Protein AF-0000000080283879 (afdb_homodimer)

InterPro domains:
  IPR000073 Alpha/beta hydrolase fold-1 [PF00561] (25-148)
  IPR000639 Epoxide hydrolase-like [PR00412] (30-48)
  IPR000639 Epoxide hydrolase-like [PR00412] (50-65)
  IPR000639 Epoxide hydrolase-like [PR00412] (98-111)
  IPR000639 Epoxide hydrolase-like [PR00412] (112-125)
  IPR000639 Epoxide hydrolase-like [PR00412] (270-292)
  IPR029058 Alpha/Beta hydrolase fold [G3DSA:3.40.50.1820] (2-291)
  IPR029058 Alpha/Beta hydrolase fold [SSF53474] (3-293)
  IPR050266 AB hydrolase superfamily [PTHR43798] (16-291)

pLDDT: mean 97.86, std 3.45, range [52.03, 98.94]

Sequence (586 aa):
MGSKRVTTPILEIEYEHTGDAHASPVILLHGFPYDVRAYDEVAPVLAAGGASVYVPFLRGFGGTRFLDDATPRSGQQAALAQDLLDFMDALGLENAVVAGYDWGGRAACIAAALWPERVRGLVSVDGYNVQNLAYAGEPAPPEWERTYWYQYYFHSERGRRGLAENRDELCALLWRTWSPTWAEADAAFPASAPSLHNPDFVDVVIHSYRHRFGLAEGDPRYQALEDLIAKEPVITVPTVVLESGDDGVGGPSAEGDREYFTGAYEHRVLPGVGHNVPQEAPEAFAAAVASLLMGSKRVTTPILEIEYEHTGDAHASPVILLHGFPYDVRAYDEVAPVLAAGGASVYVPFLRGFGGTRFLDDATPRSGQQAALAQDLLDFMDALGLENAVVAGYDWGGRAACIAAALWPERVRGLVSVDGYNVQNLAYAGEPAPPEWERTYWYQYYFHSERGRRGLAENRDELCALLWRTWSPTWAEADAAFPASAPSLHNPDFVDVVIHSYRHRFGLAEGDPRYQALEDLIAKEPVITVPTVVLESGDDGVGGPSAEGDREYFTGAYEHRVLPGVGHNVPQEAPEAFAAAVASLL

Organism: Amycolatopsis orientalis (NCBI:txid31958)

Solvent-accessible surface area (backbone atoms only — not comparable to full-atom values): 29647 Å² total; per-residue (Å²): 122,72,76,45,74,49,67,41,97,57,33,36,37,24,24,37,66,39,58,50,84,85,36,55,41,33,39,46,31,45,27,82,90,60,37,58,68,40,36,65,70,21,40,58,55,40,22,74,72,54,24,15,30,37,29,45,34,54,88,27,21,42,76,17,39,68,73,45,92,82,57,78,53,63,35,44,65,45,52,48,21,48,48,52,53,38,50,30,57,61,71,67,47,73,48,25,34,32,28,18,28,62,55,15,12,23,18,38,46,47,37,30,34,77,38,43,85,43,25,62,16,38,33,24,43,51,32,73,50,68,74,49,59,90,52,48,57,57,60,65,62,50,78,34,50,55,49,44,21,66,44,38,37,33,64,39,70,27,28,48,49,29,47,65,75,37,38,68,63,39,46,49,48,48,49,40,52,23,16,67,69,47,86,55,40,77,76,55,43,68,81,36,50,68,28,61,68,21,92,48,17,59,53,15,53,38,36,21,49,19,32,53,62,70,72,41,85,75,55,72,91,36,44,72,53,43,58,53,47,61,66,62,63,48,26,56,38,40,32,37,28,41,30,50,57,34,40,39,55,53,74,79,63,38,76,78,36,52,83,41,51,72,28,57,73,46,82,45,76,38,77,65,29,20,64,54,44,44,59,73,38,23,66,65,45,34,50,54,53,55,69,58,106,123,72,77,43,76,48,66,40,99,57,32,36,36,24,26,36,66,40,56,50,86,86,35,55,42,34,39,46,31,45,27,82,89,60,37,58,69,38,36,65,68,20,41,59,56,40,21,75,71,54,24,15,29,36,31,46,34,52,88,28,22,42,76,17,38,66,72,48,92,82,56,78,56,63,34,44,66,46,51,48,20,48,49,52,52,38,50,31,58,61,70,65,48,72,49,25,34,33,30,18,27,64,56,15,13,23,17,38,45,48,36,30,33,76,39,43,81,42,26,61,16,38,34,24,42,51,32,73,50,67,75,49,59,90,53,49,58,58,61,63,62,50,76,34,51,56,50,45,22,64,45,39,35,32,64,39,71,27,27,46,48,30,47,64,76,37,38,68,63,40,44,50,50,48,48,42,51,23,17,66,68,45,87,56,40,76,76,53,42,67,78,36,50,68,26,61,70,20,93,46,17,60,54,15,51,37,37,22,48,18,32,54,62,69,72,39,86,75,56,74,91,36,46,70,53,43,58,54,46,61,66,62,63,48,26,56,38,39,31,37,29,40,30,49,58,36,41,39,55,54,74,78,62,38,75,77,36,51,83,42,51,72,29,58,74,44,82,44,78,39,77,66,29,20,63,55,45,44,58,74,38,24,67,63,46,35,50,54,52,54,71,60,106

Secondary structure (DSSP, 8-state):
-PEEEEE-SSEEEEEEEES-TTSEEEEEE--TT--GGGGTTHHHHHHHTTEEEEEEPPTTSTT-EES-TTS-----HHHHHHHHHHHHHHHT-S-EEEEE-HHHHHHHHHHHHH-GGGEEEEEEETS-----GGGTTSPPPHHHHHHTHHHHHTTSHHHHHHHHHSHHHHHHHHHHHHSTT-TTHHHHHHHHGGGGG-TTHHHHHHHHHHHTTTSSPPPGGGHHHHHHHTT---B-S-EEEEEETT-SS----GGGGGGGB-SSEEEEEETT--S-HHHHSHHHHHHHHHTT-/-PEEEEE-SSEEEEEEEES-TTSEEEEEE--TT--GGGGTTHHHHHHHTTEEEEEEPPTTSTT-EES-TTS-----HHHHHHHHHHHHHHHT-S-EEEEE-HHHHHHHHHHHHH-GGGEEEEEEETS-----GGGTTSPPPHHHHHHTHHHHHTTSHHHHHHHHHSHHHHHHHHHHHHSTT-TTHHHHHHHHGGGGG-TTHHHHHHHHHHHTTTSSPPPGGGHHHHHHHTT---B-S-EEEEEETT-SS----GGGGGGGB-SSEEEEEETT--S-HHHHSHHHHHHHHHTT-

Structure (mmCIF, N/CA/C/O backbone):
data_AF-0000000080283879-model_v1
#
loop_
_entity.id
_entity.type
_entity.pdbx_description
1 polymer 'Alpha/beta hydrolase'
#
loop_
_atom_site.group_PDB
_atom_site.id
_atom_site.type_symbol
_atom_site.label_atom_id
_atom_site.label_alt_id
_atom_site.label_comp_id
_atom_site.label_asym_id
_atom_site.label_entity_id
_atom_site.label_seq_id
_atom_site.pdbx_PDB_ins_code
_atom_site.Cartn_x
_atom_site.Cartn_y
_atom_site.Cartn_z
_atom_site.occupancy
_atom_site.B_iso_or_equiv
_atom_site.auth_seq_id
_atom_site.auth_comp_id
_atom_site.auth_asym_id
_atom_site.auth_atom_id
_atom_site.pdbx_PDB_model_num
ATOM 1 N N . MET A 1 1 ? 9.625 36.125 1.276 1 52.03 1 MET A N 1
ATOM 2 C CA . MET A 1 1 ? 9.609 36.656 2.646 1 52.03 1 MET A CA 1
ATOM 3 C C . MET A 1 1 ? 10.594 35.875 3.521 1 52.03 1 MET A C 1
ATOM 5 O O . MET A 1 1 ? 10.781 34.688 3.344 1 52.03 1 MET A O 1
ATOM 9 N N . GLY A 1 2 ? 11.453 36.531 4.102 1 73.06 2 GLY A N 1
ATOM 10 C CA . GLY A 1 2 ? 12.586 35.938 4.777 1 73.06 2 GLY A CA 1
ATOM 11 C C . GLY A 1 2 ? 12.172 35.031 5.934 1 73.06 2 GLY A C 1
ATOM 12 O O . GLY A 1 2 ? 11.117 35.25 6.539 1 73.06 2 GLY A O 1
ATOM 13 N N . SER A 1 3 ? 12.641 33.75 6.059 1 88.25 3 SER A N 1
ATOM 14 C CA . SER A 1 3 ? 12.398 32.781 7.129 1 88.25 3 SER A CA 1
ATOM 15 C C . SER A 1 3 ? 12.875 33.312 8.477 1 88.25 3 SER A C 1
ATOM 17 O O . SER A 1 3 ? 13.875 34.031 8.539 1 88.25 3 SER A O 1
ATOM 19 N N . LYS A 1 4 ? 12.031 33.312 9.5 1 97.69 4 LYS A N 1
ATOM 20 C CA . LYS A 1 4 ? 12.289 33.594 10.906 1 97.69 4 LYS A CA 1
ATOM 21 C C . LYS A 1 4 ? 12.391 32.312 11.727 1 97.69 4 LYS A C 1
ATOM 23 O O . LYS A 1 4 ? 12.078 31.234 11.227 1 97.69 4 LYS A O 1
ATOM 28 N N . ARG A 1 5 ? 12.906 32.531 12.961 1 98.44 5 ARG A N 1
ATOM 29 C CA . ARG A 1 5 ? 12.984 31.391 13.875 1 98.44 5 ARG A CA 1
ATOM 30 C C . ARG A 1 5 ? 12.516 31.781 15.273 1 98.44 5 ARG A C 1
ATOM 32 O O . ARG A 1 5 ? 12.641 32.938 15.672 1 98.44 5 ARG A O 1
ATOM 39 N N . VAL A 1 6 ? 11.992 30.844 15.938 1 98.75 6 VAL A N 1
ATOM 40 C CA . VAL A 1 6 ? 11.617 31.016 17.344 1 98.75 6 VAL A CA 1
ATOM 41 C C . VAL A 1 6 ? 11.953 29.734 18.125 1 98.75 6 VAL A C 1
ATOM 43 O O . VAL A 1 6 ? 11.789 28.625 17.609 1 98.75 6 VAL A O 1
ATOM 46 N N . THR A 1 7 ? 12.438 29.922 19.359 1 98.75 7 THR A N 1
ATOM 47 C CA . THR A 1 7 ? 12.82 28.781 20.188 1 98.75 7 THR A CA 1
ATOM 48 C C . THR A 1 7 ? 11.664 28.359 21.094 1 98.75 7 THR A C 1
ATOM 50 O O . THR A 1 7 ? 11.078 29.188 21.781 1 98.75 7 THR A O 1
ATOM 53 N N . THR A 1 8 ? 11.297 27.156 21 1 98.69 8 THR A N 1
ATOM 54 C CA . THR A 1 8 ? 10.359 26.516 21.922 1 98.69 8 THR A CA 1
ATOM 55 C C . THR A 1 8 ? 11.102 25.594 22.891 1 98.69 8 THR A C 1
ATOM 57 O O . THR A 1 8 ? 12.328 25.484 22.844 1 98.69 8 THR A O 1
ATOM 60 N N . PRO A 1 9 ? 10.375 24.938 23.812 1 98 9 PRO A N 1
ATOM 61 C CA . PRO A 1 9 ? 11.062 24.109 24.812 1 98 9 PRO A CA 1
ATOM 62 C C . PRO A 1 9 ? 11.906 23 24.172 1 98 9 PRO A C 1
ATOM 64 O O . PRO A 1 9 ? 12.961 22.656 24.688 1 98 9 PRO A O 1
ATOM 67 N N . ILE A 1 10 ? 11.492 22.516 22.938 1 98.38 10 ILE A N 1
ATOM 68 C CA . ILE A 1 10 ? 12.25 21.359 22.453 1 98.38 10 ILE A CA 1
ATOM 69 C C . ILE A 1 10 ? 12.688 21.609 21 1 98.38 10 ILE A C 1
ATOM 71 O O . ILE A 1 10 ? 13.516 20.875 20.469 1 98.38 10 ILE A O 1
ATOM 75 N N . LEU A 1 11 ? 12.133 22.672 20.391 1 98.81 11 LEU A N 1
ATOM 76 C CA . LEU A 1 11 ? 12.422 22.922 18.984 1 98.81 11 LEU A CA 1
ATOM 77 C C . LEU A 1 11 ? 12.898 24.359 18.766 1 98.81 11 LEU A C 1
ATOM 79 O O . LEU A 1 11 ? 12.547 25.25 19.547 1 98.81 11 LEU A O 1
ATOM 83 N N . GLU A 1 12 ? 13.734 24.531 17.828 1 98.81 12 GLU A N 1
ATOM 84 C CA . GLU A 1 12 ? 13.828 25.781 17.078 1 98.81 12 GLU A CA 1
ATOM 85 C C . GLU A 1 12 ? 12.969 25.719 15.812 1 98.81 12 GLU A C 1
ATOM 87 O O . GLU A 1 12 ? 13.305 25.016 14.859 1 98.81 12 GLU A O 1
ATOM 92 N N . ILE A 1 13 ? 11.891 26.484 15.828 1 98.88 13 ILE A N 1
ATOM 93 C CA . ILE A 1 13 ? 10.922 26.406 14.742 1 98.88 13 ILE A CA 1
ATOM 94 C C . ILE A 1 13 ? 11.211 27.5 13.711 1 98.88 13 ILE A C 1
ATOM 96 O O . ILE A 1 13 ? 11.227 28.688 14.055 1 98.88 13 ILE A O 1
ATOM 100 N N . GLU A 1 14 ? 11.523 27.109 12.484 1 98.88 14 GLU A N 1
ATOM 101 C CA . GLU A 1 14 ? 11.547 28.031 11.359 1 98.88 14 GLU A CA 1
ATOM 102 C C . GLU A 1 14 ? 10.133 28.328 10.867 1 98.88 14 GLU A C 1
ATOM 104 O O . GLU A 1 14 ? 9.289 27.438 10.781 1 98.88 14 GLU A O 1
ATOM 109 N N . TYR A 1 15 ? 9.867 29.625 10.609 1 98.81 15 TYR A N 1
ATOM 110 C CA . TYR A 1 15 ? 8.547 30 10.109 1 98.81 15 TYR A CA 1
ATOM 111 C C . TYR A 1 15 ? 8.633 31.219 9.203 1 98.81 15 TYR A C 1
ATOM 113 O O . TYR A 1 15 ? 9.648 31.922 9.18 1 98.81 15 TYR A O 1
ATOM 121 N N . GLU A 1 16 ? 7.609 31.359 8.422 1 98.69 16 GLU A N 1
ATOM 122 C CA . GLU A 1 16 ? 7.43 32.562 7.625 1 98.69 16 GLU A CA 1
ATOM 123 C C . GLU A 1 16 ? 6.324 33.469 8.203 1 98.69 16 GLU A C 1
ATOM 125 O O . GLU A 1 16 ? 5.332 32.938 8.727 1 98.69 16 GLU A O 1
ATOM 130 N N . HIS A 1 17 ? 6.57 34.75 8.164 1 98.5 17 HIS A N 1
ATOM 131 C CA . HIS A 1 17 ? 5.602 35.719 8.656 1 98.5 17 HIS A CA 1
ATOM 132 C C . HIS A 1 17 ? 5.266 36.75 7.586 1 98.5 17 HIS A C 1
ATOM 134 O O . HIS A 1 17 ? 6.16 37.281 6.922 1 98.5 17 HIS A O 1
ATOM 140 N N . THR A 1 18 ? 3.99 36.938 7.34 1 98 18 THR A N 1
ATOM 141 C CA . THR A 1 18 ? 3.492 37.938 6.41 1 98 18 THR A CA 1
ATOM 142 C C . THR A 1 18 ? 2.404 38.781 7.062 1 98 18 THR A C 1
ATOM 144 O O . THR A 1 18 ? 1.485 38.25 7.688 1 98 18 THR A O 1
ATOM 147 N N . GLY A 1 19 ? 2.496 40.156 6.902 1 97.31 19 GLY A N 1
ATOM 148 C CA . GLY A 1 19 ? 1.482 41.062 7.438 1 97.31 19 GLY A CA 1
ATOM 149 C C . GLY A 1 19 ? 1.951 41.812 8.664 1 97.31 19 GLY A C 1
ATOM 150 O O . GLY A 1 19 ? 3.109 41.719 9.062 1 97.31 19 GLY A O 1
ATOM 151 N N . ASP A 1 20 ? 1.021 42.688 9.219 1 96.12 20 ASP A N 1
ATOM 152 C CA . ASP A 1 20 ? 1.283 43.5 10.406 1 96.12 20 ASP A CA 1
ATOM 153 C C . ASP A 1 20 ? 1.248 42.625 11.672 1 96.12 20 ASP A C 1
ATOM 155 O O . ASP A 1 20 ? 0.249 41.969 11.953 1 96.12 20 ASP A O 1
ATOM 159 N N . ALA A 1 21 ? 2.338 42.688 12.43 1 93 21 ALA A N 1
ATOM 160 C CA . ALA A 1 21 ? 2.477 41.844 13.617 1 93 21 ALA A CA 1
ATOM 161 C C . ALA A 1 21 ? 1.4 42.156 14.648 1 93 21 ALA A C 1
ATOM 163 O O . ALA A 1 21 ? 1.107 41.344 15.531 1 93 21 ALA A O 1
ATOM 164 N N . HIS A 1 22 ? 0.777 43.281 14.5 1 94.62 22 HIS A N 1
ATOM 165 C CA . HIS A 1 22 ? -0.219 43.719 15.477 1 94.62 22 HIS A CA 1
ATOM 166 C C . HIS A 1 22 ? -1.629 43.344 15.016 1 94.62 22 HIS A C 1
ATOM 168 O O . HIS A 1 22 ? -2.592 43.5 15.766 1 94.62 22 HIS A O 1
ATOM 174 N N . ALA A 1 23 ? -1.691 42.844 13.859 1 96.5 23 ALA A N 1
ATOM 175 C CA . ALA A 1 23 ? -2.986 42.406 13.32 1 96.5 23 ALA A CA 1
ATOM 176 C C . ALA A 1 23 ? -3.408 41.062 13.898 1 96.5 23 ALA A C 1
ATOM 178 O O . ALA A 1 23 ? -2.711 40.5 14.75 1 96.5 23 ALA A O 1
ATOM 179 N N . SER A 1 24 ? -4.602 40.656 13.547 1 97.19 24 SER A N 1
ATOM 180 C CA . SER A 1 24 ? -5.129 39.406 14.055 1 97.19 24 SER A CA 1
ATOM 181 C C . SER A 1 24 ? -4.281 38.219 13.594 1 97.19 24 SER A C 1
ATOM 183 O O . SER A 1 24 ? -4.059 38.031 12.398 1 97.19 24 SER A O 1
ATOM 185 N N . PRO A 1 25 ? -3.844 37.406 14.516 1 98.62 25 PRO A N 1
ATOM 186 C CA . PRO A 1 25 ? -2.936 36.312 14.156 1 98.62 25 PRO A CA 1
ATOM 187 C C . PRO A 1 25 ? -3.652 35.156 13.469 1 98.62 25 PRO A C 1
ATOM 189 O O . PRO A 1 25 ? -4.758 34.781 13.867 1 98.62 25 PRO A O 1
ATOM 192 N N . VAL A 1 26 ? -3.086 34.625 12.43 1 98.88 26 VAL A N 1
ATOM 193 C CA . VAL A 1 26 ? -3.473 33.438 11.695 1 98.88 26 VAL A CA 1
ATOM 194 C C . VAL A 1 26 ? -2.277 32.5 11.586 1 98.88 26 VAL A C 1
ATOM 196 O O . VAL A 1 26 ? -1.182 32.906 11.211 1 98.88 26 VAL A O 1
ATOM 199 N N . ILE A 1 27 ? -2.443 31.219 11.945 1 98.94 27 ILE A N 1
ATOM 200 C CA . ILE A 1 27 ? -1.384 30.234 11.805 1 98.94 27 ILE A CA 1
ATOM 201 C C . ILE A 1 27 ? -1.812 29.156 10.797 1 98.94 27 ILE A C 1
ATOM 203 O O . ILE A 1 27 ? -2.875 28.547 10.945 1 98.94 27 ILE A O 1
ATOM 207 N N . LEU A 1 28 ? -1.048 28.969 9.758 1 98.94 28 LEU A N 1
ATOM 208 C CA . LEU A 1 28 ? -1.317 28.016 8.688 1 98.94 28 LEU A CA 1
ATOM 209 C C . LEU A 1 28 ? -0.365 26.828 8.766 1 98.94 28 LEU A C 1
ATOM 211 O O . LEU A 1 28 ? 0.855 27 8.773 1 98.94 28 LEU A O 1
ATOM 215 N N . LEU A 1 29 ? -0.92 25.609 8.828 1 98.94 29 LEU A N 1
ATOM 216 C CA . LEU A 1 29 ? -0.123 24.422 9.102 1 98.94 29 LEU A CA 1
ATOM 217 C C . LEU A 1 29 ? -0.181 23.453 7.93 1 98.94 29 LEU A C 1
ATOM 219 O O . LEU A 1 29 ? -1.261 22.984 7.551 1 98.94 29 LEU A O 1
ATOM 223 N N . HIS A 1 30 ? 0.991 23.078 7.375 1 98.88 30 HIS A N 1
ATOM 224 C CA . HIS A 1 30 ? 1.082 22.188 6.223 1 98.88 30 HIS A CA 1
ATOM 225 C C . HIS A 1 30 ? 1.01 20.719 6.648 1 98.88 30 HIS A C 1
ATOM 227 O O . HIS A 1 30 ? 0.995 20.422 7.844 1 98.88 30 HIS A O 1
ATOM 233 N N . GLY A 1 31 ? 0.872 19.844 5.652 1 98.44 31 GLY A N 1
ATOM 234 C CA . GLY A 1 31 ? 0.829 18.406 5.906 1 98.44 31 GLY A CA 1
ATOM 235 C C . GLY A 1 31 ? 2.051 17.672 5.391 1 98.44 31 GLY A C 1
ATOM 236 O O . GLY A 1 31 ? 3 18.297 4.914 1 98.44 31 GLY A O 1
ATOM 237 N N . PHE A 1 32 ? 2.162 16.422 5.656 1 98.62 32 PHE A N 1
ATOM 238 C CA . PHE A 1 32 ? 3.088 15.508 5.008 1 98.62 32 PHE A CA 1
ATOM 239 C C . PHE A 1 32 ? 2.564 15.086 3.639 1 98.62 32 PHE A C 1
ATOM 241 O O . PHE A 1 32 ? 1.397 14.711 3.502 1 98.62 32 PHE A O 1
ATOM 248 N N . PRO A 1 33 ? 3.502 15.039 2.645 1 98.62 33 PRO A N 1
ATOM 249 C CA . PRO A 1 33 ? 4.895 15.5 2.602 1 98.62 33 PRO A CA 1
ATOM 250 C C . PRO A 1 33 ? 5.047 16.859 1.925 1 98.62 33 PRO A C 1
ATOM 252 O O . PRO A 1 33 ? 5.926 17.031 1.078 1 98.62 33 PRO A O 1
ATOM 255 N N . TYR A 1 34 ? 4.293 17.844 2.35 1 98.69 34 TYR A N 1
ATOM 256 C CA . TYR A 1 34 ? 4.32 19.203 1.85 1 98.69 34 TYR A CA 1
ATOM 257 C C . TYR A 1 34 ? 5.168 20.109 2.75 1 98.69 34 TYR A C 1
ATOM 259 O O . TYR A 1 34 ? 6.027 19.609 3.488 1 98.69 34 TYR A O 1
ATOM 267 N N . ASP A 1 35 ? 5.098 21.438 2.535 1 98.62 35 ASP A N 1
ATOM 268 C CA . ASP A 1 35 ? 5.766 22.406 3.389 1 98.62 35 ASP A CA 1
ATOM 269 C C . ASP A 1 35 ? 5.098 23.781 3.287 1 98.62 35 ASP A C 1
ATOM 271 O O . ASP A 1 35 ? 3.912 23.875 2.965 1 98.62 35 ASP A O 1
ATOM 275 N N . VAL A 1 36 ? 5.793 24.844 3.676 1 98.69 36 VAL A N 1
ATOM 276 C CA . VAL A 1 36 ? 5.223 26.172 3.809 1 98.69 36 VAL A CA 1
ATOM 277 C C . VAL A 1 36 ? 4.867 26.719 2.43 1 98.69 36 VAL A C 1
ATOM 279 O O . VAL A 1 36 ? 4.062 27.656 2.312 1 98.69 36 VAL A O 1
ATOM 282 N N . ARG A 1 37 ? 5.445 26.141 1.329 1 98.69 37 ARG A N 1
ATOM 283 C CA . ARG A 1 37 ? 5.125 26.609 -0.017 1 98.69 37 ARG A CA 1
ATOM 284 C C . ARG A 1 37 ? 3.641 26.438 -0.318 1 98.69 37 ARG A C 1
ATOM 286 O O . ARG A 1 37 ? 3.094 27.109 -1.19 1 98.69 37 ARG A O 1
ATOM 293 N N . ALA A 1 38 ? 2.971 25.578 0.455 1 98.69 38 ALA A N 1
ATOM 294 C CA . ALA A 1 38 ? 1.533 25.375 0.303 1 98.69 38 ALA A CA 1
ATOM 295 C C . ALA A 1 38 ? 0.766 26.672 0.464 1 98.69 38 ALA A C 1
ATOM 297 O O . ALA A 1 38 ? -0.35 26.812 -0.043 1 98.69 38 ALA A O 1
ATOM 298 N N . TYR A 1 39 ? 1.381 27.641 1.073 1 98.81 39 TYR A N 1
ATOM 299 C CA . TYR A 1 39 ? 0.627 28.828 1.475 1 98.81 39 TYR A CA 1
ATOM 300 C C . TYR A 1 39 ? 1.165 30.078 0.788 1 98.81 39 TYR A C 1
ATOM 302 O O . TYR A 1 39 ? 0.831 31.188 1.176 1 98.81 39 TYR A O 1
ATOM 310 N N . ASP A 1 40 ? 1.975 29.906 -0.225 1 98.5 40 ASP A N 1
ATOM 311 C CA . ASP A 1 40 ? 2.604 31.031 -0.922 1 98.5 40 ASP A CA 1
ATOM 312 C C . ASP A 1 40 ? 1.554 32 -1.459 1 98.5 40 ASP A C 1
ATOM 314 O O . ASP A 1 40 ? 1.766 33.219 -1.456 1 98.5 40 ASP A O 1
ATOM 318 N N . GLU A 1 41 ? 0.454 31.469 -1.927 1 98.56 41 GLU A N 1
ATOM 319 C CA . GLU A 1 41 ? -0.569 32.344 -2.504 1 98.56 41 GLU A CA 1
ATOM 320 C C . GLU A 1 41 ? -1.623 32.719 -1.467 1 98.56 41 GLU A C 1
ATOM 322 O O . GLU A 1 41 ? -2.348 33.688 -1.639 1 98.56 41 GLU A O 1
ATOM 327 N N . VAL A 1 42 ? -1.713 31.953 -0.409 1 98.88 42 VAL A N 1
ATOM 328 C CA . VAL A 1 42 ? -2.723 32.156 0.625 1 98.88 42 VAL A CA 1
ATOM 329 C C . VAL A 1 42 ? -2.291 33.281 1.552 1 98.88 42 VAL A C 1
ATOM 331 O O . VAL A 1 42 ? -3.078 34.188 1.848 1 98.88 42 VAL A O 1
ATOM 334 N N . ALA A 1 43 ? -1.041 33.281 2.006 1 98.56 43 ALA A N 1
ATOM 335 C CA . ALA A 1 43 ? -0.534 34.156 3.057 1 98.56 43 ALA A CA 1
ATOM 336 C C . ALA A 1 43 ? -0.643 35.625 2.646 1 98.56 43 ALA A C 1
ATOM 338 O O . ALA A 1 43 ? -1.149 36.469 3.408 1 98.56 43 ALA A O 1
ATOM 339 N N . PRO A 1 44 ? -0.251 36 1.371 1 98.25 44 PRO A N 1
ATOM 340 C CA . PRO A 1 44 ? -0.366 37.406 0.973 1 98.25 44 PRO A CA 1
ATOM 341 C C . PRO A 1 44 ? -1.813 37.875 0.917 1 98.25 44 PRO A C 1
ATOM 343 O O . PRO A 1 44 ? -2.1 39.031 1.254 1 98.25 44 PRO A O 1
ATOM 346 N N . VAL A 1 45 ? -2.711 37.031 0.512 1 98.5 45 VAL A N 1
ATOM 347 C CA . VAL A 1 45 ? -4.121 37.375 0.427 1 98.5 45 VAL A CA 1
ATOM 348 C C . VAL A 1 45 ? -4.66 37.688 1.821 1 98.5 45 VAL A C 1
ATOM 350 O O . VAL A 1 45 ? -5.348 38.688 2.018 1 98.5 45 VAL A O 1
ATOM 353 N N . LEU A 1 46 ? -4.336 36.844 2.779 1 98.69 46 LEU A N 1
ATOM 354 C CA . LEU A 1 46 ? -4.797 37.062 4.148 1 98.69 46 LEU A CA 1
ATOM 355 C C . LEU A 1 46 ? -4.176 38.312 4.762 1 98.69 46 LEU A C 1
ATOM 357 O O . LEU A 1 46 ? -4.852 39.062 5.461 1 98.69 46 LEU A O 1
ATOM 361 N N . ALA A 1 47 ? -2.922 38.5 4.52 1 98.19 47 ALA A N 1
ATOM 362 C CA . ALA A 1 47 ? -2.23 39.656 5.043 1 98.19 47 ALA A CA 1
ATOM 363 C C . ALA A 1 47 ? -2.844 40.969 4.496 1 98.19 47 ALA A C 1
ATOM 365 O O . ALA A 1 47 ? -3.02 41.938 5.23 1 98.19 47 ALA A O 1
ATOM 366 N N . ALA A 1 48 ? -3.121 40.938 3.236 1 97.69 48 ALA A N 1
ATOM 367 C CA . ALA A 1 48 ? -3.756 42.094 2.605 1 97.69 48 ALA A CA 1
ATOM 368 C C . ALA A 1 48 ? -5.121 42.375 3.227 1 97.69 48 ALA A C 1
ATOM 370 O O . ALA A 1 48 ? -5.566 43.531 3.26 1 97.69 48 ALA A O 1
ATOM 371 N N . GLY A 1 49 ? -5.719 41.375 3.723 1 97.62 49 GLY A N 1
ATOM 372 C CA . GLY A 1 49 ? -7.012 41.5 4.375 1 97.62 49 GLY A CA 1
ATOM 373 C C . GLY A 1 49 ? -6.902 41.875 5.836 1 97.62 49 GLY A C 1
ATOM 374 O O . GLY A 1 49 ? -7.918 42.031 6.523 1 97.62 49 GLY A O 1
ATOM 375 N N . GLY A 1 50 ? -5.695 42.031 6.367 1 97.12 50 GLY A N 1
ATOM 376 C CA . GLY A 1 50 ? -5.52 42.562 7.715 1 97.12 50 GLY A CA 1
ATOM 377 C C . GLY A 1 50 ? -5.141 41.5 8.727 1 97.12 50 GLY A C 1
ATOM 378 O O . GLY A 1 50 ? -5.344 41.688 9.93 1 97.12 50 GLY A O 1
ATOM 379 N N . ALA A 1 51 ? -4.672 40.406 8.305 1 98.44 51 ALA A N 1
ATOM 380 C CA . ALA A 1 51 ? -4.238 39.344 9.219 1 98.44 51 ALA A CA 1
ATOM 381 C C . ALA A 1 51 ? -2.721 39.375 9.391 1 98.44 51 ALA A C 1
ATOM 383 O O . ALA A 1 51 ? -1.994 39.844 8.516 1 98.44 51 ALA A O 1
ATOM 384 N N . SER A 1 52 ? -2.244 39 10.523 1 98.5 52 SER A N 1
ATOM 385 C CA . SER A 1 52 ? -0.85 38.625 10.758 1 98.5 52 SER A CA 1
ATOM 386 C C . SER A 1 52 ? -0.627 37.125 10.578 1 98.5 52 SER A C 1
ATOM 388 O O . SER A 1 52 ? -0.959 36.344 11.461 1 98.5 52 SER A O 1
ATOM 390 N N . VAL A 1 53 ? 0.01 36.719 9.453 1 98.81 53 VAL A N 1
ATOM 391 C CA . VAL A 1 53 ? -0.005 35.312 9.039 1 98.81 53 VAL A CA 1
ATOM 392 C C . VAL A 1 53 ? 1.325 34.656 9.391 1 98.81 53 VAL A C 1
ATOM 394 O O . VAL A 1 53 ? 2.389 35.125 8.977 1 98.81 53 VAL A O 1
ATOM 397 N N . TYR A 1 54 ? 1.272 33.594 10.188 1 98.81 54 TYR A N 1
ATOM 398 C CA . TYR A 1 54 ? 2.428 32.812 10.562 1 98.81 54 TYR A CA 1
ATOM 399 C C . TYR A 1 54 ? 2.35 31.406 9.938 1 98.81 54 TYR A C 1
ATOM 401 O O . TYR A 1 54 ? 1.321 30.734 10.039 1 98.81 54 TYR A O 1
ATOM 409 N N . VAL A 1 55 ? 3.408 30.953 9.266 1 98.88 55 VAL A N 1
ATOM 410 C CA . VAL A 1 55 ? 3.469 29.641 8.617 1 98.88 55 VAL A CA 1
ATOM 411 C C . VAL A 1 55 ? 4.715 28.891 9.078 1 98.88 55 VAL A C 1
ATOM 413 O O . VAL A 1 55 ? 5.777 29.016 8.469 1 98.88 55 VAL A O 1
ATOM 416 N N . PRO A 1 56 ? 4.586 28.078 10.078 1 98.88 56 PRO A N 1
ATOM 417 C CA . PRO A 1 56 ? 5.738 27.328 10.57 1 98.88 56 PRO A CA 1
ATOM 418 C C . PRO A 1 56 ? 6.016 26.062 9.758 1 98.88 56 PRO A C 1
ATOM 420 O O . PRO A 1 56 ? 5.086 25.453 9.242 1 98.88 56 PRO A O 1
ATOM 423 N N . PHE A 1 57 ? 7.312 25.734 9.648 1 98.88 57 PHE A N 1
ATOM 424 C CA . PHE A 1 57 ? 7.68 24.375 9.258 1 98.88 57 PHE A CA 1
ATOM 425 C C . PHE A 1 57 ? 7.422 23.406 10.391 1 98.88 57 PHE A C 1
ATOM 427 O O . PHE A 1 57 ? 7.875 23.609 11.523 1 98.88 57 PHE A O 1
ATOM 434 N N . LEU A 1 58 ? 6.68 22.359 10.133 1 98.94 58 LEU A N 1
ATOM 435 C CA . LEU A 1 58 ? 6.414 21.328 11.133 1 98.94 58 LEU A CA 1
ATOM 436 C C . LEU A 1 58 ? 7.703 20.641 11.547 1 98.94 58 LEU A C 1
ATOM 438 O O . LEU A 1 58 ? 8.711 20.703 10.844 1 98.94 58 LEU A O 1
ATOM 442 N N . ARG A 1 59 ? 7.684 20.031 12.797 1 98.94 59 ARG A N 1
ATOM 443 C CA . ARG A 1 59 ? 8.82 19.203 13.195 1 98.94 59 ARG A CA 1
ATOM 444 C C . ARG A 1 59 ? 9.203 18.234 12.094 1 98.94 59 ARG A C 1
ATOM 446 O O . ARG A 1 59 ? 8.336 17.625 11.453 1 98.94 59 ARG A O 1
ATOM 453 N N . GLY A 1 60 ? 10.477 18.141 11.797 1 98.69 60 GLY A N 1
ATOM 454 C CA . GLY A 1 60 ? 10.977 17.234 10.781 1 98.69 60 GLY A CA 1
ATOM 455 C C . GLY A 1 60 ? 11.023 17.859 9.398 1 98.69 60 GLY A C 1
ATOM 456 O O . GLY A 1 60 ? 11.445 17.219 8.438 1 98.69 60 GLY A O 1
ATOM 457 N N . PHE A 1 61 ? 10.656 19.109 9.211 1 98.81 61 PHE A N 1
ATOM 458 C CA . PHE A 1 61 ? 10.617 19.75 7.895 1 98.81 61 PHE A CA 1
ATOM 459 C C . PHE A 1 61 ? 11.414 21.047 7.895 1 98.81 61 PHE A C 1
ATOM 461 O O . PHE A 1 61 ? 11.5 21.734 8.914 1 98.81 61 PHE A O 1
ATOM 468 N N . GLY A 1 62 ? 11.914 21.391 6.68 1 98.56 62 GLY A N 1
ATOM 469 C CA . GLY A 1 62 ? 12.57 22.688 6.504 1 98.56 62 GLY A CA 1
ATOM 470 C C . GLY A 1 62 ? 13.695 22.922 7.488 1 98.56 62 GLY A C 1
ATOM 471 O O . GLY A 1 62 ? 14.539 22.047 7.695 1 98.56 62 GLY A O 1
ATOM 472 N N . GLY A 1 63 ? 13.734 24.078 8.023 1 98.31 63 GLY A N 1
ATOM 473 C CA . GLY A 1 63 ? 14.797 24.438 8.945 1 98.31 63 GLY A CA 1
ATOM 474 C C . GLY A 1 63 ? 14.438 24.203 10.398 1 98.31 63 GLY A C 1
ATOM 475 O O . GLY A 1 63 ? 15.242 24.453 11.297 1 98.31 63 GLY A O 1
ATOM 476 N N . THR A 1 64 ? 13.227 23.672 10.688 1 98.88 64 THR A N 1
ATOM 477 C CA . THR A 1 64 ? 12.836 23.344 12.062 1 98.88 64 THR A CA 1
ATOM 478 C C . THR A 1 64 ? 13.648 22.172 12.594 1 98.88 64 THR A C 1
ATOM 480 O O . THR A 1 64 ? 13.703 21.109 11.977 1 98.88 64 THR A O 1
ATOM 483 N N . ARG A 1 65 ? 14.266 22.391 13.781 1 98.38 65 ARG A N 1
ATOM 484 C CA . ARG A 1 65 ? 15.18 21.391 14.336 1 98.38 65 ARG A CA 1
ATOM 485 C C . ARG A 1 65 ? 14.914 21.172 15.828 1 98.38 65 ARG A C 1
ATOM 487 O O . ARG A 1 65 ? 14.5 22.109 16.516 1 98.38 65 ARG A O 1
ATOM 494 N N . PHE A 1 66 ? 15.188 19.984 16.219 1 98.75 66 PHE A N 1
ATOM 495 C CA . PHE A 1 66 ? 15.211 19.703 17.641 1 98.75 66 PHE A CA 1
ATOM 496 C C . PHE A 1 66 ? 16.406 20.375 18.297 1 98.75 66 PHE A C 1
ATOM 498 O O . PHE A 1 66 ? 17.5 20.422 17.719 1 98.75 66 PHE A O 1
ATOM 505 N N . LEU A 1 67 ? 16.234 20.828 19.516 1 98.5 67 LEU A N 1
ATOM 506 C CA . LEU A 1 67 ? 17.297 21.516 20.25 1 98.5 67 LEU A CA 1
ATOM 507 C C . LEU A 1 67 ? 18.359 20.531 20.734 1 98.5 67 LEU A C 1
ATOM 509 O O . LEU A 1 67 ? 19.516 20.906 20.938 1 98.5 67 LEU A O 1
ATOM 513 N N . ASP A 1 68 ? 17.922 19.328 20.953 1 97.81 68 ASP A N 1
ATOM 514 C CA . ASP A 1 68 ? 18.766 18.312 21.562 1 97.81 68 ASP A CA 1
ATOM 515 C C . ASP A 1 68 ? 18.703 17 20.766 1 97.81 68 ASP A C 1
ATOM 517 O O . ASP A 1 68 ? 17.625 16.547 20.406 1 97.81 68 ASP A O 1
ATOM 521 N N . ASP A 1 69 ? 19.859 16.422 20.547 1 96.19 69 ASP A N 1
ATOM 522 C CA . ASP A 1 69 ? 19.953 15.195 19.766 1 96.19 69 ASP A CA 1
ATOM 523 C C . ASP A 1 69 ? 19.328 14.023 20.516 1 96.19 69 ASP A C 1
ATOM 525 O O . ASP A 1 69 ? 18.922 13.031 19.906 1 96.19 69 ASP A O 1
ATOM 529 N N . ALA A 1 70 ? 19.188 14.125 21.812 1 96.38 70 ALA A N 1
ATOM 530 C CA . ALA A 1 70 ? 18.656 13.039 22.641 1 96.38 70 ALA A CA 1
ATOM 531 C C . ALA A 1 70 ? 17.141 13.039 22.609 1 96.38 70 ALA A C 1
ATOM 533 O O . ALA A 1 70 ? 16.5 12.062 23.031 1 96.38 70 ALA A O 1
ATOM 534 N N . THR A 1 71 ? 16.516 14.188 22.141 1 98 71 THR A N 1
ATOM 535 C CA . THR A 1 71 ? 15.062 14.242 22.062 1 98 71 THR A CA 1
ATOM 536 C C . THR A 1 71 ? 14.523 13.234 21.062 1 98 71 THR A C 1
ATOM 538 O O . THR A 1 71 ? 14.938 13.234 19.891 1 98 71 THR A O 1
ATOM 541 N N . PRO A 1 72 ? 13.586 12.359 21.516 1 98.25 72 PRO A N 1
ATOM 542 C CA . PRO A 1 72 ? 12.984 11.438 20.547 1 98.25 72 PRO A CA 1
ATOM 543 C C . PRO A 1 72 ? 12.328 12.164 19.375 1 98.25 72 PRO A C 1
ATOM 545 O O . PRO A 1 72 ? 11.68 13.195 19.562 1 98.25 72 PRO A O 1
ATOM 548 N N . ARG A 1 73 ? 12.562 11.703 18.203 1 98.62 73 ARG A N 1
ATOM 549 C CA . ARG A 1 73 ? 11.969 12.266 17 1 98.62 73 ARG A CA 1
ATOM 550 C C . ARG A 1 73 ? 10.531 11.781 16.812 1 98.62 73 ARG A C 1
ATOM 552 O O . ARG A 1 73 ? 10.203 11.164 15.805 1 98.62 73 ARG A O 1
ATOM 559 N N . SER A 1 74 ? 9.695 12.117 17.781 1 98.69 74 SER A N 1
ATOM 560 C CA . SER A 1 74 ? 8.305 11.672 17.797 1 98.69 74 SER A CA 1
ATOM 561 C C . SER A 1 74 ? 7.508 12.312 16.672 1 98.69 74 SER A C 1
ATOM 563 O O . SER A 1 74 ? 7.594 13.523 16.438 1 98.69 74 SER A O 1
ATOM 565 N N . GLY A 1 75 ? 6.773 11.445 15.977 1 98.62 75 GLY A N 1
ATOM 566 C CA . GLY A 1 75 ? 5.82 11.922 14.984 1 98.62 75 GLY A CA 1
ATOM 567 C C . GLY A 1 75 ? 4.379 11.789 15.438 1 98.62 75 GLY A C 1
ATOM 568 O O . GLY A 1 75 ? 3.455 11.867 14.625 1 98.62 75 GLY A O 1
ATOM 569 N N . GLN A 1 76 ? 4.109 11.523 16.734 1 98.38 76 GLN A N 1
ATOM 570 C CA . GLN A 1 76 ? 2.75 11.312 17.219 1 98.38 76 GLN A CA 1
ATOM 571 C C . GLN A 1 76 ? 1.932 12.602 17.141 1 98.38 76 GLN A C 1
ATOM 573 O O . GLN A 1 76 ? 2.486 13.695 17.203 1 98.38 76 GLN A O 1
ATOM 578 N N . GLN A 1 77 ? 0.642 12.461 16.969 1 98.69 77 GLN A N 1
ATOM 579 C CA . GLN A 1 77 ? -0.236 13.602 16.719 1 98.69 77 GLN A CA 1
ATOM 580 C C . GLN A 1 77 ? -0.226 14.57 17.891 1 98.69 77 GLN A C 1
ATOM 582 O O . GLN A 1 77 ? -0.334 15.781 17.719 1 98.69 77 GLN A O 1
ATOM 587 N N . ALA A 1 78 ? 0.001 14.109 19.109 1 98.81 78 ALA A N 1
ATOM 588 C CA . ALA A 1 78 ? 0.073 14.977 20.281 1 98.81 78 ALA A CA 1
ATOM 589 C C . ALA A 1 78 ? 1.276 15.914 20.203 1 98.81 78 ALA A C 1
ATOM 591 O O . ALA A 1 78 ? 1.214 17.062 20.656 1 98.81 78 ALA A O 1
ATOM 592 N N . ALA A 1 79 ? 2.344 15.43 19.688 1 98.94 79 ALA A N 1
ATOM 593 C CA . ALA A 1 79 ? 3.537 16.25 19.531 1 98.94 79 ALA A CA 1
ATOM 594 C C . ALA A 1 79 ? 3.277 17.406 18.578 1 98.94 79 ALA A C 1
ATOM 596 O O . ALA A 1 79 ? 3.717 18.531 18.812 1 98.94 79 ALA A O 1
ATOM 597 N N . LEU A 1 80 ? 2.584 17.141 17.484 1 98.88 80 LEU A N 1
ATOM 598 C CA . LEU A 1 80 ? 2.252 18.172 16.516 1 98.88 80 LEU A CA 1
ATOM 599 C C . LEU A 1 80 ? 1.403 19.266 17.156 1 98.88 80 LEU A C 1
ATOM 601 O O . LEU A 1 80 ? 1.644 20.453 16.938 1 98.88 80 LEU A O 1
ATOM 605 N N . ALA A 1 81 ? 0.435 18.859 17.922 1 98.88 81 ALA A N 1
ATOM 606 C CA . ALA A 1 81 ? -0.432 19.828 18.609 1 98.88 81 ALA A CA 1
ATOM 607 C C . ALA A 1 81 ? 0.354 20.641 19.625 1 98.88 81 ALA A C 1
ATOM 609 O O . ALA A 1 81 ? 0.179 21.859 19.719 1 98.88 81 ALA A O 1
ATOM 610 N N . GLN A 1 82 ? 1.175 19.953 20.375 1 98.88 82 GLN A N 1
ATOM 611 C CA . GLN A 1 82 ? 1.985 20.656 21.375 1 98.88 82 GLN A CA 1
ATOM 612 C C . GLN A 1 82 ? 2.928 21.656 20.719 1 98.88 82 GLN A C 1
ATOM 614 O O . GLN A 1 82 ? 3.162 22.734 21.25 1 98.88 82 GLN A O 1
ATOM 619 N N . ASP A 1 83 ? 3.49 21.266 19.594 1 98.94 83 ASP A N 1
ATOM 620 C CA . ASP A 1 83 ? 4.348 22.203 18.844 1 98.94 83 ASP A CA 1
ATOM 621 C C . ASP A 1 83 ? 3.605 23.484 18.531 1 98.94 83 ASP A C 1
ATOM 623 O O . ASP A 1 83 ? 4.184 24.578 18.609 1 98.94 83 ASP A O 1
ATOM 627 N N . LEU A 1 84 ? 2.355 23.375 18.094 1 98.94 84 LEU A N 1
ATOM 628 C CA . LEU A 1 84 ? 1.549 24.547 17.781 1 98.94 84 LEU A CA 1
ATOM 629 C C . LEU A 1 84 ? 1.37 25.438 19 1 98.94 84 LEU A C 1
ATOM 631 O O . LEU A 1 84 ? 1.537 26.656 18.922 1 98.94 84 LEU A O 1
ATOM 635 N N . LEU A 1 85 ? 1.077 24.875 20.141 1 98.88 85 LEU A N 1
ATOM 636 C CA . LEU A 1 85 ? 0.908 25.641 21.375 1 98.88 85 LEU A CA 1
ATOM 637 C C . LEU A 1 85 ? 2.215 26.312 21.781 1 98.88 85 LEU A C 1
ATOM 639 O O . LEU A 1 85 ? 2.223 27.484 22.156 1 98.88 85 LEU A O 1
ATOM 643 N N . ASP A 1 86 ? 3.268 25.516 21.719 1 98.94 86 ASP A N 1
ATOM 644 C CA . ASP A 1 86 ? 4.578 26.047 22.078 1 98.94 86 ASP A CA 1
ATOM 645 C C . ASP A 1 86 ? 4.977 27.188 21.156 1 98.94 86 ASP A C 1
ATOM 647 O O . ASP A 1 86 ? 5.613 28.156 21.578 1 98.94 86 ASP A O 1
ATOM 651 N N . PHE A 1 87 ? 4.664 27.031 19.906 1 98.94 87 PHE A N 1
ATOM 652 C CA . PHE A 1 87 ? 4.93 28.062 18.906 1 98.94 87 PHE A CA 1
ATOM 653 C C . PHE A 1 87 ? 4.188 29.344 19.25 1 98.94 87 PHE A C 1
ATOM 655 O O . PHE A 1 87 ? 4.773 30.438 19.25 1 98.94 87 PHE A O 1
ATOM 662 N N . MET A 1 88 ? 2.893 29.266 19.594 1 98.88 88 MET A N 1
ATOM 663 C CA . MET A 1 88 ? 2.082 30.422 20 1 98.88 88 MET A CA 1
ATOM 664 C C . MET A 1 88 ? 2.666 31.078 21.25 1 98.88 88 MET A C 1
ATOM 666 O O . MET A 1 88 ? 2.805 32.312 21.297 1 98.88 88 MET A O 1
ATOM 670 N N . ASP A 1 89 ? 3.045 30.281 22.203 1 98.88 89 ASP A N 1
ATOM 671 C CA . ASP A 1 89 ? 3.613 30.797 23.438 1 98.88 89 ASP A CA 1
ATOM 672 C C . ASP A 1 89 ? 4.914 31.562 23.172 1 98.88 89 ASP A C 1
ATOM 674 O O . ASP A 1 89 ? 5.117 32.656 23.703 1 98.88 89 ASP A O 1
ATOM 678 N N . ALA A 1 90 ? 5.715 30.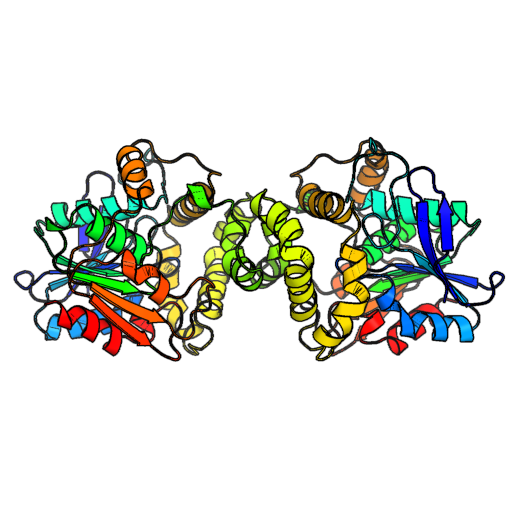922 22.391 1 98.81 90 ALA A N 1
ATOM 679 C CA . ALA A 1 90 ? 7.023 31.516 22.109 1 98.81 90 ALA A CA 1
ATOM 680 C C . ALA A 1 90 ? 6.875 32.875 21.406 1 98.81 90 ALA A C 1
ATOM 682 O O . ALA A 1 90 ? 7.699 33.75 21.594 1 98.81 90 ALA A O 1
ATOM 683 N N . LEU A 1 91 ? 5.82 33.031 20.625 1 98.44 91 LEU A N 1
ATOM 684 C CA . LEU A 1 91 ? 5.605 34.25 19.875 1 98.44 91 LEU A CA 1
ATOM 685 C C . LEU A 1 91 ? 4.727 35.219 20.656 1 98.44 91 LEU A C 1
ATOM 687 O O . LEU A 1 91 ? 4.477 36.344 20.203 1 98.44 91 LEU A O 1
ATOM 691 N N . GLY A 1 92 ? 4.227 34.781 21.75 1 98.25 92 GLY A N 1
ATOM 692 C CA . GLY A 1 92 ? 3.357 35.594 22.562 1 98.25 92 GLY A CA 1
ATOM 693 C C . GLY A 1 92 ? 1.968 35.781 21.984 1 98.25 92 GLY A C 1
ATOM 694 O O . GLY A 1 92 ? 1.321 36.812 22.188 1 98.25 92 GLY A O 1
ATOM 695 N N . LEU A 1 93 ? 1.535 34.844 21.234 1 98.44 93 LEU A N 1
ATOM 696 C CA . LEU A 1 93 ? 0.194 34.875 20.656 1 98.44 93 LEU A CA 1
ATOM 697 C C . LEU A 1 93 ? -0.821 34.25 21.625 1 98.44 93 LEU A C 1
ATOM 699 O O . LEU A 1 93 ? -0.793 33.062 21.859 1 98.44 93 LEU A O 1
ATOM 703 N N . GLU A 1 94 ? -1.727 35.031 22.141 1 97.62 94 GLU A N 1
ATOM 704 C CA . GLU A 1 94 ? -2.715 34.562 23.109 1 97.62 94 GLU A CA 1
ATOM 705 C C . GLU A 1 94 ? -3.725 33.625 22.438 1 97.62 94 GLU A C 1
ATOM 707 O O . GLU A 1 94 ? -4.078 32.594 23 1 97.62 94 GLU A O 1
ATOM 712 N N . ASN A 1 95 ? -4.312 34 21.375 1 97.69 95 ASN A N 1
ATOM 713 C CA . ASN A 1 95 ? -5.188 33.188 20.547 1 97.69 95 ASN A CA 1
ATOM 714 C C . ASN A 1 95 ? -4.996 33.5 19.062 1 97.69 95 ASN A C 1
ATOM 716 O O . ASN A 1 95 ? -4.371 34.5 18.703 1 97.69 95 ASN A O 1
ATOM 720 N N . ALA A 1 96 ? -5.473 32.625 18.172 1 98.88 96 ALA A N 1
ATOM 721 C CA . ALA A 1 96 ? -5.312 32.781 16.734 1 98.88 96 ALA A CA 1
ATOM 722 C C . ALA A 1 96 ? -6.371 31.969 15.977 1 98.88 96 ALA A C 1
ATOM 724 O O . ALA A 1 96 ? -7.004 31.078 16.547 1 98.88 96 ALA A O 1
ATOM 725 N N . VAL A 1 97 ? -6.656 32.375 14.758 1 98.94 97 VAL A N 1
ATOM 726 C CA . VAL A 1 97 ? -7.27 31.453 13.812 1 98.94 97 VAL A CA 1
ATOM 727 C C . VAL A 1 97 ? -6.223 30.453 13.328 1 98.94 97 VAL A C 1
ATOM 729 O O . VAL A 1 97 ? -5.117 30.828 12.945 1 98.94 97 VAL A O 1
ATOM 732 N N . VAL A 1 98 ? -6.527 29.203 13.445 1 98.94 98 VAL A N 1
ATOM 733 C CA . VAL A 1 98 ? -5.609 28.156 12.984 1 98.94 98 VAL A CA 1
ATOM 734 C C . VAL A 1 98 ? -6.234 27.406 11.812 1 98.94 98 VAL A C 1
ATOM 736 O O . VAL A 1 98 ? -7.445 27.156 11.797 1 98.94 98 VAL A O 1
ATOM 739 N N . ALA A 1 99 ? -5.453 27.094 10.82 1 98.94 99 ALA A N 1
ATOM 740 C CA . ALA A 1 99 ? -5.891 26.375 9.633 1 98.94 99 ALA A CA 1
ATOM 741 C C . ALA A 1 99 ? -4.84 25.344 9.203 1 98.94 99 ALA A C 1
ATOM 743 O O . ALA A 1 99 ? -3.641 25.625 9.266 1 98.94 99 ALA A O 1
ATOM 744 N N . GLY A 1 100 ? -5.293 24.219 8.789 1 98.56 100 GLY A N 1
ATOM 745 C CA . GLY A 1 100 ? -4.324 23.234 8.328 1 98.56 100 GLY A CA 1
ATOM 746 C C . GLY A 1 100 ? -4.965 22.047 7.633 1 98.56 100 GLY A C 1
ATOM 747 O O . GLY A 1 100 ? -6.191 21.969 7.523 1 98.56 100 GLY A O 1
ATOM 748 N N . TYR A 1 101 ? -4.199 21.172 7.066 1 98.56 101 TYR A N 1
ATOM 749 C CA . TYR A 1 101 ? -4.578 19.938 6.414 1 98.56 101 TYR A CA 1
ATOM 750 C C . TYR A 1 101 ? -3.58 18.828 6.73 1 98.56 101 TYR A C 1
ATOM 752 O O . TYR A 1 101 ? -2.436 19.094 7.098 1 98.56 101 TYR A O 1
ATOM 760 N N . ASP A 1 102 ? -4.043 17.5 6.66 1 98.12 102 ASP A N 1
ATOM 761 C CA . ASP A 1 102 ? -3.17 16.359 6.914 1 98.12 102 ASP A CA 1
ATOM 762 C C . ASP A 1 102 ? -2.492 16.484 8.273 1 98.12 102 ASP A C 1
ATOM 764 O O . ASP A 1 102 ? -3.166 16.625 9.297 1 98.12 102 ASP A O 1
ATOM 768 N N . TRP A 1 103 ? -1.16 16.453 8.43 1 98.81 103 TRP A N 1
ATOM 769 C CA . TRP A 1 103 ? -0.494 16.609 9.719 1 98.81 103 TRP A CA 1
ATOM 770 C C . TRP A 1 103 ? -0.846 17.953 10.359 1 98.81 103 TRP A C 1
ATOM 772 O O . TRP A 1 103 ? -1.111 18.016 11.562 1 98.81 103 TRP A O 1
ATOM 782 N N . GLY A 1 104 ? -0.855 18.969 9.539 1 98.88 104 GLY A N 1
ATOM 783 C CA . GLY A 1 104 ? -1.223 20.281 10.047 1 98.88 104 GLY A CA 1
ATOM 784 C C . GLY A 1 104 ? -2.672 20.359 10.484 1 98.88 104 GLY A C 1
ATOM 785 O O . GLY A 1 104 ? -3 21.094 11.422 1 98.88 104 GLY A O 1
ATOM 786 N N . GLY A 1 105 ? -3.531 19.672 9.727 1 98.69 105 GLY A N 1
ATOM 787 C CA . GLY A 1 105 ? -4.922 19.578 10.141 1 98.69 105 GLY A CA 1
ATOM 788 C C . GLY A 1 105 ? -5.113 18.875 11.469 1 98.69 105 GLY A C 1
ATOM 789 O O . GLY A 1 105 ? -5.965 19.266 12.266 1 98.69 105 GLY A O 1
ATOM 790 N N . ARG A 1 106 ? -4.301 17.875 11.695 1 98.44 106 ARG A N 1
ATOM 791 C CA . ARG A 1 106 ? -4.34 17.156 12.969 1 98.44 106 ARG A CA 1
ATOM 792 C C . ARG A 1 106 ? -3.947 18.062 14.125 1 98.44 106 ARG A C 1
ATOM 794 O O . ARG A 1 106 ? -4.641 18.109 15.141 1 98.44 106 ARG A O 1
ATOM 801 N N . ALA A 1 107 ? -2.867 18.766 13.945 1 98.81 107 ALA A N 1
ATOM 802 C CA . ALA A 1 107 ? -2.414 19.703 14.961 1 98.81 107 ALA A CA 1
ATOM 803 C C . ALA A 1 107 ? -3.484 20.75 15.25 1 98.81 107 ALA A C 1
ATOM 805 O O . ALA A 1 107 ? -3.791 21.031 16.406 1 98.81 107 ALA A O 1
ATOM 806 N N . ALA A 1 108 ? -4.066 21.297 14.219 1 98.94 108 ALA A N 1
ATOM 807 C CA . ALA A 1 108 ? -5.066 22.344 14.344 1 98.94 108 ALA A CA 1
ATOM 808 C C . ALA A 1 108 ? -6.32 21.828 15.047 1 98.94 108 ALA A C 1
ATOM 810 O O . ALA A 1 108 ? -6.84 22.484 15.961 1 98.94 108 ALA A O 1
ATOM 811 N N . CYS A 1 109 ? -6.797 20.672 14.633 1 98.94 109 CYS A N 1
ATOM 812 C CA . CYS A 1 109 ? -7.984 20.094 15.25 1 98.94 109 CYS A CA 1
ATOM 813 C C . CYS A 1 109 ? -7.75 19.812 16.734 1 98.94 109 CYS A C 1
ATOM 815 O O . CYS A 1 109 ? -8.594 20.125 17.562 1 98.94 109 CYS A O 1
ATOM 817 N N . ILE A 1 110 ? -6.613 19.219 17.016 1 98.94 110 ILE A N 1
ATOM 818 C CA . ILE A 1 110 ? -6.34 18.859 18.391 1 98.94 110 ILE A CA 1
ATOM 819 C C . ILE A 1 110 ? -6.23 20.125 19.25 1 98.94 110 ILE A C 1
ATOM 821 O O . ILE A 1 110 ? -6.797 20.188 20.344 1 98.94 110 ILE A O 1
ATOM 825 N N . ALA A 1 111 ? -5.523 21.156 18.781 1 98.88 111 ALA A N 1
ATOM 826 C CA . ALA A 1 111 ? -5.418 22.422 19.516 1 98.88 111 ALA A CA 1
ATOM 827 C C . ALA A 1 111 ? -6.797 23.031 19.734 1 98.88 111 ALA A C 1
ATOM 829 O O . ALA A 1 111 ? -7.109 23.484 20.844 1 98.88 111 ALA A O 1
ATOM 830 N N . ALA A 1 112 ? -7.605 23.047 18.734 1 98.94 112 ALA A N 1
ATOM 831 C CA . ALA A 1 112 ? -8.945 23.625 18.828 1 98.94 112 ALA A CA 1
ATOM 832 C C . ALA A 1 112 ? -9.805 22.859 19.828 1 98.94 112 ALA A C 1
ATOM 834 O O . ALA A 1 112 ? -10.625 23.453 20.531 1 98.94 112 ALA A O 1
ATOM 835 N N . ALA A 1 113 ? -9.633 21.578 19.891 1 98.88 113 ALA A N 1
ATOM 836 C CA . ALA A 1 113 ? -10.445 20.734 20.766 1 98.88 113 ALA A CA 1
ATOM 837 C C . ALA A 1 113 ? -10 20.859 22.219 1 98.88 113 ALA A C 1
ATOM 839 O O . ALA A 1 113 ? -10.836 20.969 23.125 1 98.88 113 ALA A O 1
ATOM 840 N N . LEU A 1 114 ? -8.711 20.891 22.453 1 98.75 114 LEU A N 1
ATOM 841 C CA . LEU A 1 114 ? -8.195 20.734 23.797 1 98.75 114 LEU A CA 1
ATOM 842 C C . LEU A 1 114 ? -7.902 22.094 24.422 1 98.75 114 LEU A C 1
ATOM 844 O O . LEU A 1 114 ? -7.867 22.234 25.656 1 98.75 114 LEU A O 1
ATOM 848 N N . TRP A 1 115 ? -7.641 23.109 23.641 1 98.75 115 TRP A N 1
ATOM 849 C CA . TRP A 1 115 ? -7.367 24.469 24.109 1 98.75 115 TRP A CA 1
ATOM 850 C C . TRP A 1 115 ? -8.203 25.484 23.344 1 98.75 115 TRP A C 1
ATOM 852 O O . TRP A 1 115 ? -7.656 26.391 22.703 1 98.75 115 TRP A O 1
ATOM 862 N N . PRO A 1 116 ? -9.539 25.406 23.453 1 98.81 116 PRO A N 1
ATOM 863 C CA . PRO A 1 116 ? -10.406 26.297 22.672 1 98.81 116 PRO A CA 1
ATOM 864 C C . PRO A 1 116 ? -10.172 27.766 22.984 1 98.81 116 PRO A C 1
ATOM 866 O O . PRO A 1 116 ? -10.438 28.625 22.156 1 98.81 116 PRO A O 1
ATOM 869 N N . GLU A 1 117 ? -9.617 28.047 24.141 1 98.69 117 GLU A N 1
ATOM 870 C CA . GLU A 1 117 ? -9.344 29.438 24.516 1 98.69 117 GLU A CA 1
ATOM 871 C C . GLU A 1 117 ? -8.172 30 23.703 1 98.69 117 GLU A C 1
ATOM 873 O O . GLU A 1 117 ? -8.016 31.219 23.609 1 98.69 117 GLU A O 1
ATOM 878 N N . ARG A 1 118 ? -7.363 29.141 23.109 1 98.81 118 ARG A N 1
ATOM 879 C CA . ARG A 1 118 ? -6.188 29.562 22.344 1 98.81 118 ARG A CA 1
ATOM 880 C C . ARG A 1 118 ? -6.504 29.625 20.859 1 98.81 118 ARG A C 1
ATOM 882 O O . ARG A 1 118 ? -5.664 30.062 20.062 1 98.81 118 ARG A O 1
ATOM 889 N N . VAL A 1 119 ? -7.699 29.234 20.453 1 98.94 119 VAL A N 1
ATOM 890 C CA . VAL A 1 119 ? -8.07 29.125 19.047 1 98.94 119 VAL A CA 1
ATOM 891 C C . VAL A 1 119 ? -9.336 29.938 18.781 1 98.94 119 VAL A C 1
ATOM 893 O O . VAL A 1 119 ? -10.422 29.578 19.234 1 98.94 119 VAL A O 1
ATOM 896 N N . ARG A 1 120 ? -9.164 30.969 18.031 1 98.38 120 ARG A N 1
ATOM 897 C CA . ARG A 1 120 ? -10.289 31.859 17.719 1 98.38 120 ARG A CA 1
ATOM 898 C C . ARG A 1 120 ? -11.227 31.219 16.703 1 98.38 120 ARG A C 1
ATOM 900 O O . ARG A 1 120 ? -12.438 31.438 16.734 1 98.38 120 ARG A O 1
ATOM 907 N N . GLY A 1 121 ? -10.75 30.5 15.844 1 98.81 121 GLY A N 1
ATOM 908 C CA . GLY A 1 121 ? -11.43 29.781 14.773 1 98.81 121 GLY A CA 1
ATOM 909 C C . GLY A 1 121 ? -10.562 28.75 14.102 1 98.81 121 GLY A C 1
ATOM 910 O O . GLY A 1 121 ? -9.328 28.812 14.172 1 98.81 121 GLY A O 1
ATOM 911 N N . LEU A 1 122 ? -11.234 27.781 13.453 1 98.94 122 LEU A N 1
ATOM 912 C CA . LEU A 1 122 ? -10.547 26.656 12.828 1 98.94 122 LEU A CA 1
ATOM 913 C C . LEU A 1 122 ? -10.977 26.5 11.375 1 98.94 122 LEU A C 1
ATOM 915 O O . LEU A 1 122 ? -12.164 26.516 11.07 1 98.94 122 LEU A O 1
ATOM 919 N N . VAL A 1 123 ? -10.039 26.438 10.492 1 98.94 123 VAL A N 1
ATOM 920 C CA . VAL A 1 123 ? -10.273 25.875 9.164 1 98.94 123 VAL A CA 1
ATOM 921 C C . VAL A 1 123 ? -9.617 24.5 9.062 1 98.94 123 VAL A C 1
ATOM 923 O O . VAL A 1 123 ? -8.398 24.375 9.18 1 98.94 123 VAL A O 1
ATOM 926 N N . SER A 1 124 ? -10.391 23.5 8.883 1 98.75 124 SER A N 1
ATOM 927 C CA . SER A 1 124 ? -9.906 22.141 8.773 1 98.75 124 SER A CA 1
ATOM 928 C C . SER A 1 124 ? -10.219 21.547 7.402 1 98.75 124 SER A C 1
ATOM 930 O O . SER A 1 124 ? -11.344 21.625 6.922 1 98.75 124 SER A O 1
ATOM 932 N N . VAL A 1 125 ? -9.195 21 6.785 1 98.56 125 VAL A N 1
ATOM 933 C CA . VAL A 1 125 ? -9.406 20.328 5.512 1 98.56 125 VAL A CA 1
ATOM 934 C C . VAL A 1 125 ? -9.781 18.875 5.758 1 98.56 125 VAL A C 1
ATOM 936 O O . VAL A 1 125 ? -9.094 18.156 6.5 1 98.56 125 VAL A O 1
ATOM 939 N N . ASP A 1 126 ? -10.867 18.453 5.223 1 97.56 126 ASP A N 1
ATOM 940 C CA . ASP A 1 126 ? -11.375 17.078 5.191 1 97.56 126 ASP A CA 1
ATOM 941 C C . ASP A 1 126 ? -11.812 16.625 6.582 1 97.56 126 ASP A C 1
ATOM 943 O O . ASP A 1 126 ? -11.656 15.445 6.93 1 97.56 126 ASP A O 1
ATOM 947 N N . GLY A 1 127 ? -12.258 17.547 7.465 1 97.56 127 GLY A N 1
ATOM 948 C CA . GLY A 1 127 ? -13.047 17.203 8.641 1 97.56 127 GLY A CA 1
ATOM 949 C C . GLY A 1 127 ? -12.219 17.125 9.906 1 97.56 127 GLY A C 1
ATOM 950 O O . GLY A 1 127 ? -11.344 17.953 10.148 1 97.56 127 GLY A O 1
ATOM 951 N N . TYR A 1 128 ? -12.656 16.25 10.875 1 98.12 128 TYR A N 1
ATOM 952 C CA . TYR A 1 128 ? -12.031 15.969 12.164 1 98.12 128 TYR A CA 1
ATOM 953 C C . TYR A 1 128 ? -10.789 15.094 11.992 1 98.12 128 TYR A C 1
ATOM 955 O O . TYR A 1 128 ? -10.891 13.867 11.961 1 98.12 128 TYR A O 1
ATOM 963 N N . ASN A 1 129 ? -9.57 15.641 11.883 1 96.69 129 ASN A N 1
ATOM 964 C CA . ASN A 1 129 ? -8.336 14.977 11.492 1 96.69 129 ASN A CA 1
ATOM 965 C C . ASN A 1 129 ? -7.695 14.242 12.664 1 96.69 129 ASN A C 1
ATOM 967 O O . ASN A 1 129 ? -6.586 13.719 12.539 1 96.69 129 ASN A O 1
ATOM 971 N N . VAL A 1 130 ? -8.398 14.086 13.758 1 97.38 130 VAL A N 1
ATOM 972 C CA . VAL A 1 130 ? -7.832 13.469 14.953 1 97.38 130 VAL A CA 1
ATOM 973 C C . VAL A 1 130 ? -7.855 11.945 14.805 1 97.38 130 VAL A C 1
ATOM 975 O O . VAL A 1 130 ? -8.867 11.375 14.406 1 97.38 130 VAL A O 1
ATOM 978 N N . GLN A 1 131 ? -6.77 11.305 15.094 1 95.75 131 GLN A N 1
ATOM 979 C CA . GLN A 1 131 ? -6.656 9.852 15.008 1 95.75 131 GLN A CA 1
ATOM 980 C C . GLN A 1 131 ? -6.992 9.188 16.344 1 95.75 131 GLN A C 1
ATOM 982 O O . GLN A 1 131 ? -6.574 9.672 17.391 1 95.75 131 GLN A O 1
ATOM 987 N N . ASN A 1 132 ? -7.773 8.258 16.328 1 95.88 132 ASN A N 1
ATOM 988 C CA . ASN A 1 132 ? -7.969 7.363 17.453 1 95.88 132 ASN A CA 1
ATOM 989 C C . ASN A 1 132 ? -7.27 6.023 17.25 1 95.88 132 ASN A C 1
ATOM 991 O O . ASN A 1 132 ? -7.738 5.191 16.469 1 95.88 132 ASN A O 1
ATOM 995 N N . LEU A 1 133 ? -6.238 5.816 17.969 1 96.19 133 LEU A N 1
ATOM 996 C CA . LEU A 1 133 ? -5.344 4.684 17.766 1 96.19 133 LEU A CA 1
ATOM 997 C C . LEU A 1 133 ? -6.043 3.369 18.109 1 96.19 133 LEU A C 1
ATOM 999 O O . LEU A 1 133 ? -5.613 2.301 17.672 1 96.19 133 LEU A O 1
ATOM 1003 N N . ALA A 1 134 ? -7.137 3.438 18.859 1 95.19 134 ALA A N 1
ATOM 1004 C CA . ALA A 1 134 ? -7.879 2.234 19.234 1 95.19 134 ALA A CA 1
ATOM 1005 C C . ALA A 1 134 ? -8.484 1.568 18 1 95.19 134 ALA A C 1
ATOM 1007 O O . ALA A 1 134 ? -8.766 0.367 18.016 1 95.19 134 ALA A O 1
ATOM 1008 N N . TYR A 1 135 ? -8.625 2.336 16.953 1 95.44 135 TYR A N 1
ATOM 1009 C CA . TYR A 1 135 ? -9.289 1.815 15.773 1 95.44 135 TYR A CA 1
ATOM 1010 C C . TYR A 1 135 ? -8.281 1.506 14.672 1 95.44 135 TYR A C 1
ATOM 1012 O O . TYR A 1 135 ? -8.656 1.159 13.555 1 95.44 135 TYR A O 1
ATOM 1020 N N . ALA A 1 136 ? -7.004 1.622 14.977 1 96.19 136 ALA A N 1
ATOM 1021 C CA . ALA A 1 136 ? -5.949 1.473 13.977 1 96.19 136 ALA A CA 1
ATOM 1022 C C . ALA A 1 136 ? -5.957 0.07 13.375 1 96.19 136 ALA A C 1
ATOM 1024 O O . ALA A 1 136 ? -5.527 -0.126 12.234 1 96.19 136 ALA A O 1
ATOM 1025 N N . GLY A 1 137 ? -6.484 -0.913 14.109 1 97.06 137 GLY A N 1
ATOM 1026 C CA . GLY A 1 137 ? -6.48 -2.295 13.656 1 97.06 137 GLY A CA 1
ATOM 1027 C C . GLY A 1 137 ? -7.727 -2.67 12.875 1 97.06 137 GLY A C 1
ATOM 1028 O O . GLY A 1 137 ? -7.832 -3.785 12.359 1 97.06 137 GLY A O 1
ATOM 1029 N N . GLU A 1 138 ? -8.695 -1.74 12.727 1 97.62 138 GLU A N 1
ATOM 1030 C CA . GLU A 1 138 ? -9.945 -2.023 12.031 1 97.62 138 GLU A CA 1
ATOM 1031 C C . GLU A 1 138 ? -9.789 -1.848 10.523 1 97.62 138 GLU A C 1
ATOM 1033 O O . GLU A 1 138 ? -9.375 -0.786 10.055 1 97.62 138 GLU A O 1
ATOM 1038 N N . PRO A 1 139 ? -10.117 -2.871 9.758 1 98.12 139 PRO A N 1
ATOM 1039 C CA . PRO A 1 139 ? -10 -2.736 8.305 1 98.12 139 PRO A CA 1
ATOM 1040 C C . PRO A 1 139 ? -10.961 -1.704 7.727 1 98.12 139 PRO A C 1
ATOM 1042 O O . PRO A 1 139 ? -12.102 -1.59 8.188 1 98.12 139 PRO A O 1
ATOM 1045 N N . ALA A 1 140 ? -10.539 -0.923 6.797 1 97.88 140 ALA A N 1
ATOM 1046 C CA . ALA A 1 140 ? -11.352 -0.043 5.961 1 97.88 140 ALA A CA 1
ATOM 1047 C C . ALA A 1 140 ? -11.68 -0.704 4.625 1 97.88 140 ALA A C 1
ATOM 1049 O O . ALA A 1 140 ? -11.172 -1.789 4.324 1 97.88 140 ALA A O 1
ATOM 1050 N N . PRO A 1 141 ? -12.625 -0.096 3.818 1 98.12 141 PRO A N 1
ATOM 1051 C CA . PRO A 1 141 ? -12.82 -0.616 2.463 1 98.12 141 PRO A CA 1
ATOM 1052 C C . PRO A 1 141 ? -11.508 -0.723 1.683 1 98.12 141 PRO A C 1
ATOM 1054 O O . PRO A 1 141 ? -10.648 0.151 1.794 1 98.12 141 PRO A O 1
ATOM 1057 N N . PRO A 1 142 ? -11.336 -1.782 0.905 1 98.62 142 PRO A N 1
ATOM 1058 C CA . PRO A 1 142 ? -10.07 -2.049 0.219 1 98.62 142 PRO A CA 1
ATOM 1059 C C . PRO A 1 142 ? -9.586 -0.863 -0.613 1 98.62 142 PRO A C 1
ATOM 1061 O O . PRO A 1 142 ? -8.383 -0.592 -0.667 1 98.62 142 PRO A O 1
ATOM 1064 N N . GLU A 1 143 ? -10.484 -0.162 -1.271 1 98.25 143 GLU A N 1
ATOM 1065 C CA . GLU A 1 143 ? -10.086 0.977 -2.092 1 98.25 143 GLU A CA 1
ATOM 1066 C C . GLU A 1 143 ? -9.375 2.035 -1.254 1 98.25 143 GLU A C 1
ATOM 1068 O O . GLU A 1 143 ? -8.445 2.697 -1.734 1 98.25 143 GLU A O 1
ATOM 1073 N N . TRP A 1 144 ? -9.805 2.168 0.01 1 98.12 144 TRP A N 1
ATOM 1074 C CA . TRP A 1 144 ? -9.141 3.105 0.912 1 98.12 144 TRP A CA 1
ATOM 1075 C C . TRP A 1 144 ? -7.809 2.547 1.393 1 98.12 144 TRP A C 1
ATOM 1077 O O . TRP A 1 144 ? -6.812 3.271 1.457 1 98.12 144 TRP A O 1
ATOM 1087 N N . GLU A 1 145 ? -7.82 1.257 1.759 1 98.69 145 GLU A N 1
ATOM 1088 C CA . GLU A 1 145 ? -6.582 0.634 2.219 1 98.69 145 GLU A CA 1
ATOM 1089 C C . GLU A 1 145 ? -5.461 0.822 1.203 1 98.69 145 GLU A C 1
ATOM 1091 O O . GLU A 1 145 ? -4.316 1.092 1.577 1 98.69 145 GLU A O 1
ATOM 1096 N N . ARG A 1 146 ? -5.793 0.712 -0.074 1 98.75 146 ARG A N 1
ATOM 1097 C CA . ARG A 1 146 ? -4.816 0.86 -1.149 1 98.75 146 ARG A CA 1
ATOM 1098 C C . ARG A 1 146 ? -4.176 2.244 -1.122 1 98.75 146 ARG A C 1
ATOM 1100 O O . ARG A 1 146 ? -2.977 2.387 -1.363 1 98.75 146 ARG A O 1
ATOM 1107 N N . THR A 1 147 ? -4.941 3.275 -0.82 1 98.44 147 THR A N 1
ATOM 1108 C CA . THR A 1 147 ? -4.41 4.637 -0.828 1 98.44 147 THR A CA 1
ATOM 1109 C C . THR A 1 147 ? -3.48 4.859 0.361 1 98.44 147 THR A C 1
ATOM 1111 O O . THR A 1 147 ? -2.668 5.789 0.353 1 98.44 147 THR A O 1
ATOM 1114 N N . TYR A 1 148 ? -3.543 3.984 1.405 1 98.44 148 TYR A N 1
ATOM 1115 C CA . TYR A 1 148 ? -2.723 4.094 2.605 1 98.44 148 TYR A CA 1
ATOM 1116 C C . TYR A 1 148 ? -1.439 3.285 2.465 1 98.44 148 TYR A C 1
ATOM 1118 O O . TYR A 1 148 ? -0.738 3.045 3.451 1 98.44 148 TYR A O 1
ATOM 1126 N N . TRP A 1 149 ? -1.076 2.93 1.241 1 98.75 149 TRP A N 1
ATOM 1127 C CA . TRP A 1 149 ? 0.012 1.989 0.995 1 98.75 149 TRP A CA 1
ATOM 1128 C C . TRP A 1 149 ? 1.3 2.457 1.665 1 98.75 149 TRP A C 1
ATOM 1130 O O . TRP A 1 149 ? 2.031 1.653 2.248 1 98.75 149 TRP A O 1
ATOM 1140 N N . TYR A 1 150 ? 1.603 3.744 1.57 1 98.88 150 TYR A N 1
ATOM 1141 C CA . TYR A 1 150 ? 2.852 4.285 2.094 1 98.88 150 TYR A CA 1
ATOM 1142 C C . TYR A 1 150 ? 2.939 4.098 3.604 1 98.88 150 TYR A C 1
ATOM 1144 O O . TYR A 1 150 ? 4.027 3.893 4.148 1 98.88 150 TYR A O 1
ATOM 1152 N N . GLN A 1 151 ? 1.78 4.199 4.27 1 98.75 151 GLN A N 1
ATOM 1153 C CA . GLN A 1 151 ? 1.779 3.961 5.707 1 98.75 151 GLN A CA 1
ATOM 1154 C C . GLN A 1 151 ? 2.209 2.531 6.027 1 98.75 151 GLN A C 1
ATOM 1156 O O . GLN A 1 151 ? 3.053 2.312 6.898 1 98.75 151 GLN A O 1
ATOM 1161 N N . TYR A 1 152 ? 1.604 1.597 5.344 1 98.88 152 TYR A N 1
ATOM 1162 C CA . TYR A 1 152 ? 1.964 0.2 5.559 1 98.88 152 TYR A CA 1
ATOM 1163 C C . TYR A 1 152 ? 3.414 -0.055 5.168 1 98.88 152 TYR A C 1
ATOM 1165 O O . TYR A 1 152 ? 4.129 -0.791 5.855 1 98.88 152 TYR A O 1
ATOM 1173 N N . TYR A 1 153 ? 3.842 0.555 4.004 1 98.88 153 TYR A N 1
ATOM 1174 C CA . TYR A 1 153 ? 5.227 0.48 3.555 1 98.88 153 TYR A CA 1
ATOM 1175 C C . TYR A 1 153 ? 6.18 0.955 4.648 1 98.88 153 TYR A C 1
ATOM 1177 O O . TYR A 1 153 ? 7.203 0.316 4.91 1 98.88 153 TYR A O 1
ATOM 1185 N N . PHE A 1 154 ? 5.84 1.967 5.43 1 98.94 154 PHE A N 1
ATOM 1186 C CA . PHE A 1 154 ? 6.688 2.592 6.438 1 98.94 154 PHE A CA 1
ATOM 1187 C C . PHE A 1 154 ? 6.738 1.744 7.703 1 98.94 154 PHE A C 1
ATOM 1189 O O . PHE A 1 154 ? 7.547 2.002 8.602 1 98.94 154 PHE A O 1
ATOM 1196 N N . HIS A 1 155 ? 5.934 0.731 7.805 1 98.69 155 HIS A N 1
ATOM 1197 C CA . HIS A 1 155 ? 5.949 -0.12 8.992 1 98.69 155 HIS A CA 1
ATOM 1198 C C . HIS A 1 155 ? 7.234 -0.938 9.062 1 98.69 155 HIS A C 1
ATOM 1200 O O . HIS A 1 155 ? 7.633 -1.382 10.141 1 98.69 155 HIS A O 1
ATOM 1206 N N . SER A 1 156 ? 7.914 -1.091 7.926 1 98.25 156 SER A N 1
ATOM 1207 C CA . SER A 1 156 ? 9.086 -1.963 7.855 1 98.25 156 SER A CA 1
ATOM 1208 C C . SER A 1 156 ? 10.367 -1.155 7.684 1 98.25 156 SER A C 1
ATOM 1210 O O . SER A 1 156 ? 10.32 0.041 7.391 1 98.25 156 SER A O 1
ATOM 1212 N N . GLU A 1 157 ? 11.516 -1.863 7.918 1 98.12 157 GLU A N 1
ATOM 1213 C CA . GLU A 1 157 ? 12.797 -1.228 7.633 1 98.12 157 GLU A CA 1
ATOM 1214 C C . GLU A 1 157 ? 12.969 -0.974 6.141 1 98.12 157 GLU A C 1
ATOM 1216 O O . GLU A 1 157 ? 13.578 0.019 5.738 1 98.12 157 GLU A O 1
ATOM 1221 N N . ARG A 1 158 ? 12.383 -1.797 5.258 1 98.62 158 ARG A N 1
ATOM 1222 C CA . ARG A 1 158 ? 12.383 -1.526 3.826 1 98.62 158 ARG A CA 1
ATOM 1223 C C . ARG A 1 158 ? 11.75 -0.169 3.525 1 98.62 158 ARG A C 1
ATOM 1225 O O . ARG A 1 158 ? 12.305 0.622 2.76 1 98.62 158 ARG A O 1
ATOM 1232 N N . GLY A 1 159 ? 10.609 0.076 4.156 1 98.88 159 GLY A N 1
ATOM 1233 C CA . GLY A 1 159 ? 9.945 1.356 3.963 1 98.88 159 GLY A CA 1
ATOM 1234 C C . GLY A 1 159 ? 10.758 2.529 4.488 1 98.88 159 GLY A C 1
ATOM 1235 O O . GLY A 1 159 ? 10.797 3.592 3.863 1 98.88 159 GLY A O 1
ATOM 1236 N N . ARG A 1 160 ? 11.367 2.369 5.715 1 98.88 160 ARG A N 1
ATOM 1237 C CA . ARG A 1 160 ? 12.227 3.418 6.258 1 98.88 160 ARG A CA 1
ATOM 1238 C C . ARG A 1 160 ? 13.375 3.734 5.305 1 98.88 160 ARG A C 1
ATOM 1240 O O . ARG A 1 160 ? 13.648 4.902 5.023 1 98.88 160 ARG A O 1
ATOM 1247 N N . ARG A 1 161 ? 14.055 2.713 4.805 1 98.88 161 ARG A N 1
ATOM 1248 C CA . ARG A 1 161 ? 15.156 2.887 3.859 1 98.88 161 ARG A CA 1
ATOM 1249 C C . ARG A 1 161 ? 14.664 3.508 2.557 1 98.88 161 ARG A C 1
ATOM 1251 O O . ARG A 1 161 ? 15.344 4.348 1.966 1 98.88 161 ARG A O 1
ATOM 1258 N N . GLY A 1 162 ? 13.469 3.018 2.107 1 98.88 162 GLY A N 1
ATOM 1259 C CA . GLY A 1 162 ? 12.883 3.607 0.916 1 98.88 162 GLY A CA 1
ATOM 1260 C C . GLY A 1 162 ? 12.656 5.102 1.039 1 98.88 162 GLY A C 1
ATOM 1261 O O . GLY A 1 162 ? 12.938 5.859 0.105 1 98.88 162 GLY A O 1
ATOM 1262 N N . LEU A 1 163 ? 12.117 5.531 2.182 1 98.94 163 LEU A N 1
ATOM 1263 C CA . LEU A 1 163 ? 11.93 6.961 2.408 1 98.94 163 LEU A CA 1
ATOM 1264 C C . LEU A 1 163 ? 13.273 7.688 2.445 1 98.94 163 LEU A C 1
ATOM 1266 O O . LEU A 1 163 ? 13.398 8.797 1.921 1 98.94 163 LEU A O 1
ATOM 1270 N N . ALA A 1 164 ? 14.227 7.102 3.078 1 98.88 164 ALA A N 1
ATOM 1271 C CA . ALA A 1 164 ? 15.539 7.727 3.223 1 98.88 164 ALA A CA 1
ATOM 1272 C C . ALA A 1 164 ? 16.25 7.832 1.875 1 98.88 164 ALA A C 1
ATOM 1274 O O . ALA A 1 164 ? 16.812 8.875 1.54 1 98.88 164 ALA A O 1
ATOM 1275 N N . GLU A 1 165 ? 16.188 6.734 1.081 1 98.75 165 GLU A N 1
ATOM 1276 C CA . GLU A 1 165 ? 17.016 6.617 -0.123 1 98.75 165 GLU A CA 1
ATOM 1277 C C . GLU A 1 165 ? 16.297 7.223 -1.331 1 98.75 165 GLU A C 1
ATOM 1279 O O . GLU A 1 165 ? 16.953 7.688 -2.27 1 98.75 165 GLU A O 1
ATOM 1284 N N . ASN A 1 166 ? 14.992 7.199 -1.311 1 98.75 166 ASN A N 1
ATOM 1285 C CA . ASN A 1 166 ? 14.219 7.617 -2.471 1 98.75 166 ASN A CA 1
ATOM 1286 C C . ASN A 1 166 ? 13.219 8.711 -2.111 1 98.75 166 ASN A C 1
ATOM 1288 O O . ASN A 1 166 ? 12.133 8.781 -2.689 1 98.75 166 ASN A O 1
ATOM 1292 N N . ARG A 1 167 ? 13.508 9.531 -1.198 1 98.06 167 ARG A N 1
ATOM 1293 C CA . ARG A 1 167 ? 12.594 10.477 -0.553 1 98.06 167 ARG A CA 1
ATOM 1294 C C . ARG A 1 167 ? 11.938 11.391 -1.58 1 98.06 167 ARG A C 1
ATOM 1296 O O . ARG A 1 167 ? 10.727 11.633 -1.512 1 98.06 167 ARG A O 1
ATOM 1303 N N . ASP A 1 168 ? 12.719 11.961 -2.508 1 98.81 168 ASP A N 1
ATOM 1304 C CA . ASP A 1 168 ? 12.141 12.891 -3.473 1 98.81 168 ASP A CA 1
ATOM 1305 C C . ASP A 1 168 ? 11.164 12.172 -4.406 1 98.81 168 ASP A C 1
ATOM 1307 O O . ASP A 1 168 ? 10.039 12.633 -4.613 1 98.81 168 ASP A O 1
ATOM 1311 N N . GLU A 1 169 ? 11.57 11.047 -4.941 1 98.81 169 GLU A N 1
ATOM 1312 C CA . GLU A 1 169 ? 10.727 10.289 -5.859 1 98.81 169 GLU A CA 1
ATOM 1313 C C . GLU A 1 169 ? 9.469 9.773 -5.152 1 98.81 169 GLU A C 1
ATOM 1315 O O . GLU A 1 169 ? 8.375 9.828 -5.711 1 98.81 169 GLU A O 1
ATOM 1320 N N . LEU A 1 170 ? 9.648 9.242 -3.979 1 98.94 170 LEU A N 1
ATOM 1321 C CA . LEU A 1 170 ? 8.539 8.711 -3.201 1 98.94 170 LEU A CA 1
ATOM 1322 C C . LEU A 1 170 ? 7.531 9.805 -2.869 1 98.94 170 LEU A C 1
ATOM 1324 O O . LEU A 1 170 ? 6.328 9.633 -3.078 1 98.94 170 LEU A O 1
ATOM 1328 N N . CYS A 1 171 ? 7.973 10.938 -2.396 1 98.94 171 CYS A N 1
ATOM 1329 C CA . CYS A 1 171 ? 7.074 12.008 -1.992 1 98.94 171 CYS A CA 1
ATOM 1330 C C . CYS A 1 171 ? 6.43 12.672 -3.207 1 98.94 171 CYS A C 1
ATOM 1332 O O . CYS A 1 171 ? 5.266 13.07 -3.158 1 98.94 171 CYS A O 1
ATOM 1334 N N . ALA A 1 172 ? 7.18 12.82 -4.301 1 98.88 172 ALA A N 1
ATOM 1335 C CA . ALA A 1 172 ? 6.574 13.312 -5.535 1 98.88 172 ALA A CA 1
ATOM 1336 C C . ALA A 1 172 ? 5.438 12.406 -5.992 1 98.88 172 ALA A C 1
ATOM 1338 O O . ALA A 1 172 ? 4.41 12.883 -6.48 1 98.88 172 ALA A O 1
ATOM 1339 N N . LEU A 1 173 ? 5.656 11.117 -5.891 1 98.81 173 LEU A N 1
ATOM 1340 C CA . LEU A 1 173 ? 4.605 10.164 -6.211 1 98.81 173 LEU A CA 1
ATOM 1341 C C . LEU A 1 173 ? 3.379 10.391 -5.332 1 98.81 173 LEU A C 1
ATOM 1343 O O . LEU A 1 173 ? 2.246 10.359 -5.824 1 98.81 173 LEU A O 1
ATOM 1347 N N . LEU A 1 174 ? 3.551 10.586 -4.051 1 98.88 174 LEU A N 1
ATOM 1348 C CA . LEU A 1 174 ? 2.439 10.859 -3.146 1 98.88 174 LEU A CA 1
ATOM 1349 C C . LEU A 1 174 ? 1.714 12.141 -3.543 1 98.88 174 LEU A C 1
ATOM 1351 O O . LEU A 1 174 ? 0.482 12.188 -3.545 1 98.88 174 LEU A O 1
ATOM 1355 N N . TRP A 1 175 ? 2.523 13.211 -3.906 1 98.75 175 TRP A N 1
ATOM 1356 C CA . TRP A 1 175 ? 1.91 14.445 -4.383 1 98.75 175 TRP A CA 1
ATOM 1357 C C . TRP A 1 175 ? 0.951 14.172 -5.535 1 98.75 175 TRP A C 1
ATOM 1359 O O . TRP A 1 175 ? -0.201 14.609 -5.512 1 98.75 175 TRP A O 1
ATOM 1369 N N . ARG A 1 176 ? 1.39 13.438 -6.527 1 98.31 176 ARG A N 1
ATOM 1370 C CA . ARG A 1 176 ? 0.626 13.18 -7.746 1 98.31 176 ARG A CA 1
ATOM 1371 C C . ARG A 1 176 ? -0.603 12.328 -7.453 1 98.31 176 ARG A C 1
ATOM 1373 O O . ARG A 1 176 ? -1.688 12.594 -7.973 1 98.31 176 ARG A O 1
ATOM 1380 N N . THR A 1 177 ? -0.426 11.328 -6.621 1 98.31 177 THR A N 1
ATOM 1381 C CA . THR A 1 177 ? -1.514 10.383 -6.398 1 98.31 177 THR A CA 1
ATOM 1382 C C . THR A 1 177 ? -2.533 10.953 -5.418 1 98.31 177 THR A C 1
ATOM 1384 O O . THR A 1 177 ? -3.713 10.594 -5.465 1 98.31 177 THR A O 1
ATOM 1387 N N . TRP A 1 178 ? -2.139 11.852 -4.527 1 98.69 178 TRP A N 1
ATOM 1388 C CA . TRP A 1 178 ? -3.031 12.445 -3.539 1 98.69 178 TRP A CA 1
ATOM 1389 C C . TRP A 1 178 ? -3.842 13.578 -4.152 1 98.69 178 TRP A C 1
ATOM 1391 O O . TRP A 1 178 ? -4.902 13.945 -3.639 1 98.69 178 TRP A O 1
ATOM 1401 N N . SER A 1 179 ? -3.311 14.164 -5.219 1 98.69 179 SER A N 1
ATOM 1402 C CA . SER A 1 179 ? -3.998 15.203 -5.984 1 98.69 179 SER A CA 1
ATOM 1403 C C . SER A 1 179 ? -4.074 14.836 -7.465 1 98.69 179 SER A C 1
ATOM 1405 O O . SER A 1 179 ? -3.477 15.508 -8.305 1 98.69 179 SER A O 1
ATOM 1407 N N . PRO A 1 180 ? -4.891 13.875 -7.766 1 97.56 180 PRO A N 1
ATOM 1408 C CA . PRO A 1 180 ? -4.867 13.297 -9.109 1 97.56 180 PRO A CA 1
ATOM 1409 C C . PRO A 1 180 ? -5.387 14.258 -10.18 1 97.56 180 PRO A C 1
ATOM 1411 O O . PRO A 1 180 ? -5.117 14.07 -11.367 1 97.56 180 PRO A O 1
ATOM 1414 N N . THR A 1 181 ? -6.098 15.297 -9.836 1 97.88 181 THR A N 1
ATOM 1415 C CA . THR A 1 181 ? -6.66 16.234 -10.797 1 97.88 181 THR A CA 1
ATOM 1416 C C . THR A 1 181 ? -5.805 17.5 -10.883 1 97.88 181 THR A C 1
ATOM 1418 O O . THR A 1 181 ? -6.148 18.438 -11.602 1 97.88 181 THR A O 1
ATOM 1421 N N . TRP A 1 182 ? -4.75 17.578 -10.102 1 98.25 182 TRP A N 1
ATOM 1422 C CA . TRP A 1 182 ? -3.865 18.734 -10.086 1 98.25 182 TRP A CA 1
ATOM 1423 C C . TRP A 1 182 ? -2.703 18.547 -11.062 1 98.25 182 TRP A C 1
ATOM 1425 O O . TRP A 1 182 ? -1.647 18.031 -10.68 1 98.25 182 TRP A O 1
ATOM 1435 N N . ALA A 1 183 ? -2.789 19.047 -12.25 1 96.75 183 ALA A N 1
ATOM 1436 C CA . ALA A 1 183 ? -1.806 18.859 -13.312 1 96.75 183 ALA A CA 1
ATOM 1437 C C . ALA A 1 183 ? -0.467 19.484 -12.938 1 96.75 183 ALA A C 1
ATOM 1439 O O . ALA A 1 183 ? 0.578 19.094 -13.469 1 96.75 183 ALA A O 1
ATOM 1440 N N . GLU A 1 184 ? -0.439 20.422 -11.984 1 97.62 184 GLU A N 1
ATOM 1441 C CA . GLU A 1 184 ? 0.745 21.219 -11.664 1 97.62 184 GLU A CA 1
ATOM 1442 C C . GLU A 1 184 ? 1.556 20.578 -10.547 1 97.62 184 GLU A C 1
ATOM 1444 O O . GLU A 1 184 ? 2.605 21.094 -10.156 1 97.62 184 GLU A O 1
ATOM 1449 N N . ALA A 1 185 ? 1.12 19.422 -10.07 1 98 185 ALA A N 1
ATOM 1450 C CA . ALA A 1 185 ? 1.77 18.812 -8.906 1 98 185 ALA A CA 1
ATOM 1451 C C . ALA A 1 185 ? 3.26 18.609 -9.156 1 98 185 ALA A C 1
ATOM 1453 O O . ALA A 1 185 ? 4.094 18.984 -8.328 1 98 185 ALA A O 1
ATOM 1454 N N . ASP A 1 186 ? 3.619 18.078 -10.305 1 97.31 186 ASP A N 1
ATOM 1455 C CA . ASP A 1 186 ? 5.012 17.781 -10.617 1 97.31 186 ASP A CA 1
ATOM 1456 C C . ASP A 1 186 ? 5.836 19.062 -10.75 1 97.31 186 ASP A C 1
ATOM 1458 O O . ASP A 1 186 ? 7.012 19.078 -10.383 1 97.31 186 ASP A O 1
ATOM 1462 N N . ALA A 1 187 ? 5.234 20.047 -11.289 1 98.12 187 ALA A N 1
ATOM 1463 C CA . ALA A 1 187 ? 5.934 21.312 -11.477 1 98.12 187 ALA A CA 1
ATOM 1464 C C . ALA A 1 187 ? 6.105 22.047 -10.141 1 98.12 187 ALA A C 1
ATOM 1466 O O . ALA A 1 187 ? 7.078 22.781 -9.953 1 98.12 187 ALA A O 1
ATOM 1467 N N . ALA A 1 188 ? 5.184 21.875 -9.203 1 98.56 188 ALA A N 1
ATOM 1468 C CA . ALA A 1 188 ? 5.188 22.578 -7.93 1 98.56 188 ALA A CA 1
ATOM 1469 C C . ALA A 1 188 ? 6.113 21.891 -6.926 1 98.56 188 ALA A C 1
ATOM 1471 O O . ALA A 1 188 ? 6.711 22.562 -6.074 1 98.56 188 ALA A O 1
ATOM 1472 N N . PHE A 1 189 ? 6.355 20.594 -7.043 1 98.75 189 PHE A N 1
ATOM 1473 C CA . PHE A 1 189 ? 7.004 19.75 -6.047 1 98.75 189 PHE A CA 1
ATOM 1474 C C . PHE A 1 189 ? 8.43 20.219 -5.781 1 98.75 189 PHE A C 1
ATOM 1476 O O . PHE A 1 189 ? 8.859 20.297 -4.625 1 98.75 189 PHE A O 1
ATOM 1483 N N . PRO A 1 190 ? 9.188 20.609 -6.785 1 98.62 190 PRO A N 1
ATOM 1484 C CA . PRO A 1 190 ? 10.602 20.938 -6.555 1 98.62 190 PRO A CA 1
ATOM 1485 C C . PRO A 1 190 ? 10.797 22.078 -5.559 1 98.62 190 PRO A C 1
ATOM 1487 O O . PRO A 1 190 ? 11.781 22.094 -4.824 1 98.62 190 PRO A O 1
ATOM 1490 N N . ALA A 1 191 ? 9.867 23 -5.438 1 98.44 191 ALA A N 1
ATOM 1491 C CA . ALA A 1 191 ? 9.992 24.125 -4.512 1 98.44 191 ALA A CA 1
ATOM 1492 C C . ALA A 1 191 ? 9.898 23.656 -3.062 1 98.44 191 ALA A C 1
ATOM 1494 O O . ALA A 1 191 ? 10.492 24.266 -2.166 1 98.44 191 ALA A O 1
ATOM 1495 N N . SER A 1 192 ? 9.18 22.547 -2.828 1 98.62 192 SER A N 1
ATOM 1496 C CA . SER A 1 192 ? 8.961 22.047 -1.477 1 98.62 192 SER A CA 1
ATOM 1497 C C . SER A 1 192 ? 9.961 20.953 -1.123 1 98.62 192 SER A C 1
ATOM 1499 O O . SER A 1 192 ? 10.203 20.688 0.055 1 98.62 192 SER A O 1
ATOM 1501 N N . ALA A 1 193 ? 10.594 20.312 -2.127 1 98.75 193 ALA A N 1
ATOM 1502 C CA . ALA A 1 193 ? 11.422 19.125 -1.965 1 98.75 193 ALA A CA 1
ATOM 1503 C C . ALA A 1 193 ? 12.562 19.375 -0.986 1 98.75 193 ALA A C 1
ATOM 1505 O O . ALA A 1 193 ? 12.898 18.516 -0.17 1 98.75 193 ALA A O 1
ATOM 1506 N N . PRO A 1 194 ? 13.219 20.594 -1.009 1 98.56 194 PRO A N 1
ATOM 1507 C CA . PRO A 1 194 ? 14.336 20.828 -0.091 1 98.56 194 PRO A CA 1
ATOM 1508 C C . PRO A 1 194 ? 13.945 20.656 1.375 1 98.56 194 PRO A C 1
ATOM 1510 O O . PRO A 1 194 ? 14.766 20.25 2.199 1 98.56 194 PRO A O 1
ATOM 1513 N N . SER A 1 195 ? 12.672 20.938 1.747 1 98.62 195 SER A N 1
ATOM 1514 C CA . SER A 1 195 ? 12.195 20.859 3.125 1 98.62 195 SER A CA 1
ATOM 1515 C C . SER A 1 195 ? 12.219 19.422 3.633 1 98.62 195 SER A C 1
ATOM 1517 O O . SER A 1 195 ? 12.25 19.188 4.844 1 98.62 195 SER A O 1
ATOM 1519 N N . LEU A 1 196 ? 12.219 18.438 2.729 1 98.88 196 LEU A N 1
ATOM 1520 C CA . LEU A 1 196 ? 12.18 17.031 3.094 1 98.88 196 LEU A CA 1
ATOM 1521 C C . LEU A 1 196 ? 13.57 16.531 3.473 1 98.88 196 LEU A C 1
ATOM 1523 O O . LEU A 1 196 ? 13.719 15.43 4.004 1 98.88 196 LEU A O 1
ATOM 1527 N N . HIS A 1 197 ? 14.547 17.344 3.184 1 98.69 197 HIS A N 1
ATOM 1528 C CA . HIS A 1 197 ? 15.922 16.953 3.465 1 98.69 197 HIS A CA 1
ATOM 1529 C C . HIS A 1 197 ? 16.375 17.469 4.824 1 98.69 197 HIS A C 1
ATOM 1531 O O . HIS A 1 197 ? 17.578 17.641 5.059 1 98.69 197 HIS A O 1
ATOM 1537 N N . ASN A 1 198 ? 15.398 17.766 5.699 1 98.62 198 ASN A N 1
ATOM 1538 C CA . ASN A 1 198 ? 15.656 17.922 7.129 1 98.62 198 ASN A CA 1
ATOM 1539 C C . ASN A 1 198 ? 16.25 16.641 7.734 1 98.62 198 ASN A C 1
ATOM 1541 O O . ASN A 1 198 ? 15.781 15.539 7.445 1 98.62 198 ASN A O 1
ATOM 1545 N N . PRO A 1 199 ? 17.328 16.766 8.586 1 98.25 199 PRO A N 1
ATOM 1546 C CA . PRO A 1 199 ? 17.969 15.562 9.117 1 98.25 199 PRO A CA 1
ATOM 1547 C C . PRO A 1 199 ? 17.016 14.727 9.984 1 98.25 199 PRO A C 1
ATOM 1549 O O . PRO A 1 199 ? 17.25 13.539 10.195 1 98.25 199 PRO A O 1
ATOM 1552 N N . ASP A 1 200 ? 15.953 15.336 10.492 1 98.69 200 ASP A N 1
ATOM 1553 C CA . ASP A 1 200 ? 15.031 14.633 11.383 1 98.69 200 ASP A CA 1
ATOM 1554 C C . ASP A 1 200 ? 13.836 14.078 10.602 1 98.69 200 ASP A C 1
ATOM 1556 O O . ASP A 1 200 ? 13 13.367 11.164 1 98.69 200 ASP A O 1
ATOM 1560 N N . PHE A 1 201 ? 13.727 14.367 9.305 1 98.88 201 PHE A N 1
ATOM 1561 C CA . PHE A 1 201 ? 12.547 14.094 8.492 1 98.88 201 PHE A CA 1
ATOM 1562 C C . PHE A 1 201 ? 12.195 12.617 8.523 1 98.88 201 PHE A C 1
ATOM 1564 O O . PHE A 1 201 ? 11.078 12.25 8.906 1 98.88 201 PHE A O 1
ATOM 1571 N N . VAL A 1 202 ? 13.133 11.742 8.203 1 98.94 202 VAL A N 1
ATOM 1572 C CA . VAL A 1 202 ? 12.852 10.312 8.062 1 98.94 202 VAL A CA 1
ATOM 1573 C C . VAL A 1 202 ? 12.406 9.742 9.406 1 98.94 202 VAL A C 1
ATOM 1575 O O . VAL A 1 202 ? 11.391 9.047 9.484 1 98.94 202 VAL A O 1
ATOM 1578 N N . ASP A 1 203 ? 13.07 10.07 10.469 1 98.88 203 ASP A N 1
ATOM 1579 C CA . ASP A 1 203 ? 12.758 9.5 11.781 1 98.88 203 ASP A CA 1
ATOM 1580 C C . ASP A 1 203 ? 11.391 9.977 12.273 1 98.88 203 ASP A C 1
ATOM 1582 O O . ASP A 1 203 ? 10.617 9.195 12.828 1 98.88 203 ASP A O 1
ATOM 1586 N N . VAL A 1 204 ? 11.086 11.242 12.07 1 98.94 204 VAL A N 1
ATOM 1587 C CA . VAL A 1 204 ? 9.812 11.797 12.508 1 98.94 204 VAL A CA 1
ATOM 1588 C C . VAL A 1 204 ? 8.672 11.148 11.727 1 98.94 204 VAL A C 1
ATOM 1590 O O . VAL A 1 204 ? 7.668 10.734 12.305 1 98.94 204 VAL A O 1
ATOM 1593 N N . VAL A 1 205 ? 8.844 11.047 10.398 1 98.94 205 VAL A N 1
ATOM 1594 C CA . VAL A 1 205 ? 7.812 10.492 9.531 1 98.94 205 VAL A CA 1
ATOM 1595 C C . VAL A 1 205 ? 7.594 9.023 9.867 1 98.94 205 VAL A C 1
ATOM 1597 O O . VAL A 1 205 ? 6.457 8.578 10.039 1 98.94 205 VAL A O 1
ATOM 1600 N N . ILE A 1 206 ? 8.672 8.273 9.992 1 98.94 206 ILE A N 1
ATOM 1601 C CA . ILE A 1 206 ? 8.57 6.844 10.281 1 98.94 206 ILE A CA 1
ATOM 1602 C C . ILE A 1 206 ? 7.906 6.637 11.641 1 98.94 206 ILE A C 1
ATOM 1604 O O . ILE A 1 206 ? 7.016 5.793 11.781 1 98.94 206 ILE A O 1
ATOM 1608 N N . HIS A 1 207 ? 8.305 7.426 12.609 1 98.94 207 HIS A N 1
ATOM 1609 C CA . HIS A 1 207 ? 7.684 7.305 13.922 1 98.94 207 HIS A CA 1
ATOM 1610 C C . HIS A 1 207 ? 6.191 7.602 13.852 1 98.94 207 HIS A C 1
ATOM 1612 O O . HIS A 1 207 ? 5.387 6.926 14.492 1 98.94 207 HIS A O 1
ATOM 1618 N N . SER A 1 208 ? 5.816 8.609 13.133 1 98.81 208 SER A N 1
ATOM 1619 C CA . SER A 1 208 ? 4.41 8.977 13.008 1 98.81 208 SER A CA 1
ATOM 1620 C C . SER A 1 208 ? 3.574 7.797 12.516 1 98.81 208 SER A C 1
ATOM 1622 O O . SER A 1 208 ? 2.578 7.434 13.141 1 98.81 208 SER A O 1
ATOM 1624 N N . TYR A 1 209 ? 4.039 7.16 11.477 1 98.69 209 TYR A N 1
ATOM 1625 C CA . TYR A 1 209 ? 3.225 6.156 10.805 1 98.69 209 TYR A CA 1
ATOM 1626 C C . TYR A 1 209 ? 3.371 4.797 11.477 1 98.69 209 TYR A C 1
ATOM 1628 O O . TYR A 1 209 ? 2.572 3.889 11.234 1 98.69 209 TYR A O 1
ATOM 1636 N N . ARG A 1 210 ? 4.344 4.609 12.289 1 98.69 210 ARG A N 1
ATOM 1637 C CA . ARG A 1 210 ? 4.422 3.406 13.109 1 98.69 210 ARG A CA 1
ATOM 1638 C C . ARG A 1 210 ? 3.633 3.57 14.406 1 98.69 210 ARG A C 1
ATOM 1640 O O . ARG A 1 210 ? 2.916 2.656 14.82 1 98.69 210 ARG A O 1
ATOM 1647 N N . HIS A 1 211 ? 3.693 4.77 15 1 98.62 211 HIS A N 1
ATOM 1648 C CA . HIS A 1 211 ? 3.002 5.02 16.25 1 98.62 211 HIS A CA 1
ATOM 1649 C C . HIS A 1 211 ? 1.489 4.949 16.078 1 98.62 211 HIS A C 1
ATOM 1651 O O . HIS A 1 211 ? 0.787 4.371 16.906 1 98.62 211 HIS A O 1
ATOM 1657 N N . ARG A 1 212 ? 0.98 5.535 15.047 1 97.75 212 ARG A N 1
ATOM 1658 C CA . ARG A 1 212 ? -0.465 5.605 14.859 1 97.75 212 ARG A CA 1
ATOM 1659 C C . ARG A 1 212 ? -1.062 4.211 14.688 1 97.75 212 ARG A C 1
ATOM 1661 O O . ARG A 1 212 ? -2.279 4.035 14.797 1 97.75 212 ARG A O 1
ATOM 1668 N N . PHE A 1 213 ? -0.235 3.203 14.391 1 97.81 213 PHE A N 1
ATOM 1669 C CA . PHE A 1 213 ? -0.709 1.831 14.25 1 97.81 213 PHE A CA 1
ATOM 1670 C C . PHE A 1 213 ? -0.253 0.98 15.43 1 97.81 213 PHE A C 1
ATOM 1672 O O . PHE A 1 213 ? -0.349 -0.249 15.391 1 97.81 213 PHE A O 1
ATOM 1679 N N . GLY A 1 214 ? 0.329 1.592 16.438 1 96.69 214 GLY A N 1
ATOM 1680 C CA . GLY A 1 214 ? 0.731 0.896 17.656 1 96.69 214 GLY A CA 1
ATOM 1681 C C . GLY A 1 214 ? 2.035 0.136 17.5 1 96.69 214 GLY A C 1
ATOM 1682 O O . GLY A 1 214 ? 2.328 -0.77 18.281 1 96.69 214 GLY A O 1
ATOM 1683 N N . LEU A 1 215 ? 2.84 0.448 16.484 1 97.62 215 LEU A N 1
ATOM 1684 C CA . LEU A 1 215 ? 4.051 -0.304 16.188 1 97.62 215 LEU A CA 1
ATOM 1685 C C . LEU A 1 215 ? 5.281 0.386 16.766 1 97.62 215 LEU A C 1
ATOM 1687 O O . LEU A 1 215 ? 6.395 -0.144 16.672 1 97.62 215 LEU A O 1
ATOM 1691 N N . ALA A 1 216 ? 5.18 1.578 17.344 1 98 216 ALA A N 1
ATOM 1692 C CA . ALA A 1 216 ? 6.234 2.314 18.031 1 98 216 ALA A CA 1
ATOM 1693 C C . ALA A 1 216 ? 5.695 3.002 19.281 1 98 216 ALA A C 1
ATOM 1695 O O . ALA A 1 216 ? 4.59 3.551 19.281 1 98 216 ALA A O 1
ATOM 1696 N N . GLU A 1 217 ? 6.457 2.957 20.328 1 97.62 217 GLU A N 1
ATOM 1697 C CA . GLU A 1 217 ? 6.082 3.656 21.547 1 97.62 217 GLU A CA 1
ATOM 1698 C C . GLU A 1 217 ? 6.09 5.168 21.344 1 97.62 217 GLU A C 1
ATOM 1700 O O . GLU A 1 217 ? 6.91 5.695 20.578 1 97.62 217 GLU A O 1
ATOM 1705 N N . GLY A 1 218 ? 5.16 5.824 22 1 97.94 218 GLY A N 1
ATOM 1706 C CA . GLY A 1 218 ? 5.152 7.281 21.984 1 97.94 218 GLY A CA 1
ATOM 1707 C C . GLY A 1 218 ? 6.176 7.895 22.922 1 97.94 218 GLY A C 1
ATOM 1708 O O . GLY A 1 218 ? 6.75 7.199 23.766 1 97.94 218 GLY A O 1
ATOM 1709 N N . ASP A 1 219 ? 6.492 9.133 22.641 1 98.19 219 ASP A N 1
ATOM 1710 C CA . ASP A 1 219 ? 7.234 9.922 23.625 1 98.19 219 ASP A CA 1
ATOM 1711 C C . ASP A 1 219 ? 6.422 10.117 24.906 1 98.19 219 ASP A C 1
ATOM 1713 O O . ASP A 1 219 ? 5.328 10.688 24.875 1 98.19 219 ASP A O 1
ATOM 1717 N N . PRO A 1 220 ? 6.93 9.688 26.031 1 97.69 220 PRO A N 1
ATOM 1718 C CA . PRO A 1 220 ? 6.18 9.789 27.281 1 97.69 220 PRO A CA 1
ATOM 1719 C C . PRO A 1 220 ? 5.762 11.227 27.609 1 97.69 220 PRO A C 1
ATOM 1721 O O . PRO A 1 220 ? 4.75 11.445 28.281 1 97.69 220 PRO A O 1
ATOM 1724 N N . ARG A 1 221 ? 6.461 12.203 27.094 1 97.19 221 ARG A N 1
ATOM 1725 C CA . ARG A 1 221 ? 6.16 13.609 27.312 1 97.19 221 ARG A CA 1
ATOM 1726 C C . ARG A 1 221 ? 4.742 13.945 26.859 1 97.19 221 ARG A C 1
ATOM 1728 O O . ARG A 1 221 ? 4.117 14.867 27.391 1 97.19 221 ARG A O 1
ATOM 1735 N N . TYR A 1 222 ? 4.238 13.125 25.906 1 98.5 222 TYR A N 1
ATOM 1736 C CA . TYR A 1 222 ? 2.975 13.492 25.266 1 98.5 222 TYR A CA 1
ATOM 1737 C C . TYR A 1 222 ? 1.865 12.523 25.656 1 98.5 222 TYR A C 1
ATOM 1739 O O . TYR A 1 222 ? 0.749 12.609 25.141 1 98.5 222 TYR A O 1
ATOM 1747 N N . GLN A 1 223 ? 2.139 11.602 26.578 1 98.06 223 GLN A N 1
ATOM 1748 C CA . GLN A 1 223 ? 1.189 10.531 26.859 1 98.06 223 GLN A CA 1
ATOM 1749 C C . GLN A 1 223 ? -0.1 11.086 27.469 1 98.06 223 GLN A C 1
ATOM 1751 O O . GLN A 1 223 ? -1.195 10.641 27.109 1 98.06 223 GLN A O 1
ATOM 1756 N N . ALA A 1 224 ? 0.05 12.047 28.375 1 98.31 224 ALA A N 1
ATOM 1757 C CA . ALA A 1 224 ? -1.146 12.633 28.969 1 98.31 224 ALA A CA 1
ATOM 1758 C C . ALA A 1 224 ? -2.031 13.273 27.906 1 98.31 224 ALA A C 1
ATOM 1760 O O . ALA A 1 224 ? -3.26 13.18 27.969 1 98.31 224 ALA A O 1
ATOM 1761 N N . LEU A 1 225 ? -1.457 13.914 26.984 1 98.5 225 LEU A N 1
ATOM 1762 C CA . LEU A 1 225 ? -2.193 14.531 25.891 1 98.5 225 LEU A CA 1
ATOM 1763 C C . LEU A 1 225 ? -2.818 13.469 24.984 1 98.5 225 LEU A C 1
ATOM 1765 O O . LEU A 1 225 ? -3.971 13.602 24.562 1 98.5 225 LEU A O 1
ATOM 1769 N N . GLU A 1 226 ? -2.076 12.406 24.688 1 98.56 226 GLU A N 1
ATOM 1770 C CA . GLU A 1 226 ? -2.609 11.305 23.891 1 98.56 226 GLU A CA 1
ATOM 1771 C C . GLU A 1 226 ? -3.846 10.695 24.547 1 98.56 226 GLU A C 1
ATOM 1773 O O . GLU A 1 226 ? -4.801 10.328 23.875 1 98.56 226 GLU A O 1
ATOM 1778 N N . ASP A 1 227 ? -3.801 10.641 25.875 1 98.38 227 ASP A N 1
ATOM 1779 C CA . ASP A 1 227 ? -4.934 10.094 26.609 1 98.38 227 ASP A CA 1
ATOM 1780 C C . ASP A 1 227 ? -6.18 10.961 26.422 1 98.38 227 ASP A C 1
ATOM 1782 O O . ASP A 1 227 ? -7.293 10.438 26.312 1 98.38 227 ASP A O 1
ATOM 1786 N N . LEU A 1 228 ? -5.996 12.258 26.391 1 98.69 228 LEU A N 1
ATOM 1787 C CA . LEU A 1 228 ? -7.113 13.164 26.156 1 98.69 228 LEU A CA 1
ATOM 1788 C C . LEU A 1 228 ? -7.613 13.047 24.719 1 98.69 228 LEU A C 1
ATOM 1790 O O . LEU A 1 228 ? -8.82 13.031 24.484 1 98.69 228 LEU A O 1
ATOM 1794 N N . ILE A 1 229 ? -6.738 12.945 23.797 1 98.69 229 ILE A N 1
ATOM 1795 C CA . ILE A 1 229 ? -7.055 12.844 22.375 1 98.69 229 ILE A CA 1
ATOM 1796 C C . ILE A 1 229 ? -7.867 11.578 22.109 1 98.69 229 ILE A C 1
ATOM 1798 O O . ILE A 1 229 ? -8.812 11.586 21.312 1 98.69 229 ILE A O 1
ATOM 1802 N N . ALA A 1 230 ? -7.531 10.508 22.797 1 98.06 230 ALA A N 1
ATOM 1803 C CA . ALA A 1 230 ? -8.156 9.203 22.594 1 98.06 230 ALA A CA 1
ATOM 1804 C C . ALA A 1 230 ? -9.641 9.258 22.938 1 98.06 230 ALA A C 1
ATOM 1806 O O . ALA A 1 230 ? -10.414 8.383 22.531 1 98.06 230 ALA A O 1
ATOM 1807 N N . LYS A 1 231 ? -10.008 10.344 23.656 1 98.31 231 LYS A N 1
ATOM 1808 C CA . LYS A 1 231 ? -11.414 10.5 24.031 1 98.31 231 LYS A CA 1
ATOM 1809 C C . LYS A 1 231 ? -12.211 11.172 22.906 1 98.31 231 LYS A C 1
ATOM 1811 O O . LYS A 1 231 ? -13.414 11.375 23.047 1 98.31 231 LYS A O 1
ATOM 1816 N N . GLU A 1 232 ? -11.555 11.562 21.844 1 98.12 232 GLU A N 1
ATOM 1817 C CA . GLU A 1 232 ? -12.172 12.203 20.688 1 98.12 232 GLU A CA 1
ATOM 1818 C C . GLU A 1 232 ? -12.953 13.445 21.094 1 98.12 232 GLU A C 1
ATOM 1820 O O . GLU A 1 232 ? -14.141 13.562 20.781 1 98.12 232 GLU A O 1
ATOM 1825 N N . PRO A 1 233 ? -12.188 14.359 21.688 1 98.62 233 PRO A N 1
ATOM 1826 C CA . PRO A 1 233 ? -12.883 15.562 22.141 1 98.62 233 PRO A CA 1
ATOM 1827 C C . PRO A 1 233 ? -13.516 16.359 21 1 98.62 233 PRO A C 1
ATOM 1829 O O . PRO A 1 233 ? -12.984 16.375 19.891 1 98.62 233 PRO A O 1
ATOM 1832 N N . VAL A 1 234 ? -14.641 17.016 21.297 1 98.75 234 VAL A N 1
ATOM 1833 C CA . VAL A 1 234 ? -15.344 17.828 20.312 1 98.75 234 VAL A CA 1
ATOM 1834 C C . VAL A 1 234 ? -14.641 19.172 20.156 1 98.75 234 VAL A C 1
ATOM 1836 O O . VAL A 1 234 ? -13.852 19.562 21 1 98.75 234 VAL A O 1
ATOM 1839 N N . ILE A 1 235 ? -14.867 19.781 19.094 1 98.88 235 ILE A N 1
ATOM 1840 C CA . ILE A 1 235 ? -14.352 21.109 18.781 1 98.88 235 ILE A CA 1
ATOM 1841 C C . ILE A 1 235 ? -15.469 22.141 18.891 1 98.88 235 ILE A C 1
ATOM 1843 O O . ILE A 1 235 ? -16.453 22.078 18.141 1 98.88 235 ILE A O 1
ATOM 1847 N N . THR A 1 236 ? -15.289 23.125 19.75 1 98.81 236 THR A N 1
ATOM 1848 C CA . THR A 1 236 ? -16.375 24.031 20.094 1 98.81 236 THR A CA 1
ATOM 1849 C C . THR A 1 236 ? -16.156 25.391 19.438 1 98.81 236 THR A C 1
ATOM 1851 O O . THR A 1 236 ? -17.062 26.234 19.422 1 98.81 236 THR A O 1
ATOM 1854 N N . VAL A 1 237 ? -14.992 25.656 18.875 1 98.88 237 VAL A N 1
ATOM 1855 C CA . VAL A 1 237 ? -14.711 26.969 18.281 1 98.88 237 VAL A CA 1
ATOM 1856 C C . VAL A 1 237 ? -15.359 27.062 16.891 1 98.88 237 VAL A C 1
ATOM 1858 O O . VAL A 1 237 ? -15.648 26.047 16.266 1 98.88 237 VAL A O 1
ATOM 1861 N N . PRO A 1 238 ? -15.648 28.312 16.422 1 98.88 238 PRO A N 1
ATOM 1862 C CA . PRO A 1 238 ? -16.141 28.438 15.047 1 98.88 238 PRO A CA 1
ATOM 1863 C C . PRO A 1 238 ? -15.234 27.734 14.031 1 98.88 238 PRO A C 1
ATOM 1865 O O . PRO A 1 238 ? -14.016 27.906 14.07 1 98.88 238 PRO A O 1
ATOM 1868 N N . THR A 1 239 ? -15.867 26.891 13.195 1 98.88 239 THR A N 1
ATOM 1869 C CA . THR A 1 239 ? -15.078 26.047 12.305 1 98.88 239 THR A CA 1
ATOM 1870 C C . THR A 1 239 ? -15.641 26.078 10.891 1 98.88 239 THR A C 1
ATOM 1872 O O . THR A 1 239 ? -16.859 26.031 10.695 1 98.88 239 THR A O 1
ATOM 1875 N N . VAL A 1 240 ? -14.781 26.281 9.914 1 98.88 240 VAL A N 1
ATOM 1876 C CA . VAL A 1 240 ? -15.07 26 8.516 1 98.88 240 VAL A CA 1
ATOM 1877 C C . VAL A 1 240 ? -14.336 24.734 8.078 1 98.88 240 VAL A C 1
ATOM 1879 O O . VAL A 1 240 ? -13.109 24.656 8.156 1 98.88 240 VAL A O 1
ATOM 1882 N N . VAL A 1 241 ? -15.086 23.703 7.656 1 98.81 241 VAL A N 1
ATOM 1883 C CA . VAL A 1 241 ? -14.5 22.5 7.074 1 98.81 241 VAL A CA 1
ATOM 1884 C C . VAL A 1 241 ? -14.5 22.609 5.551 1 98.81 241 VAL A C 1
ATOM 1886 O O . VAL A 1 241 ? -15.547 22.828 4.938 1 98.81 241 VAL A O 1
ATOM 1889 N N . LEU A 1 242 ? -13.336 22.562 4.969 1 98.75 242 LEU A N 1
ATOM 1890 C CA . LEU A 1 242 ? -13.18 22.438 3.523 1 98.75 242 LEU A CA 1
ATOM 1891 C C . LEU A 1 242 ? -13 20.984 3.123 1 98.75 242 LEU A C 1
ATOM 1893 O O . LEU A 1 242 ? -12.062 20.312 3.572 1 98.75 242 LEU A O 1
ATOM 1897 N N . GLU A 1 243 ? -13.867 20.469 2.359 1 98.25 243 GLU A N 1
ATOM 1898 C CA . GLU A 1 243 ? -13.758 19.094 1.895 1 98.25 243 GLU A CA 1
ATOM 1899 C C . GLU A 1 243 ? -13.242 19.031 0.46 1 98.25 243 GLU A C 1
ATOM 1901 O O . GLU A 1 243 ? -13.82 19.641 -0.442 1 98.25 243 GLU A O 1
ATOM 1906 N N . SER A 1 244 ? -12.117 18.328 0.303 1 97.31 244 SER A N 1
ATOM 1907 C CA . SER A 1 244 ? -11.547 18.094 -1.019 1 97.31 244 SER A CA 1
ATOM 1908 C C . SER A 1 244 ? -12.43 17.172 -1.844 1 97.31 244 SER A C 1
ATOM 1910 O O . SER A 1 244 ? -12.742 16.047 -1.415 1 97.31 244 SER A O 1
ATOM 1912 N N . GLY A 1 245 ? -12.805 17.578 -3.023 1 97.19 245 GLY A N 1
ATOM 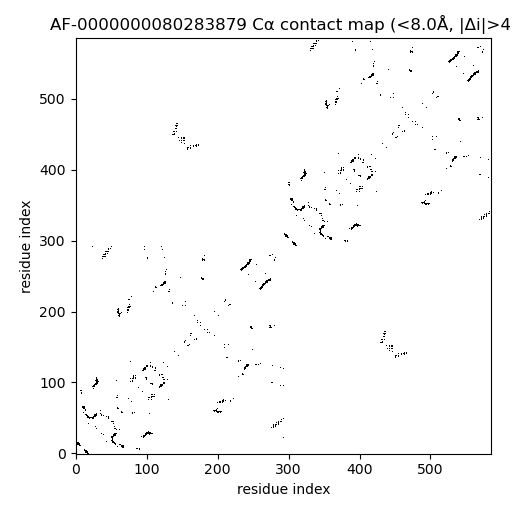1913 C CA . GLY A 1 245 ? -13.695 16.781 -3.85 1 97.19 245 GLY A CA 1
ATOM 1914 C C . GLY A 1 245 ? -12.992 15.688 -4.613 1 97.19 245 GLY A C 1
ATOM 1915 O O . GLY A 1 245 ? -13.625 14.758 -5.117 1 97.19 245 GLY A O 1
ATOM 1916 N N . ASP A 1 246 ? -11.664 15.766 -4.754 1 97.69 246 ASP A N 1
ATOM 1917 C CA . ASP A 1 246 ? -10.875 14.797 -5.508 1 97.69 246 ASP A CA 1
ATOM 1918 C C . ASP A 1 246 ? -9.625 14.391 -4.738 1 97.69 246 ASP A C 1
ATOM 1920 O O . ASP A 1 246 ? -8.531 14.352 -5.305 1 97.69 246 ASP A O 1
ATOM 1924 N N . ASP A 1 247 ? -9.805 14.242 -3.438 1 97.94 247 ASP A N 1
ATOM 1925 C CA . ASP A 1 247 ? -8.711 13.766 -2.596 1 97.94 247 ASP A CA 1
ATOM 1926 C C . ASP A 1 247 ? -8.336 12.328 -2.947 1 97.94 247 ASP A C 1
ATOM 1928 O O . ASP A 1 247 ? -9.164 11.422 -2.873 1 97.94 247 ASP A O 1
ATOM 1932 N N . GLY A 1 248 ? -7.07 12.117 -3.279 1 98.12 248 GLY A N 1
ATOM 1933 C CA . GLY A 1 248 ? -6.609 10.805 -3.688 1 98.12 248 GLY A CA 1
ATOM 1934 C C . GLY A 1 248 ? -6.25 9.906 -2.516 1 98.12 248 GLY A C 1
ATOM 1935 O O . GLY A 1 248 ? -5.953 8.727 -2.701 1 98.12 248 GLY A O 1
ATOM 1936 N N . VAL A 1 249 ? -6.203 10.445 -1.356 1 96.44 249 VAL A N 1
ATOM 1937 C CA . VAL A 1 249 ? -6.07 9.641 -0.148 1 96.44 249 VAL A CA 1
ATOM 1938 C C . VAL A 1 249 ? -7.457 9.281 0.386 1 96.44 249 VAL A C 1
ATOM 1940 O O . VAL A 1 249 ? -8.219 10.156 0.797 1 96.44 249 VAL A O 1
ATOM 1943 N N . GLY A 1 250 ? -7.855 8.055 0.296 1 87.88 250 GLY A N 1
ATOM 1944 C CA . GLY A 1 250 ? -9.188 7.57 0.617 1 87.88 250 GLY A CA 1
ATOM 1945 C C . GLY A 1 250 ? -9.586 7.828 2.059 1 87.88 250 GLY A C 1
ATOM 1946 O O . GLY A 1 250 ? -8.758 8.242 2.871 1 87.88 250 GLY A O 1
ATOM 1947 N N . GLY A 1 251 ? -10.867 7.691 2.426 1 88.62 251 GLY A N 1
ATOM 1948 C CA . GLY A 1 251 ? -11.492 7.879 3.725 1 88.62 251 GLY A CA 1
ATOM 1949 C C . GLY A 1 251 ? -12.938 8.336 3.631 1 88.62 251 GLY A C 1
ATOM 1950 O O . GLY A 1 251 ? -13.438 8.594 2.537 1 88.62 251 GLY A O 1
ATOM 1951 N N . PRO A 1 252 ? -13.477 8.398 4.781 1 89.31 252 PRO A N 1
ATOM 1952 C CA . PRO A 1 252 ? -14.891 8.797 4.789 1 89.31 252 PRO A CA 1
ATOM 1953 C C . PRO A 1 252 ? -15.078 10.281 4.484 1 89.31 252 PRO A C 1
ATOM 1955 O O . PRO A 1 252 ? -14.148 11.07 4.629 1 89.31 252 PRO A O 1
ATOM 1958 N N . SER A 1 253 ? -16.281 10.586 4.09 1 92 253 SER A N 1
ATOM 1959 C CA . SER A 1 25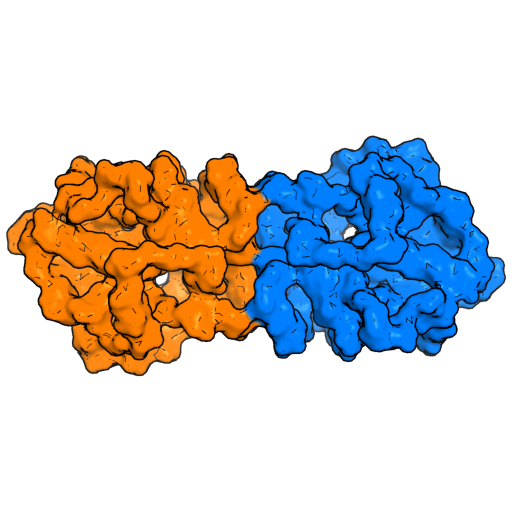3 ? -16.641 11.984 3.885 1 92 253 SER A CA 1
ATOM 1960 C C . SER A 1 253 ? -16.547 12.781 5.184 1 92 253 SER A C 1
ATOM 1962 O O . SER A 1 253 ? -16.922 12.273 6.25 1 92 253 SER A O 1
ATOM 1964 N N . ALA A 1 254 ? -16.109 14.031 5.008 1 91.31 254 ALA A N 1
ATOM 1965 C CA . ALA A 1 254 ? -16.047 14.93 6.156 1 91.31 254 ALA A CA 1
ATOM 1966 C C . ALA A 1 254 ? -17.438 15.188 6.73 1 91.31 254 ALA A C 1
ATOM 1968 O O . ALA A 1 254 ? -17.578 15.625 7.875 1 91.31 254 ALA A O 1
ATOM 1969 N N . GLU A 1 255 ? -18.438 15.008 5.977 1 89.94 255 GLU A N 1
ATOM 1970 C CA . GLU A 1 255 ? -19.812 15.18 6.445 1 89.94 255 GLU A CA 1
ATOM 1971 C C . GLU A 1 255 ? -20.109 14.273 7.633 1 89.94 255 GLU A C 1
ATOM 1973 O O . GLU A 1 255 ? -20.906 14.617 8.508 1 89.94 255 GLU A O 1
ATOM 1978 N N . GLY A 1 256 ? -19.453 13.148 7.664 1 90.69 256 GLY A N 1
ATOM 1979 C CA . GLY A 1 256 ? -19.656 12.195 8.742 1 90.69 256 GLY A CA 1
ATOM 1980 C C . GLY A 1 256 ? -19.062 12.656 10.062 1 90.69 256 GLY A C 1
ATOM 1981 O O . GLY A 1 256 ? -19.344 12.062 11.109 1 90.69 256 GLY A O 1
ATOM 1982 N N . ASP A 1 257 ? -18.297 13.703 10.031 1 94.75 257 ASP A N 1
ATOM 1983 C CA . ASP A 1 257 ? -17.594 14.188 11.219 1 94.75 257 ASP A CA 1
ATOM 1984 C C . ASP A 1 257 ? -18.375 15.305 11.898 1 94.75 257 ASP A C 1
ATOM 1986 O O . ASP A 1 257 ? -17.906 15.891 12.875 1 94.75 257 ASP A O 1
ATOM 1990 N N . ARG A 1 258 ? -19.547 15.688 11.422 1 96.38 258 ARG A N 1
ATOM 1991 C CA . ARG A 1 258 ? -20.266 16.875 11.883 1 96.38 258 ARG A CA 1
ATOM 1992 C C . ARG A 1 258 ? -20.438 16.844 13.398 1 96.38 258 ARG A C 1
ATOM 1994 O O . ARG A 1 258 ? -20.406 17.891 14.047 1 96.38 258 ARG A O 1
ATOM 2001 N N . GLU A 1 259 ? -20.625 15.727 13.977 1 97.12 259 GLU A N 1
ATOM 2002 C CA . GLU A 1 259 ? -20.922 15.602 15.398 1 97.12 259 GLU A CA 1
ATOM 2003 C C . GLU A 1 259 ? -19.75 16.062 16.25 1 97.12 259 GLU A C 1
ATOM 2005 O O . GLU A 1 259 ? -19.922 16.406 17.422 1 97.12 259 GLU A O 1
ATOM 2010 N N . TYR A 1 260 ? -18.531 16.062 15.688 1 98.44 260 TYR A N 1
ATOM 2011 C CA . TYR A 1 260 ? -17.328 16.453 16.438 1 98.44 260 TYR A CA 1
ATOM 2012 C C . TYR A 1 260 ? -17.188 17.969 16.5 1 98.44 260 TYR A C 1
ATOM 2014 O O . TYR A 1 260 ? -16.375 18.484 17.266 1 98.44 260 TYR A O 1
ATOM 2022 N N . PHE A 1 261 ? -17.891 18.656 15.648 1 98.69 261 PHE A N 1
ATOM 2023 C CA . PHE A 1 261 ? -17.875 20.109 15.609 1 98.69 261 PHE A CA 1
ATOM 2024 C C . PHE A 1 261 ? -19.156 20.688 16.234 1 98.69 261 PHE A C 1
ATOM 2026 O O . PHE A 1 261 ? -20.203 20.703 15.586 1 98.69 261 PHE A O 1
ATOM 2033 N N . THR A 1 262 ? -19.078 21.312 17.438 1 98.5 262 THR A N 1
ATOM 2034 C CA . THR A 1 262 ? -20.297 21.672 18.172 1 98.5 262 THR A CA 1
ATOM 2035 C C . THR A 1 262 ? -20.469 23.188 18.219 1 98.5 262 THR A C 1
ATOM 2037 O O . THR A 1 262 ? -21.516 23.688 18.656 1 98.5 262 THR A O 1
ATOM 2040 N N . GLY A 1 263 ? -19.484 23.984 17.812 1 98.25 263 GLY A N 1
ATOM 2041 C CA . GLY A 1 263 ? -19.625 25.422 17.656 1 98.25 263 GLY A CA 1
ATOM 2042 C C . GLY A 1 263 ? -20.219 25.812 16.312 1 98.25 263 GLY A C 1
ATOM 2043 O O . GLY A 1 263 ? -20.828 24.984 15.633 1 98.25 263 GLY A O 1
ATOM 2044 N N . ALA A 1 264 ? -20.141 27.125 16.062 1 98.38 264 ALA A N 1
ATOM 2045 C CA . ALA A 1 264 ? -20.516 27.562 14.719 1 98.38 264 ALA A CA 1
ATOM 2046 C C . ALA A 1 264 ? -19.766 26.766 13.648 1 98.38 264 ALA A C 1
ATOM 2048 O O . ALA A 1 264 ? -18.578 26.453 13.805 1 98.38 264 ALA A O 1
ATOM 2049 N N . TYR A 1 265 ? -20.484 26.328 12.617 1 98.12 265 TYR A N 1
ATOM 2050 C CA . TYR A 1 265 ? -19.922 25.344 11.688 1 98.12 265 TYR A CA 1
ATOM 2051 C C . TYR A 1 265 ? -20.375 25.625 10.258 1 98.12 265 TYR A C 1
ATOM 2053 O O . TYR A 1 265 ? -21.547 25.922 10.016 1 98.12 265 TYR A O 1
ATOM 2061 N N . GLU A 1 266 ? -19.406 25.609 9.391 1 98.31 266 GLU A N 1
ATOM 2062 C CA . GLU A 1 266 ? -19.672 25.656 7.957 1 98.31 266 GLU A CA 1
ATOM 2063 C C . GLU A 1 266 ? -18.891 24.562 7.215 1 98.31 266 GLU A C 1
ATOM 2065 O O . GLU A 1 266 ? -17.719 24.328 7.516 1 98.31 266 GLU A O 1
ATOM 2070 N N . HIS A 1 267 ? -19.531 23.859 6.332 1 98.19 267 HIS A N 1
ATOM 2071 C CA . HIS A 1 267 ? -18.938 22.844 5.48 1 98.19 267 HIS A CA 1
ATOM 2072 C C . HIS A 1 267 ? -18.969 23.266 4.012 1 98.19 267 HIS A C 1
ATOM 2074 O O . HIS A 1 267 ? -20.047 23.562 3.479 1 98.19 267 HIS A O 1
ATOM 2080 N N . ARG A 1 268 ? -17.797 23.344 3.377 1 98.19 268 ARG A N 1
ATOM 2081 C CA . ARG A 1 268 ? -17.656 23.703 1.969 1 98.19 268 ARG A CA 1
ATOM 2082 C C . ARG A 1 268 ? -16.984 22.594 1.185 1 98.19 268 ARG A C 1
ATOM 2084 O O . ARG A 1 268 ? -15.906 22.125 1.565 1 98.19 268 ARG A O 1
ATOM 2091 N N . VAL A 1 269 ? -17.562 22.156 0.091 1 98 269 VAL A N 1
ATOM 2092 C CA . VAL A 1 269 ? -16.953 21.188 -0.794 1 98 269 VAL A CA 1
ATOM 2093 C C . VAL A 1 269 ? -16.234 21.891 -1.936 1 98 269 VAL A C 1
ATOM 2095 O O . VAL A 1 269 ? -16.75 22.859 -2.504 1 98 269 VAL A O 1
ATOM 2098 N N . LEU A 1 270 ? -15.023 21.5 -2.203 1 98.44 270 LEU A N 1
ATOM 2099 C CA . LEU A 1 270 ? -14.227 22.047 -3.303 1 98.44 270 LEU A CA 1
ATOM 2100 C C . LEU A 1 270 ? -14.062 21 -4.41 1 98.44 270 LEU A C 1
ATOM 2102 O O . LEU A 1 270 ? -13.086 20.25 -4.422 1 98.44 270 LEU A O 1
ATOM 2106 N N . PRO A 1 271 ? -14.984 20.984 -5.387 1 97.62 271 PRO A N 1
ATOM 2107 C CA . PRO A 1 271 ? -14.898 20 -6.461 1 97.62 271 PRO A CA 1
ATOM 2108 C C . PRO A 1 271 ? -13.602 20.094 -7.258 1 97.62 271 PRO A C 1
ATOM 2110 O O . PRO A 1 271 ? -13.133 21.203 -7.543 1 97.62 271 PRO A O 1
ATOM 2113 N N . GLY A 1 272 ? -13.031 19.016 -7.57 1 97.69 272 GLY A N 1
ATOM 2114 C CA . GLY A 1 272 ? -11.867 18.969 -8.438 1 97.69 272 GLY A CA 1
ATOM 2115 C C . GLY A 1 272 ? -10.57 19.266 -7.707 1 97.69 272 GLY A C 1
ATOM 2116 O O . GLY A 1 272 ? -9.5 19.312 -8.32 1 97.69 272 GLY A O 1
ATOM 2117 N N . VAL A 1 273 ? -10.625 19.453 -6.41 1 98.56 273 VAL A N 1
ATOM 2118 C CA . VAL A 1 273 ? -9.445 19.797 -5.621 1 98.56 273 VAL A CA 1
ATOM 2119 C C . VAL A 1 273 ? -8.961 18.547 -4.867 1 98.56 273 VAL A C 1
ATOM 2121 O O . VAL A 1 273 ? -9.766 17.812 -4.293 1 98.56 273 VAL A O 1
ATOM 2124 N N . GLY A 1 274 ? -7.645 18.297 -4.938 1 98.5 274 GLY A N 1
ATOM 2125 C CA . GLY A 1 274 ? -7.059 17.141 -4.285 1 98.5 274 GLY A CA 1
ATOM 2126 C C . GLY A 1 274 ? -6.645 17.406 -2.85 1 98.5 274 GLY A C 1
ATOM 2127 O O . GLY A 1 274 ? -7.312 18.156 -2.139 1 98.5 274 GLY A O 1
ATOM 2128 N N . HIS A 1 275 ? -5.629 16.719 -2.398 1 98.56 275 HIS A N 1
ATOM 2129 C CA . HIS A 1 275 ? -5.258 16.656 -0.989 1 98.56 275 HIS A CA 1
ATOM 2130 C C . HIS A 1 275 ? -4.562 17.953 -0.554 1 98.56 275 HIS A C 1
ATOM 2132 O O . HIS A 1 275 ? -4.504 18.25 0.64 1 98.56 275 HIS A O 1
ATOM 2138 N N . ASN A 1 276 ? -3.969 18.656 -1.446 1 98.69 276 ASN A N 1
ATOM 2139 C CA . ASN A 1 276 ? -3.211 19.875 -1.172 1 98.69 276 ASN A CA 1
ATOM 2140 C C . ASN A 1 276 ? -4.062 21.125 -1.38 1 98.69 276 ASN A C 1
ATOM 2142 O O . ASN A 1 276 ? -3.715 21.984 -2.182 1 98.69 276 ASN A O 1
ATOM 2146 N N . VAL A 1 277 ? -5.023 21.328 -0.565 1 98.75 277 VAL A N 1
ATOM 2147 C CA . VAL A 1 277 ? -6.098 22.297 -0.765 1 98.75 277 VAL A CA 1
ATOM 2148 C C . VAL A 1 277 ? -5.523 23.703 -0.805 1 98.75 277 VAL A C 1
ATOM 2150 O O . VAL A 1 277 ? -5.805 24.469 -1.73 1 98.75 277 VAL A O 1
ATOM 2153 N N . PRO A 1 278 ? -4.641 24.156 0.135 1 98.88 278 PRO A N 1
ATOM 2154 C CA . PRO A 1 278 ? -4.227 25.562 0.116 1 98.88 278 PRO A CA 1
ATOM 2155 C C . PRO A 1 278 ? -3.447 25.922 -1.145 1 98.88 278 PRO A C 1
ATOM 2157 O O . PRO A 1 278 ? -3.498 27.078 -1.593 1 98.88 278 PRO A O 1
ATOM 2160 N N . GLN A 1 279 ? -2.746 24.953 -1.661 1 98.44 279 GLN A N 1
ATOM 2161 C CA . GLN A 1 279 ? -1.975 25.25 -2.861 1 98.44 279 GLN A CA 1
ATOM 2162 C C . GLN A 1 279 ? -2.83 25.109 -4.117 1 98.44 279 GLN A C 1
ATOM 2164 O O . GLN A 1 279 ? -2.648 25.844 -5.09 1 98.44 279 GLN A O 1
ATOM 2169 N N . GLU A 1 280 ? -3.77 24.203 -4.156 1 98.69 280 GLU A N 1
ATOM 2170 C CA . GLU A 1 280 ? -4.617 23.938 -5.312 1 98.69 280 GLU A CA 1
ATOM 2171 C C . GLU A 1 280 ? -5.75 24.953 -5.418 1 98.69 280 GLU A C 1
ATOM 2173 O O . GLU A 1 280 ? -6.215 25.266 -6.52 1 98.69 280 GLU A O 1
ATOM 2178 N N . ALA A 1 281 ? -6.234 25.406 -4.316 1 98.69 281 ALA A N 1
ATOM 2179 C CA . ALA A 1 281 ? -7.355 26.344 -4.25 1 98.69 281 ALA A CA 1
ATOM 2180 C C . ALA A 1 281 ? -7.086 27.453 -3.238 1 98.69 281 ALA A C 1
ATOM 2182 O O . ALA A 1 281 ? -7.848 27.625 -2.285 1 98.69 281 ALA A O 1
ATOM 2183 N N . PRO A 1 282 ? -6.086 28.281 -3.523 1 98.69 282 PRO A N 1
ATOM 2184 C CA . PRO A 1 282 ? -5.648 29.266 -2.531 1 98.69 282 PRO A CA 1
ATOM 2185 C C . PRO A 1 282 ? -6.73 30.297 -2.209 1 98.69 282 PRO A C 1
ATOM 2187 O O . PRO A 1 282 ? -6.859 30.719 -1.059 1 98.69 282 PRO A O 1
ATOM 2190 N N . GLU A 1 283 ? -7.539 30.734 -3.135 1 98.56 283 GLU A N 1
ATOM 2191 C CA . GLU A 1 283 ? -8.57 31.734 -2.885 1 98.56 283 GLU A CA 1
ATOM 2192 C C . GLU A 1 283 ? -9.656 31.188 -1.965 1 98.56 283 GLU A C 1
ATOM 2194 O O . GLU A 1 283 ? -10.086 31.859 -1.03 1 98.56 283 GLU A O 1
ATOM 2199 N N . ALA A 1 284 ? -10.117 29.953 -2.309 1 98.88 284 ALA A N 1
ATOM 2200 C CA . ALA A 1 284 ? -11.133 29.328 -1.471 1 98.88 284 ALA A CA 1
ATOM 2201 C C . ALA A 1 284 ? -10.617 29.109 -0.049 1 98.88 284 ALA A C 1
ATOM 2203 O O . ALA A 1 284 ? -11.352 29.328 0.919 1 98.88 284 ALA A O 1
ATOM 2204 N N . PHE A 1 285 ? -9.406 28.672 0.042 1 98.94 285 PHE A N 1
ATOM 2205 C CA . PHE A 1 285 ? -8.805 28.453 1.352 1 98.94 285 PHE A CA 1
ATOM 2206 C C . PHE A 1 285 ? -8.695 29.766 2.119 1 98.94 285 PHE A C 1
ATOM 2208 O O . PHE A 1 285 ? -9.086 29.844 3.287 1 98.94 285 PHE A O 1
ATOM 2215 N N . ALA A 1 286 ? -8.188 30.828 1.505 1 98.88 286 ALA A N 1
ATOM 2216 C CA . ALA A 1 286 ? -8.047 32.156 2.135 1 98.88 286 ALA A CA 1
ATOM 2217 C C . ALA A 1 286 ? -9.398 32.688 2.561 1 98.88 286 ALA A C 1
ATOM 2219 O O . ALA A 1 286 ? -9.523 33.312 3.633 1 98.88 286 ALA A O 1
ATOM 2220 N N . ALA A 1 287 ? -10.352 32.5 1.742 1 98.88 287 ALA A N 1
ATOM 2221 C CA . ALA A 1 287 ? -11.695 33 2.061 1 98.88 287 ALA A CA 1
ATOM 2222 C C . ALA A 1 287 ? -12.242 32.344 3.318 1 98.88 287 ALA A C 1
ATOM 2224 O O . ALA A 1 287 ? -12.914 32.969 4.129 1 98.88 287 ALA A O 1
ATOM 2225 N N . ALA A 1 288 ? -12.023 31.016 3.416 1 98.94 288 ALA A N 1
ATOM 2226 C CA . ALA A 1 288 ? -12.445 30.297 4.617 1 98.94 288 ALA A CA 1
ATOM 2227 C C . ALA A 1 288 ? -11.789 30.875 5.863 1 98.94 288 ALA A C 1
ATOM 2229 O O . ALA A 1 288 ? -12.453 31.125 6.871 1 98.94 288 ALA A O 1
ATOM 2230 N N . VAL A 1 289 ? -10.5 31.094 5.805 1 98.88 289 VAL A N 1
ATOM 2231 C CA . VAL A 1 289 ? -9.758 31.656 6.938 1 98.88 289 VAL A CA 1
ATOM 2232 C C . VAL A 1 289 ? -10.273 33.062 7.242 1 98.88 289 VAL A C 1
ATOM 2234 O O . VAL A 1 289 ? -10.547 33.375 8.398 1 98.88 289 VAL A O 1
ATOM 2237 N N . ALA A 1 290 ? -10.477 33.875 6.25 1 98.62 290 ALA A N 1
ATOM 2238 C CA . ALA A 1 290 ? -10.891 35.281 6.398 1 98.62 290 ALA A CA 1
ATOM 2239 C C . ALA A 1 290 ? -12.266 35.375 7.059 1 98.62 290 ALA A C 1
ATOM 2241 O O . ALA A 1 290 ? -12.539 36.312 7.816 1 98.62 290 ALA A O 1
ATOM 2242 N N . SER A 1 291 ? -13.055 34.406 6.801 1 98.44 291 SER A N 1
ATOM 2243 C CA . SER A 1 291 ? -14.414 34.438 7.328 1 98.44 291 SER A CA 1
ATOM 2244 C C . SER A 1 291 ? -14.422 34.281 8.844 1 98.44 291 SER A C 1
ATOM 2246 O O . SER A 1 291 ? -15.438 34.531 9.5 1 98.44 291 SER A O 1
ATOM 2248 N N . LEU A 1 292 ? -13.32 33.906 9.406 1 98.44 292 LEU A N 1
ATOM 2249 C CA . LEU A 1 292 ? -13.234 33.656 10.844 1 98.44 292 LEU A CA 1
ATOM 2250 C C . LEU A 1 292 ? -12.508 34.812 11.539 1 98.44 292 LEU A C 1
ATOM 2252 O O . LEU A 1 292 ? -12.25 34.75 12.742 1 98.44 292 LEU A O 1
ATOM 2256 N N . LEU A 1 293 ? -12.102 35.844 10.789 1 94.62 293 LEU A N 1
ATOM 2257 C CA . LEU A 1 293 ? -11.359 37 11.336 1 94.62 293 LEU A CA 1
ATOM 2258 C C . LEU A 1 293 ? -12.312 38.062 11.844 1 94.62 293 LEU A C 1
ATOM 2260 O O . LEU A 1 293 ? -13.445 38.156 11.367 1 94.62 293 LEU A O 1
ATOM 2264 N N . MET B 1 1 ? -16.188 -29.172 -17.188 1 52.12 1 MET B N 1
ATOM 2265 C CA . MET B 1 1 ? -15.406 -30.391 -16.969 1 52.12 1 MET B CA 1
ATOM 2266 C C . MET B 1 1 ? -15.312 -30.719 -15.484 1 52.12 1 MET B C 1
ATOM 2268 O O . MET B 1 1 ? -15.188 -29.812 -14.656 1 52.12 1 MET B O 1
ATOM 2272 N N . GLY B 1 2 ? -15.742 -31.828 -15.125 1 72.75 2 GLY B N 1
ATOM 2273 C CA . GLY B 1 2 ? -15.938 -32.156 -13.727 1 72.75 2 GLY B CA 1
ATOM 2274 C C . GLY B 1 2 ? -14.648 -32.156 -12.93 1 72.75 2 GLY B C 1
ATOM 2275 O O . GLY B 1 2 ? -13.57 -32.406 -13.477 1 72.75 2 GLY B O 1
ATOM 2276 N N . SER B 1 3 ? -14.539 -31.5 -11.734 1 88.12 3 SER B N 1
ATOM 2277 C CA . SER B 1 3 ? -13.414 -31.438 -10.812 1 88.12 3 SER B CA 1
ATOM 2278 C C . SER B 1 3 ? -13.055 -32.844 -10.305 1 88.12 3 SER B C 1
ATOM 2280 O O . SER B 1 3 ? -13.93 -33.688 -10.117 1 88.12 3 SER B O 1
ATOM 2282 N N . LYS B 1 4 ? -11.781 -33.25 -10.406 1 97.62 4 LYS B N 1
ATOM 2283 C CA . LYS B 1 4 ? -11.164 -34.438 -9.844 1 97.62 4 LYS B CA 1
ATOM 2284 C C . LYS B 1 4 ? -10.328 -34.094 -8.609 1 97.62 4 LYS B C 1
ATOM 2286 O O . LYS B 1 4 ? -10.102 -32.938 -8.32 1 97.62 4 LYS B O 1
ATOM 2291 N N . ARG B 1 5 ? -9.969 -35.188 -7.906 1 98.38 5 ARG B N 1
ATOM 2292 C CA . ARG B 1 5 ? -9.109 -35 -6.742 1 98.38 5 ARG B CA 1
ATOM 2293 C C . ARG B 1 5 ? -8 -36.062 -6.719 1 98.38 5 ARG B C 1
ATOM 2295 O O . ARG B 1 5 ? -8.172 -37.156 -7.227 1 98.38 5 ARG B O 1
ATOM 2302 N N . VAL B 1 6 ? -6.918 -35.688 -6.172 1 98.75 6 VAL B N 1
ATOM 2303 C CA . VAL B 1 6 ? -5.809 -36.594 -5.934 1 98.75 6 VAL B CA 1
ATOM 2304 C C . VAL B 1 6 ? -5.18 -36.312 -4.574 1 98.75 6 VAL B C 1
ATOM 2306 O O . VAL B 1 6 ? -5.066 -35.156 -4.172 1 98.75 6 VAL B O 1
ATOM 2309 N N . THR B 1 7 ? -4.789 -37.375 -3.875 1 98.75 7 THR B N 1
ATOM 2310 C CA . THR B 1 7 ? -4.203 -37.219 -2.549 1 98.75 7 THR B CA 1
ATOM 2311 C C . THR B 1 7 ? -2.68 -37.188 -2.631 1 98.75 7 THR B C 1
ATOM 2313 O O . THR B 1 7 ? -2.064 -38.062 -3.256 1 98.75 7 THR B O 1
ATOM 2316 N N . THR B 1 8 ? -2.119 -36.188 -2.117 1 98.69 8 THR B N 1
ATOM 2317 C CA . THR B 1 8 ? -0.679 -36.062 -1.914 1 98.69 8 THR B CA 1
ATOM 2318 C C . THR B 1 8 ? -0.322 -36.281 -0.443 1 98.69 8 THR B C 1
ATOM 2320 O O . THR B 1 8 ? -1.197 -36.531 0.384 1 98.69 8 THR B O 1
ATOM 2323 N N . PRO B 1 9 ? 0.97 -36.188 -0.087 1 98 9 PRO B N 1
ATOM 2324 C CA . PRO B 1 9 ? 1.355 -36.469 1.304 1 98 9 PRO B CA 1
ATOM 2325 C C . PRO B 1 9 ? 0.668 -35.5 2.289 1 98 9 PRO B C 1
ATOM 2327 O O . PRO B 1 9 ? 0.357 -35.906 3.414 1 98 9 PRO B O 1
ATOM 2330 N N . ILE B 1 10 ? 0.324 -34.25 1.839 1 98.31 10 ILE B N 1
ATOM 2331 C CA . ILE B 1 10 ? -0.191 -33.344 2.857 1 98.31 10 ILE B CA 1
ATOM 2332 C C . ILE B 1 10 ? -1.495 -32.719 2.373 1 98.31 10 ILE B C 1
ATOM 2334 O O . ILE B 1 10 ? -2.213 -32.094 3.152 1 98.31 10 ILE B O 1
ATOM 2338 N N . LEU B 1 11 ? -1.803 -32.875 1.085 1 98.75 11 LEU B N 1
ATOM 2339 C CA . LEU B 1 11 ? -2.98 -32.219 0.524 1 98.75 11 LEU B CA 1
ATOM 2340 C C . LEU B 1 11 ? -3.877 -33.25 -0.186 1 98.75 11 LEU B C 1
ATOM 2342 O O . LEU B 1 11 ? -3.398 -34.281 -0.674 1 98.75 11 LEU B O 1
ATOM 2346 N N . GLU B 1 12 ? -5.121 -33 -0.167 1 98.81 12 GLU B N 1
ATOM 2347 C CA . GLU B 1 12 ? -6.027 -33.406 -1.233 1 98.81 12 GLU B CA 1
ATOM 2348 C C . GLU B 1 12 ? -6.211 -32.312 -2.264 1 98.81 12 GLU B C 1
ATOM 2350 O O . GLU B 1 12 ? -6.855 -31.297 -1.986 1 98.81 12 GLU B O 1
ATOM 2355 N N . ILE B 1 13 ? -5.648 -32.531 -3.447 1 98.88 13 ILE B N 1
ATOM 2356 C CA . ILE B 1 13 ? -5.633 -31.469 -4.457 1 98.88 13 ILE B CA 1
ATOM 2357 C C . ILE B 1 13 ? -6.812 -31.656 -5.414 1 98.88 13 ILE B C 1
ATOM 2359 O O . ILE B 1 13 ? -6.957 -32.719 -6.031 1 98.88 13 ILE B O 1
ATOM 2363 N N . GLU B 1 14 ? -7.699 -30.688 -5.457 1 98.88 14 GLU B N 1
ATOM 2364 C CA . GLU B 1 14 ? -8.703 -30.609 -6.512 1 98.88 14 GLU B CA 1
ATOM 2365 C C . GLU B 1 14 ? -8.102 -30.078 -7.812 1 98.88 14 GLU B C 1
ATOM 2367 O O . GLU B 1 14 ? -7.293 -29.156 -7.801 1 98.88 14 GLU B O 1
ATOM 2372 N N . TYR B 1 15 ? -8.461 -30.75 -8.93 1 98.81 15 TYR B N 1
ATOM 2373 C CA . TYR B 1 15 ? -7.949 -30.297 -10.219 1 98.81 15 TYR B CA 1
ATOM 2374 C C . TYR B 1 15 ? -8.945 -30.578 -11.336 1 98.81 15 TYR B C 1
ATOM 2376 O O . TYR B 1 15 ? -9.891 -31.359 -11.148 1 98.81 15 TYR B O 1
ATOM 2384 N N . GLU B 1 16 ? -8.758 -29.891 -12.406 1 98.69 16 GLU B N 1
ATOM 2385 C CA . GLU B 1 16 ? -9.484 -30.172 -13.633 1 98.69 16 GLU B CA 1
ATOM 2386 C C . GLU B 1 16 ? -8.594 -30.828 -14.672 1 98.69 16 GLU B C 1
ATOM 2388 O O . GLU B 1 16 ? -7.398 -30.531 -14.758 1 98.69 16 GLU B O 1
ATOM 2393 N N . HIS B 1 17 ? -9.164 -31.766 -15.367 1 98.5 17 HIS B N 1
ATOM 2394 C CA . HIS B 1 17 ? -8.445 -32.5 -16.422 1 98.5 17 HIS B CA 1
ATOM 2395 C C . HIS B 1 17 ? -9.195 -32.406 -17.75 1 98.5 17 HIS B C 1
ATOM 2397 O O . HIS B 1 17 ? -10.414 -32.625 -17.781 1 98.5 17 HIS B O 1
ATOM 2403 N N . THR B 1 18 ? -8.508 -32.031 -18.781 1 98 18 THR B N 1
ATOM 2404 C CA . THR B 1 18 ? -9.039 -31.984 -20.141 1 98 18 THR B CA 1
ATOM 2405 C C . THR B 1 18 ? -8.102 -32.688 -21.109 1 98 18 THR B C 1
ATOM 2407 O O . THR B 1 18 ? -6.887 -32.469 -21.094 1 98 18 THR B O 1
ATOM 2410 N N . GLY B 1 19 ? -8.664 -33.562 -22.031 1 97.31 19 GLY B N 1
ATOM 2411 C CA . GLY B 1 19 ? -7.863 -34.25 -23.031 1 97.31 19 GLY B CA 1
ATOM 2412 C C . GLY B 1 19 ? -7.648 -35.719 -22.734 1 97.31 19 GLY B C 1
ATOM 2413 O O . GLY B 1 19 ? -8.18 -36.219 -21.75 1 97.31 19 GLY B O 1
ATOM 2414 N N . ASP B 1 20 ? -6.879 -36.406 -23.656 1 96.06 20 ASP B N 1
ATOM 2415 C CA . ASP B 1 20 ? -6.547 -37.812 -23.531 1 96.06 20 ASP B CA 1
ATOM 2416 C C . ASP B 1 20 ? -5.465 -38.031 -22.469 1 96.06 20 ASP B C 1
ATOM 2418 O O . ASP B 1 20 ? -4.379 -37.469 -22.562 1 96.06 20 ASP B O 1
ATOM 2422 N N . ALA B 1 21 ? -5.77 -38.875 -21.484 1 93.06 21 ALA B N 1
ATOM 2423 C CA . ALA B 1 21 ? -4.867 -39.094 -20.359 1 93.06 21 ALA B CA 1
ATOM 2424 C C . ALA B 1 21 ? -3.541 -39.688 -20.828 1 93.06 21 ALA B C 1
ATOM 2426 O O . ALA B 1 21 ? -2.533 -39.594 -20.125 1 93.06 21 ALA B O 1
ATOM 2427 N N . HIS B 1 22 ? -3.51 -40.188 -22.016 1 94.62 22 HIS B N 1
ATOM 2428 C CA . HIS B 1 22 ? -2.303 -40.844 -22.531 1 94.62 22 HIS B CA 1
ATOM 2429 C C . HIS B 1 22 ? -1.484 -39.875 -23.391 1 94.62 22 HIS B C 1
ATOM 2431 O O . HIS B 1 22 ? -0.365 -40.188 -23.797 1 94.62 22 HIS B O 1
ATOM 2437 N N . ALA B 1 23 ? -2.029 -38.75 -23.562 1 96.5 23 ALA B N 1
ATOM 2438 C CA . ALA B 1 23 ? -1.323 -37.719 -24.328 1 96.5 23 ALA B CA 1
ATOM 2439 C C . ALA B 1 23 ? -0.259 -37.031 -23.484 1 96.5 23 ALA B C 1
ATOM 2441 O O . ALA B 1 23 ? -0.05 -37.406 -22.328 1 96.5 23 ALA B O 1
ATOM 2442 N N . SER B 1 24 ? 0.494 -36.156 -24.125 1 97.19 24 SER B N 1
ATOM 2443 C CA . SER B 1 24 ? 1.562 -35.469 -23.422 1 97.19 24 SER B CA 1
ATOM 2444 C C . SER B 1 24 ? 1.007 -34.562 -22.312 1 97.19 24 SER B C 1
ATOM 2446 O O . SER B 1 24 ? 0.136 -33.75 -22.547 1 97.19 24 SER B O 1
ATOM 2448 N N . PRO B 1 25 ? 1.522 -34.75 -21.109 1 98.62 25 PRO B N 1
ATOM 2449 C CA . PRO B 1 25 ? 0.963 -34 -19.984 1 98.62 25 PRO B CA 1
ATOM 2450 C C . PRO B 1 25 ? 1.375 -32.531 -19.969 1 98.62 25 PRO B C 1
ATOM 2452 O O . PRO B 1 25 ? 2.527 -32.219 -20.266 1 98.62 25 PRO B O 1
ATOM 2455 N N . VAL B 1 26 ? 0.462 -31.656 -19.703 1 98.88 26 VAL B N 1
ATOM 2456 C CA . VAL B 1 26 ? 0.628 -30.234 -19.469 1 98.88 26 VAL B CA 1
ATOM 2457 C C . VAL B 1 26 ? -0.017 -29.844 -18.125 1 98.88 26 VAL B C 1
ATOM 2459 O O . VAL B 1 26 ? -1.163 -30.203 -17.859 1 98.88 26 VAL B O 1
ATOM 2462 N N . ILE B 1 27 ? 0.704 -29.141 -17.266 1 98.94 27 ILE B N 1
ATOM 2463 C CA . ILE B 1 27 ? 0.146 -28.656 -16.016 1 98.94 27 ILE B CA 1
ATOM 2464 C C . ILE B 1 27 ? 0.126 -27.141 -16 1 98.94 27 ILE B C 1
ATOM 2466 O O . ILE B 1 27 ? 1.155 -26.5 -16.234 1 98.94 27 ILE B O 1
ATOM 2470 N N . LEU B 1 28 ? -1.028 -26.547 -15.812 1 98.94 28 LEU B N 1
ATOM 2471 C CA . LEU B 1 28 ? -1.237 -25.094 -15.805 1 98.94 28 LEU B CA 1
ATOM 2472 C C . LEU B 1 28 ? -1.514 -24.594 -14.398 1 98.94 28 LEU B C 1
ATOM 2474 O O . LEU B 1 28 ? -2.426 -25.078 -13.727 1 98.94 28 LEU B O 1
ATOM 2478 N N . LEU B 1 29 ? -0.724 -23.625 -13.93 1 98.94 29 LEU B N 1
ATOM 2479 C CA . LEU B 1 29 ? -0.766 -23.203 -12.539 1 98.94 29 LEU B CA 1
ATOM 2480 C C . LEU B 1 29 ? -1.188 -21.734 -12.422 1 98.94 29 LEU B C 1
ATOM 2482 O O . LEU B 1 29 ? -0.524 -20.859 -12.969 1 98.94 29 LEU B O 1
ATOM 2486 N N . HIS B 1 30 ? -2.262 -21.453 -11.656 1 98.88 30 HIS B N 1
ATOM 2487 C CA . HIS B 1 30 ? -2.801 -20.109 -11.5 1 98.88 30 HIS B CA 1
ATOM 2488 C C . HIS B 1 30 ? -2.047 -19.328 -10.422 1 98.88 30 HIS B C 1
ATOM 2490 O O . HIS B 1 30 ? -1.185 -19.891 -9.742 1 98.88 30 HIS B O 1
ATOM 2496 N N . GLY B 1 31 ? -2.324 -18.031 -10.352 1 98.5 31 GLY B N 1
ATOM 2497 C CA . GLY B 1 31 ? -1.707 -17.188 -9.352 1 98.5 31 GLY B CA 1
ATOM 2498 C C . GLY B 1 31 ? -2.684 -16.703 -8.297 1 98.5 31 GLY B C 1
ATOM 2499 O O . GLY B 1 31 ? -3.844 -17.125 -8.273 1 98.5 31 GLY B O 1
ATOM 2500 N N . PHE B 1 32 ? -2.225 -16.016 -7.309 1 98.69 32 PHE B N 1
ATOM 2501 C CA . PHE B 1 32 ? -3.025 -15.219 -6.387 1 98.69 32 PHE B CA 1
ATOM 2502 C C . PHE B 1 32 ? -3.398 -13.883 -7.012 1 98.69 32 PHE B C 1
ATOM 2504 O O . PHE B 1 32 ? -2.541 -13.188 -7.566 1 98.69 32 PHE B O 1
ATOM 2511 N N . PRO B 1 33 ? -4.688 -13.492 -6.793 1 98.62 33 PRO B N 1
ATOM 2512 C CA . PRO B 1 33 ? -5.84 -14.188 -6.219 1 98.62 33 PRO B CA 1
ATOM 2513 C C . PRO B 1 33 ? -6.781 -14.742 -7.285 1 98.62 33 PRO B C 1
ATOM 2515 O O . PRO B 1 33 ? -8 -14.562 -7.191 1 98.62 33 PRO B O 1
ATOM 2518 N N . TYR B 1 34 ? -6.273 -15.492 -8.219 1 98.69 34 TYR B N 1
ATOM 2519 C CA . TYR B 1 34 ? -7.016 -16.125 -9.297 1 98.69 34 TYR B CA 1
ATOM 2520 C C . TYR B 1 34 ? -7.309 -17.594 -8.961 1 98.69 34 TYR B C 1
ATOM 2522 O O . TYR B 1 34 ? -7.305 -17.984 -7.793 1 98.69 34 TYR B O 1
ATOM 2530 N N . ASP B 1 35 ? -7.781 -18.359 -9.969 1 98.62 35 ASP B N 1
ATOM 2531 C CA . ASP B 1 35 ? -8.008 -19.797 -9.828 1 98.62 35 ASP B CA 1
ATOM 2532 C C . ASP B 1 35 ? -7.996 -20.484 -11.188 1 98.62 35 ASP B C 1
ATOM 2534 O O . ASP B 1 35 ? -7.383 -20 -12.141 1 98.62 35 ASP B O 1
ATOM 2538 N N . VAL B 1 36 ? -8.555 -21.688 -11.273 1 98.69 36 VAL B N 1
ATOM 2539 C CA . VAL B 1 36 ? -8.453 -22.547 -12.453 1 98.69 36 VAL B CA 1
ATOM 2540 C C . VAL B 1 36 ? -9.242 -21.922 -13.609 1 98.69 36 VAL B C 1
ATOM 2542 O O . VAL B 1 36 ? -9.016 -22.266 -14.773 1 98.69 36 VAL B O 1
ATOM 2545 N N . ARG B 1 37 ? -10.188 -20.969 -13.328 1 98.69 37 ARG B N 1
ATOM 2546 C CA . ARG B 1 37 ? -10.953 -20.328 -14.391 1 98.69 37 ARG B CA 1
ATOM 2547 C C . ARG B 1 37 ? -10.039 -19.578 -15.344 1 98.69 37 ARG B C 1
ATOM 2549 O O . ARG B 1 37 ? -10.406 -19.312 -16.5 1 98.69 37 ARG B O 1
ATOM 2556 N N . ALA B 1 38 ? -8.812 -19.281 -14.898 1 98.69 38 ALA B N 1
ATOM 2557 C CA . ALA B 1 38 ? -7.824 -18.625 -15.742 1 98.69 38 ALA B CA 1
ATOM 2558 C C . ALA B 1 38 ? -7.562 -19.422 -17.016 1 98.69 38 ALA B C 1
ATOM 2560 O O . ALA B 1 38 ? -7.137 -18.859 -18.031 1 98.69 38 ALA B O 1
ATOM 2561 N N . TYR B 1 39 ? -7.898 -20.672 -17 1 98.75 39 TYR B N 1
ATOM 2562 C CA . TYR B 1 39 ? -7.453 -21.531 -18.078 1 98.75 39 TYR B CA 1
ATOM 2563 C C . TYR B 1 39 ? -8.641 -22.125 -18.828 1 98.75 39 TYR B C 1
ATOM 2565 O O . TYR B 1 39 ? -8.484 -23.062 -19.625 1 98.75 39 TYR B O 1
ATOM 2573 N N . ASP B 1 40 ? -9.812 -21.578 -18.625 1 98.5 40 ASP B N 1
ATOM 2574 C CA . ASP B 1 40 ? -11.039 -22.094 -19.25 1 98.5 40 ASP B CA 1
ATOM 2575 C C . ASP B 1 40 ? -10.914 -22.125 -20.766 1 98.5 40 ASP B C 1
ATOM 2577 O O . ASP B 1 40 ? -11.422 -23.031 -21.422 1 98.5 40 ASP B O 1
AT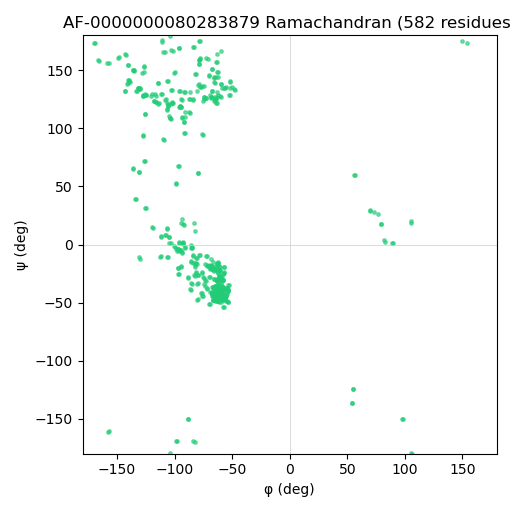OM 2581 N N . GLU B 1 41 ? -10.273 -21.125 -21.328 1 98.56 41 GLU B N 1
ATOM 2582 C CA . GLU B 1 41 ? -10.1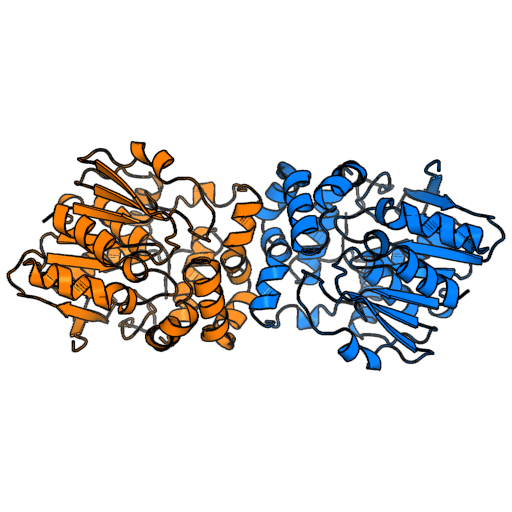64 -21.062 -22.781 1 98.56 41 GLU B CA 1
ATOM 2583 C C . GLU B 1 41 ? -8.859 -21.688 -23.266 1 98.56 41 GLU B C 1
ATOM 2585 O O . GLU B 1 41 ? -8.742 -22.047 -24.438 1 98.56 41 GLU B O 1
ATOM 2590 N N . VAL B 1 42 ? -7.91 -21.828 -22.391 1 98.88 42 VAL B N 1
ATOM 2591 C CA . VAL B 1 42 ? -6.59 -22.344 -22.734 1 98.88 42 VAL B CA 1
ATOM 2592 C C . VAL B 1 42 ? -6.641 -23.859 -22.812 1 98.88 42 VAL B C 1
ATOM 2594 O O . VAL B 1 42 ? -6.156 -24.453 -23.781 1 98.88 42 VAL B O 1
ATOM 2597 N N . ALA B 1 43 ? -7.238 -24.516 -21.812 1 98.56 43 ALA B N 1
ATOM 2598 C CA . ALA B 1 43 ? -7.188 -25.969 -21.641 1 98.56 43 ALA B CA 1
ATOM 2599 C C . ALA B 1 43 ? -7.801 -26.688 -22.828 1 98.56 43 ALA B C 1
ATOM 2601 O O . ALA B 1 43 ? -7.199 -27.625 -23.375 1 98.56 43 ALA B O 1
ATOM 2602 N N . PRO B 1 44 ? -9 -26.234 -23.344 1 98.25 44 PRO B N 1
ATOM 2603 C CA . PRO B 1 44 ? -9.586 -26.922 -24.5 1 98.25 44 PRO B CA 1
ATOM 2604 C C . PRO B 1 44 ? -8.734 -26.797 -25.75 1 98.25 44 PRO B C 1
ATOM 2606 O O . PRO B 1 44 ? -8.656 -27.75 -26.547 1 98.25 44 PRO B O 1
ATOM 2609 N N . VAL B 1 45 ? -8.102 -25.672 -25.938 1 98.5 45 VAL B N 1
ATOM 2610 C CA . VAL B 1 45 ? -7.254 -25.453 -27.109 1 98.5 45 VAL B CA 1
ATOM 2611 C C . VAL B 1 45 ? -6.074 -26.422 -27.078 1 98.5 45 VAL B C 1
ATOM 2613 O O . VAL B 1 45 ? -5.754 -27.062 -28.078 1 98.5 45 VAL B O 1
ATOM 2616 N N . LEU B 1 46 ? -5.453 -26.562 -25.922 1 98.69 46 LEU B N 1
ATOM 2617 C CA . LEU B 1 46 ? -4.312 -27.453 -25.781 1 98.69 46 LEU B CA 1
ATOM 2618 C C . LEU B 1 46 ? -4.73 -28.906 -25.938 1 98.69 46 LEU B C 1
ATOM 2620 O O . LEU B 1 46 ? -4.027 -29.703 -26.578 1 98.69 46 LEU B O 1
ATOM 2624 N N . ALA B 1 47 ? -5.836 -29.25 -25.359 1 98.19 47 ALA B N 1
ATOM 2625 C CA . ALA B 1 47 ? -6.34 -30.609 -25.469 1 98.19 47 ALA B CA 1
ATOM 2626 C C . ALA B 1 47 ? -6.633 -30.984 -26.922 1 98.19 47 ALA B C 1
ATOM 2628 O O . ALA B 1 47 ? -6.32 -32.094 -27.359 1 98.19 47 ALA B O 1
ATOM 2629 N N . ALA B 1 48 ? -7.234 -30.062 -27.625 1 97.69 48 ALA B N 1
ATOM 2630 C CA . ALA B 1 48 ? -7.523 -30.281 -29.031 1 97.69 48 ALA B CA 1
ATOM 2631 C C . ALA B 1 48 ? -6.238 -30.484 -29.828 1 97.69 48 ALA B C 1
ATOM 2633 O O . ALA B 1 48 ? -6.234 -31.172 -30.859 1 97.69 48 ALA B O 1
ATOM 2634 N N . GLY B 1 49 ? -5.191 -29.922 -29.344 1 97.62 49 GLY B N 1
ATOM 2635 C CA . GLY B 1 49 ? -3.895 -30.062 -29.984 1 97.62 49 GLY B CA 1
ATOM 2636 C C . GLY B 1 49 ? -3.158 -31.328 -29.578 1 97.62 49 GLY B C 1
ATOM 2637 O O . GLY B 1 49 ? -2.039 -31.578 -30.031 1 97.62 49 GLY B O 1
ATOM 2638 N N . GLY B 1 50 ? -3.715 -32.125 -28.688 1 97.12 50 GLY B N 1
ATOM 2639 C CA . GLY B 1 50 ? -3.145 -33.406 -28.359 1 97.12 50 GLY B CA 1
ATOM 2640 C C . GLY B 1 50 ? -2.455 -33.438 -27.016 1 97.12 50 GLY B C 1
ATOM 2641 O O . GLY B 1 50 ? -1.593 -34.281 -26.766 1 97.12 50 GLY B O 1
ATOM 2642 N N . ALA B 1 51 ? -2.736 -32.562 -26.172 1 98.38 51 ALA B N 1
ATOM 2643 C CA . ALA B 1 51 ? -2.154 -32.531 -24.828 1 98.38 51 ALA B CA 1
ATOM 2644 C C . ALA B 1 51 ? -3.129 -33.094 -23.797 1 98.38 51 ALA B C 1
ATOM 2646 O O . ALA B 1 51 ? -4.344 -33.062 -24 1 98.38 51 ALA B O 1
ATOM 2647 N N . SER B 1 52 ? -2.639 -33.719 -22.781 1 98.5 52 SER B N 1
ATOM 2648 C CA . SER B 1 52 ? -3.375 -34.031 -21.562 1 98.5 52 SER B CA 1
ATOM 2649 C C . SER B 1 52 ? -3.211 -32.938 -20.531 1 98.5 52 SER B C 1
ATOM 2651 O O . SER B 1 52 ? -2.178 -32.844 -19.859 1 98.5 52 SER B O 1
ATOM 2653 N N . VAL B 1 53 ? -4.25 -32.094 -20.297 1 98.81 53 VAL B N 1
ATOM 2654 C CA . VAL B 1 53 ? -4.098 -30.828 -19.578 1 98.81 53 VAL B CA 1
ATOM 2655 C C . VAL B 1 53 ? -4.629 -30.984 -18.156 1 98.81 53 VAL B C 1
ATOM 2657 O O . VAL B 1 53 ? -5.785 -31.359 -17.953 1 98.81 53 VAL B O 1
ATOM 2660 N N . TYR B 1 54 ? -3.777 -30.75 -17.172 1 98.81 54 TYR B N 1
ATOM 2661 C CA . TYR B 1 54 ? -4.121 -30.766 -15.758 1 98.81 54 TYR B CA 1
ATOM 2662 C C . TYR B 1 54 ? -4.055 -29.375 -15.164 1 98.81 54 TYR B C 1
ATOM 2664 O O . TYR B 1 54 ? -3.059 -28.656 -15.336 1 98.81 54 TYR B O 1
ATOM 2672 N N . VAL B 1 55 ? -5.105 -28.922 -14.461 1 98.88 55 VAL B N 1
ATOM 2673 C CA . VAL B 1 55 ? -5.176 -27.594 -13.852 1 98.88 55 VAL B CA 1
ATOM 2674 C C . VAL B 1 55 ? -5.547 -27.734 -12.375 1 98.88 55 VAL B C 1
ATOM 2676 O O . VAL B 1 55 ? -6.73 -27.734 -12.023 1 98.88 55 VAL B O 1
ATOM 2679 N N . PRO B 1 56 ? -4.578 -27.781 -11.516 1 98.88 56 PRO B N 1
ATOM 2680 C CA . PRO B 1 56 ? -4.859 -27.906 -10.086 1 98.88 56 PRO B CA 1
ATOM 2681 C C . PRO B 1 56 ? -5.207 -26.578 -9.43 1 98.88 56 PRO B C 1
ATOM 2683 O O . PRO B 1 56 ? -4.691 -25.531 -9.828 1 98.88 56 PRO B O 1
ATOM 2686 N N . PHE B 1 57 ? -6.102 -26.656 -8.422 1 98.88 57 PHE B N 1
ATOM 2687 C CA . PHE B 1 57 ? -6.215 -25.562 -7.473 1 98.88 57 PHE B CA 1
ATOM 2688 C C . PHE B 1 57 ? -5.016 -25.531 -6.531 1 98.88 57 PHE B C 1
ATOM 2690 O O . PHE B 1 57 ? -4.684 -26.547 -5.918 1 98.88 57 PHE B O 1
ATOM 2697 N N . LEU B 1 58 ? -4.355 -24.422 -6.426 1 98.94 58 LEU B N 1
ATOM 2698 C CA . LEU B 1 58 ? -3.223 -24.281 -5.516 1 98.94 58 LEU B CA 1
ATOM 2699 C C . LEU B 1 58 ? -3.67 -24.438 -4.066 1 98.94 58 LEU B C 1
ATOM 2701 O O . LEU B 1 58 ? -4.859 -24.328 -3.762 1 98.94 58 LEU B O 1
ATOM 2705 N N . ARG B 1 59 ? -2.682 -24.812 -3.176 1 98.94 59 ARG B N 1
ATOM 2706 C CA . ARG B 1 59 ? -2.996 -24.828 -1.752 1 98.94 59 ARG B CA 1
ATOM 2707 C C . ARG B 1 59 ? -3.682 -23.531 -1.328 1 98.94 59 ARG B C 1
ATOM 2709 O O . ARG B 1 59 ? -3.293 -22.453 -1.762 1 98.94 59 ARG B O 1
ATOM 2716 N N . GLY B 1 60 ? -4.746 -23.656 -0.571 1 98.69 60 GLY B N 1
ATOM 2717 C CA . GLY B 1 60 ? -5.488 -22.5 -0.087 1 98.69 60 GLY B CA 1
ATOM 2718 C C . GLY B 1 60 ? -6.582 -22.047 -1.036 1 98.69 60 GLY B C 1
ATOM 2719 O O . GLY B 1 60 ? -7.312 -21.094 -0.746 1 98.69 60 GLY B O 1
ATOM 2720 N N . PHE B 1 61 ? -6.812 -22.703 -2.164 1 98.81 61 PHE B N 1
ATOM 2721 C CA . PHE B 1 61 ? -7.801 -22.281 -3.148 1 98.81 61 PHE B CA 1
ATOM 2722 C C . PHE B 1 61 ? -8.758 -23.422 -3.48 1 98.81 61 PHE B C 1
ATOM 2724 O O . PHE B 1 61 ? -8.367 -24.594 -3.455 1 98.81 61 PHE B O 1
ATOM 2731 N N . GLY B 1 62 ? -9.984 -23.016 -3.896 1 98.5 62 GLY B N 1
ATOM 2732 C CA . GLY B 1 62 ? -10.945 -24 -4.391 1 98.5 62 GLY B CA 1
ATOM 2733 C C . GLY B 1 62 ? -11.188 -25.141 -3.418 1 98.5 62 GLY B C 1
ATOM 2734 O O . GLY B 1 62 ? -11.398 -24.906 -2.225 1 98.5 62 GLY B O 1
ATOM 2735 N N . GLY B 1 63 ? -11.219 -26.297 -3.932 1 98.31 63 GLY B N 1
ATOM 2736 C CA . GLY B 1 63 ? -11.5 -27.469 -3.113 1 98.31 63 GLY B CA 1
ATOM 2737 C C . GLY B 1 63 ? -10.242 -28.141 -2.584 1 98.31 63 GLY B C 1
ATOM 2738 O O . GLY B 1 63 ? -10.328 -29.141 -1.864 1 98.31 63 GLY B O 1
ATOM 2739 N N . THR B 1 64 ? -9.047 -27.609 -2.891 1 98.81 64 THR B N 1
ATOM 2740 C CA . THR B 1 64 ? -7.801 -28.172 -2.367 1 98.81 64 THR B CA 1
ATOM 2741 C C . THR B 1 64 ? -7.695 -27.938 -0.863 1 98.81 64 THR B C 1
ATOM 2743 O O . THR B 1 64 ? -7.824 -26.797 -0.394 1 98.81 64 THR B O 1
ATOM 2746 N N . ARG B 1 65 ? -7.43 -29.031 -0.111 1 98.38 65 ARG B N 1
ATOM 2747 C CA . ARG B 1 65 ? -7.434 -28.969 1.347 1 98.38 65 ARG B CA 1
ATOM 2748 C C . ARG B 1 65 ? -6.234 -29.703 1.934 1 98.38 65 ARG B C 1
ATOM 2750 O O . ARG B 1 65 ? -5.762 -30.688 1.358 1 98.38 65 ARG B O 1
ATOM 2757 N N . PHE B 1 66 ? -5.828 -29.188 3.049 1 98.75 66 PHE B N 1
ATOM 2758 C CA . PHE B 1 66 ? -4.852 -29.938 3.832 1 98.75 66 PHE B CA 1
ATOM 2759 C C . PHE B 1 66 ? -5.484 -31.188 4.438 1 98.75 66 PHE B C 1
ATOM 2761 O O . PHE B 1 66 ? -6.641 -31.156 4.859 1 98.75 66 PHE B O 1
ATOM 2768 N N . LEU B 1 67 ? -4.723 -32.25 4.547 1 98.5 67 LEU B N 1
ATOM 2769 C CA . LEU B 1 67 ? -5.215 -33.5 5.074 1 98.5 67 LEU B CA 1
ATOM 2770 C C . LEU B 1 67 ? -5.367 -33.438 6.59 1 98.5 67 LEU B C 1
ATOM 2772 O O . LEU B 1 67 ? -6.164 -34.188 7.168 1 98.5 67 LEU B O 1
ATOM 2776 N N . ASP B 1 68 ? -4.57 -32.625 7.184 1 97.69 68 ASP B N 1
ATOM 2777 C CA . ASP B 1 68 ? -4.496 -32.531 8.641 1 97.69 68 ASP B CA 1
ATOM 2778 C C . ASP B 1 68 ? -4.574 -31.094 9.117 1 97.69 68 ASP B C 1
ATOM 2780 O O . ASP B 1 68 ? -3.889 -30.219 8.578 1 97.69 68 ASP B O 1
ATOM 2784 N N . ASP B 1 69 ? -5.375 -30.875 10.133 1 96.25 69 ASP B N 1
ATOM 2785 C CA . ASP B 1 69 ? -5.578 -29.531 10.68 1 96.25 69 ASP B CA 1
ATOM 2786 C C . ASP B 1 69 ? -4.309 -29.016 11.344 1 96.25 69 ASP B C 1
ATOM 2788 O O . ASP B 1 69 ? -4.121 -27.797 11.461 1 96.25 69 ASP B O 1
ATOM 2792 N N . ALA B 1 70 ? -3.434 -29.891 11.703 1 96.81 70 ALA B N 1
ATOM 2793 C CA . ALA B 1 70 ? -2.215 -29.5 12.414 1 96.81 70 ALA B CA 1
ATOM 2794 C C . ALA B 1 70 ? -1.135 -29.047 11.438 1 96.81 70 ALA B C 1
ATOM 2796 O O . ALA B 1 70 ? -0.14 -28.438 11.844 1 96.81 70 ALA B O 1
ATOM 2797 N N . THR B 1 71 ? -1.32 -29.375 10.117 1 97.94 71 THR B N 1
ATOM 2798 C CA . THR B 1 71 ? -0.338 -28.953 9.133 1 97.94 71 THR B CA 1
ATOM 2799 C C . THR B 1 71 ? -0.303 -27.422 9.023 1 97.94 71 THR B C 1
ATOM 2801 O O . THR B 1 71 ? -1.335 -26.797 8.797 1 97.94 71 THR B O 1
ATOM 2804 N N . PRO B 1 72 ? 0.907 -26.828 9.203 1 98.25 72 PRO B N 1
ATOM 2805 C CA . PRO B 1 72 ? 0.987 -25.375 9.008 1 98.25 72 PRO B CA 1
ATOM 2806 C C . PRO B 1 72 ? 0.491 -24.938 7.637 1 98.25 72 PRO B C 1
ATOM 2808 O O . PRO B 1 72 ? 0.773 -25.594 6.633 1 98.25 72 PRO B O 1
ATOM 2811 N N . ARG B 1 73 ? -0.282 -23.906 7.586 1 98.62 73 ARG B N 1
ATOM 2812 C CA . ARG B 1 73 ? -0.794 -23.344 6.34 1 98.62 73 ARG B CA 1
ATOM 2813 C C . ARG B 1 73 ? 0.254 -22.469 5.66 1 98.62 73 ARG B C 1
ATOM 2815 O O . ARG B 1 73 ? 0.027 -21.281 5.438 1 98.62 73 ARG B O 1
ATOM 2822 N N . SER B 1 74 ? 1.369 -23.094 5.309 1 98.69 74 SER B N 1
ATOM 2823 C CA . SER B 1 74 ? 2.504 -22.391 4.723 1 98.69 74 SER B CA 1
ATOM 2824 C C . SER B 1 74 ? 2.168 -21.859 3.332 1 98.69 74 SER B C 1
ATOM 2826 O O . SER B 1 74 ? 1.603 -22.578 2.508 1 98.69 74 SER B O 1
ATOM 2828 N N . GLY B 1 75 ? 2.512 -20.594 3.139 1 98.62 75 GLY B N 1
ATOM 2829 C CA . GLY B 1 75 ? 2.426 -20 1.814 1 98.62 75 GLY B CA 1
ATOM 2830 C C . GLY B 1 75 ? 3.781 -19.781 1.169 1 98.62 75 GLY B C 1
ATOM 2831 O O . GLY B 1 75 ? 3.896 -19.031 0.196 1 98.62 75 GLY B O 1
ATOM 2832 N N . GLN B 1 76 ? 4.855 -20.375 1.692 1 98.38 76 GLN B N 1
ATOM 2833 C CA . GLN B 1 76 ? 6.199 -20.156 1.163 1 98.38 76 GLN B CA 1
ATOM 2834 C C . GLN B 1 76 ? 6.344 -20.75 -0.234 1 98.38 76 GLN B C 1
ATOM 2836 O O . GLN B 1 76 ? 5.656 -21.719 -0.579 1 98.38 76 GLN B O 1
ATOM 2841 N N . GLN B 1 77 ? 7.199 -20.156 -1.027 1 98.69 77 GLN B N 1
ATOM 2842 C CA . GLN B 1 77 ? 7.34 -20.531 -2.43 1 98.69 77 GLN B CA 1
ATOM 2843 C C . GLN B 1 77 ? 7.801 -21.984 -2.561 1 98.69 77 GLN B C 1
ATOM 2845 O O . GLN B 1 77 ? 7.406 -22.688 -3.496 1 98.69 77 GLN B O 1
ATOM 2850 N N . ALA B 1 78 ? 8.555 -22.516 -1.607 1 98.81 78 ALA B N 1
ATOM 2851 C CA . ALA B 1 78 ? 8.992 -23.906 -1.642 1 98.81 78 ALA B CA 1
ATOM 2852 C C . ALA B 1 78 ? 7.809 -24.859 -1.516 1 98.81 78 ALA B C 1
ATOM 2854 O O . ALA B 1 78 ? 7.805 -25.938 -2.111 1 98.81 78 ALA B O 1
ATOM 2855 N N . ALA B 1 79 ? 6.863 -24.5 -0.737 1 98.94 79 ALA B N 1
ATOM 2856 C CA . ALA B 1 79 ? 5.664 -25.328 -0.58 1 98.94 79 ALA B CA 1
ATOM 2857 C C . ALA B 1 79 ? 4.902 -25.438 -1.896 1 98.94 79 ALA B C 1
ATOM 2859 O O . ALA B 1 79 ? 4.414 -26.516 -2.25 1 98.94 79 ALA B O 1
ATOM 2860 N N . LEU B 1 80 ? 4.781 -24.344 -2.605 1 98.88 80 LEU B N 1
ATOM 2861 C CA . LEU B 1 80 ? 4.094 -24.344 -3.895 1 98.88 80 LEU B CA 1
ATOM 2862 C C . LEU B 1 80 ? 4.789 -25.281 -4.879 1 98.88 80 LEU B C 1
ATOM 2864 O O . LEU B 1 80 ? 4.129 -26.047 -5.586 1 98.88 80 LEU B O 1
ATOM 2868 N N . ALA B 1 81 ? 6.094 -25.203 -4.918 1 98.88 81 ALA B N 1
ATOM 2869 C CA . ALA B 1 81 ? 6.863 -26.062 -5.809 1 98.88 81 ALA B CA 1
ATOM 2870 C C . ALA B 1 81 ? 6.703 -27.531 -5.422 1 98.88 81 ALA B C 1
ATOM 2872 O O . ALA B 1 81 ? 6.523 -28.391 -6.289 1 98.88 81 ALA B O 1
ATOM 2873 N N . GLN B 1 82 ? 6.809 -27.781 -4.133 1 98.88 82 GLN B N 1
ATOM 2874 C CA . GLN B 1 82 ? 6.66 -29.156 -3.658 1 98.88 82 GLN B CA 1
ATOM 2875 C C . GLN B 1 82 ? 5.27 -29.688 -3.984 1 98.88 82 GLN B C 1
ATOM 2877 O O . GLN B 1 82 ? 5.125 -30.875 -4.324 1 98.88 82 GLN B O 1
ATOM 2882 N N . ASP B 1 83 ? 4.258 -28.875 -3.844 1 98.94 83 ASP B N 1
ATOM 2883 C CA . ASP B 1 83 ? 2.908 -29.281 -4.203 1 98.94 83 ASP B CA 1
ATOM 2884 C C . ASP B 1 83 ? 2.85 -29.766 -5.652 1 98.94 83 ASP B C 1
ATOM 2886 O O . ASP B 1 83 ? 2.168 -30.75 -5.957 1 98.94 83 ASP B O 1
ATOM 2890 N N . LEU B 1 84 ? 3.502 -29.031 -6.547 1 98.94 84 LEU B N 1
ATOM 2891 C CA . LEU B 1 84 ? 3.527 -29.406 -7.957 1 98.94 84 LEU B CA 1
ATOM 2892 C C . LEU B 1 84 ? 4.172 -30.781 -8.148 1 98.94 84 LEU B C 1
ATOM 2894 O O . LEU B 1 84 ? 3.641 -31.625 -8.859 1 98.94 84 LEU B O 1
ATOM 2898 N N . LEU B 1 85 ? 5.277 -31.047 -7.492 1 98.88 85 LEU B N 1
ATOM 2899 C CA . LEU B 1 85 ? 5.961 -32.344 -7.59 1 98.88 85 LEU B CA 1
ATOM 2900 C C . LEU B 1 85 ? 5.09 -33.438 -7.023 1 98.88 85 LEU B C 1
ATOM 2902 O O . LEU B 1 85 ? 4.98 -34.531 -7.625 1 98.88 85 LEU B O 1
ATOM 2906 N N . ASP B 1 86 ? 4.531 -33.156 -5.863 1 98.94 86 ASP B N 1
ATOM 2907 C CA . ASP B 1 86 ? 3.67 -34.156 -5.227 1 98.94 86 ASP B CA 1
ATOM 2908 C C . ASP B 1 86 ? 2.453 -34.469 -6.098 1 98.94 86 ASP B C 1
ATOM 2910 O O . ASP B 1 86 ? 1.992 -35.594 -6.148 1 98.94 86 ASP B O 1
ATOM 2914 N N . PHE B 1 87 ? 1.932 -33.438 -6.711 1 98.94 87 PHE B N 1
ATOM 2915 C CA . PHE B 1 87 ? 0.806 -33.594 -7.625 1 98.94 87 PHE B CA 1
ATOM 2916 C C . PHE B 1 87 ? 1.178 -34.531 -8.789 1 98.94 87 PHE B C 1
ATOM 2918 O O . PHE B 1 87 ? 0.441 -35.438 -9.117 1 98.94 87 PHE B O 1
ATOM 2925 N N . MET B 1 88 ? 2.34 -34.281 -9.43 1 98.88 88 MET B N 1
ATOM 2926 C CA . MET B 1 88 ? 2.842 -35.125 -10.523 1 98.88 88 MET B CA 1
ATOM 2927 C C . MET B 1 88 ? 3.023 -36.562 -10.062 1 98.88 88 MET B C 1
ATOM 2929 O O . MET B 1 88 ? 2.592 -37.5 -10.75 1 98.88 88 MET B O 1
ATOM 2933 N N . ASP B 1 89 ? 3.596 -36.75 -8.906 1 98.88 89 ASP B N 1
ATOM 2934 C CA . ASP B 1 89 ? 3.83 -38.094 -8.367 1 98.88 89 ASP B CA 1
ATOM 2935 C C . ASP B 1 89 ? 2.514 -38.812 -8.141 1 98.88 89 ASP B C 1
ATOM 2937 O O . ASP B 1 89 ? 2.385 -40 -8.5 1 98.88 89 ASP B O 1
ATOM 2941 N N . ALA B 1 90 ? 1.615 -38.094 -7.543 1 98.81 90 ALA B N 1
ATOM 2942 C CA . ALA B 1 90 ? 0.331 -38.719 -7.211 1 98.81 90 ALA B CA 1
ATOM 2943 C C . ALA B 1 90 ? -0.403 -39.156 -8.469 1 98.81 90 ALA B C 1
ATOM 2945 O O . ALA B 1 90 ? -1.135 -40.156 -8.445 1 98.81 90 ALA B O 1
ATOM 2946 N N . LEU B 1 91 ? -0.202 -38.469 -9.586 1 98.44 91 LEU B N 1
ATOM 2947 C CA . LEU B 1 91 ? -0.89 -38.781 -10.828 1 98.44 91 LEU B CA 1
ATOM 2948 C C . LEU B 1 91 ? -0.048 -39.719 -11.695 1 98.44 91 LEU B C 1
ATOM 2950 O O . LEU B 1 91 ? -0.486 -40.125 -12.773 1 98.44 91 LEU B O 1
ATOM 2954 N N . GLY B 1 92 ? 1.151 -39.938 -11.266 1 98.25 92 GLY B N 1
ATOM 2955 C CA . GLY B 1 92 ? 2.043 -40.812 -12.023 1 98.25 92 GLY B CA 1
ATOM 2956 C C . GLY B 1 92 ? 2.611 -40.125 -13.258 1 98.25 92 GLY B C 1
ATOM 2957 O O . GLY B 1 92 ? 2.893 -40.812 -14.258 1 98.25 92 GLY B O 1
ATOM 2958 N N . LEU B 1 93 ? 2.713 -38.875 -13.242 1 98.44 93 LEU B N 1
ATOM 2959 C CA . LEU B 1 93 ? 3.291 -38.125 -14.359 1 98.44 93 LEU B CA 1
ATOM 2960 C C . LEU B 1 93 ? 4.805 -38.031 -14.211 1 98.44 93 LEU B C 1
ATOM 2962 O O . LEU B 1 93 ? 5.301 -37.344 -13.32 1 98.44 93 LEU B O 1
ATOM 2966 N N . GLU B 1 94 ? 5.562 -38.656 -15.078 1 97.62 94 GLU B N 1
ATOM 2967 C CA . GLU B 1 94 ? 7.02 -38.656 -15 1 97.62 94 GLU B CA 1
ATOM 2968 C C . GLU B 1 94 ? 7.59 -37.281 -15.312 1 97.62 94 GLU B C 1
ATOM 2970 O O . GLU B 1 94 ? 8.5 -36.812 -14.633 1 97.62 94 GLU B O 1
ATOM 2975 N N . ASN B 1 95 ? 7.219 -36.688 -16.375 1 97.69 95 ASN B N 1
ATOM 2976 C CA . ASN B 1 95 ? 7.555 -35.312 -16.75 1 97.69 95 ASN B CA 1
ATOM 2977 C C . ASN B 1 95 ? 6.383 -34.625 -17.438 1 97.69 95 ASN B C 1
ATOM 2979 O O . ASN B 1 95 ? 5.418 -35.25 -17.844 1 97.69 95 ASN B O 1
ATOM 2983 N N . ALA B 1 96 ? 6.41 -33.281 -17.531 1 98.88 96 ALA B N 1
ATOM 2984 C CA . ALA B 1 96 ? 5.332 -32.5 -18.125 1 98.88 96 ALA B CA 1
ATOM 2985 C C . ALA B 1 96 ? 5.836 -31.141 -18.594 1 98.88 96 ALA B C 1
ATOM 2987 O O . ALA B 1 96 ? 6.91 -30.688 -18.172 1 98.88 96 ALA B O 1
ATOM 2988 N N . VAL B 1 97 ? 5.148 -30.547 -19.531 1 98.94 97 VAL B N 1
ATOM 2989 C CA . VAL B 1 97 ? 5.258 -29.094 -19.703 1 98.94 97 VAL B CA 1
ATOM 2990 C C . VAL B 1 97 ? 4.496 -28.391 -18.594 1 98.94 97 VAL B C 1
ATOM 2992 O O . VAL B 1 97 ? 3.352 -28.734 -18.297 1 98.94 97 VAL B O 1
ATOM 2995 N N . VAL B 1 98 ? 5.156 -27.5 -17.922 1 98.94 98 VAL B N 1
ATOM 2996 C CA . VAL B 1 98 ? 4.516 -26.75 -16.859 1 98.94 98 VAL B CA 1
ATOM 2997 C C . VAL B 1 98 ? 4.441 -25.266 -17.25 1 98.94 98 VAL B C 1
ATOM 2999 O O . VAL B 1 98 ? 5.363 -24.734 -17.859 1 98.94 98 VAL B O 1
ATOM 3002 N N . ALA B 1 99 ? 3.336 -24.641 -16.969 1 98.94 99 ALA B N 1
ATOM 3003 C CA . ALA B 1 99 ? 3.102 -23.234 -17.266 1 98.94 99 ALA B CA 1
ATOM 3004 C C . ALA B 1 99 ? 2.377 -22.531 -16.109 1 98.94 99 ALA B C 1
ATOM 3006 O O . ALA B 1 99 ? 1.48 -23.109 -15.5 1 98.94 99 ALA B O 1
ATOM 3007 N N . GLY B 1 100 ? 2.777 -21.344 -15.836 1 98.56 100 GLY B N 1
ATOM 3008 C CA . GLY B 1 100 ? 2.08 -20.625 -14.773 1 98.56 100 GLY B CA 1
ATOM 3009 C C . GLY B 1 100 ? 2.445 -19.156 -14.695 1 98.56 100 GLY B C 1
ATOM 3010 O O . GLY B 1 100 ? 3.277 -18.672 -15.461 1 98.56 100 GLY B O 1
ATOM 3011 N N . TYR B 1 101 ? 1.793 -18.406 -13.875 1 98.56 101 TYR B N 1
ATOM 3012 C CA . TYR B 1 101 ? 2.018 -17 -13.578 1 98.56 101 TYR B CA 1
ATOM 3013 C C . TYR B 1 101 ? 1.831 -16.719 -12.094 1 98.56 101 TYR B C 1
ATOM 3015 O O . TYR B 1 101 ? 1.172 -17.484 -11.383 1 98.56 101 TYR B O 1
ATOM 3023 N N . ASP B 1 102 ? 2.502 -15.625 -11.562 1 98.19 102 ASP B N 1
ATOM 3024 C CA . ASP B 1 102 ? 2.377 -15.242 -10.156 1 98.19 102 ASP B CA 1
ATOM 3025 C C . ASP B 1 102 ? 2.732 -16.406 -9.242 1 98.19 102 ASP B C 1
ATOM 3027 O O . ASP B 1 102 ? 3.82 -16.984 -9.344 1 98.19 102 ASP B O 1
ATOM 3031 N N . TRP B 1 103 ? 1.885 -16.875 -8.305 1 98.81 103 TRP B N 1
ATOM 3032 C CA . TRP B 1 103 ? 2.189 -18.016 -7.449 1 98.81 103 TRP B CA 1
ATOM 3033 C C . TRP B 1 103 ? 2.453 -19.266 -8.281 1 98.81 103 TRP B C 1
ATOM 3035 O O . TRP B 1 103 ? 3.387 -20.031 -7.996 1 98.81 103 TRP B O 1
ATOM 3045 N N . GLY B 1 104 ? 1.645 -19.453 -9.273 1 98.88 104 GLY B N 1
ATOM 3046 C CA . GLY B 1 104 ? 1.839 -20.594 -10.156 1 98.88 104 GLY B CA 1
ATOM 3047 C C . GLY B 1 104 ? 3.127 -20.516 -10.961 1 98.88 104 GLY B C 1
ATOM 3048 O O . GLY B 1 104 ? 3.742 -21.531 -11.25 1 98.88 104 GLY B O 1
ATOM 3049 N N . GLY B 1 105 ? 3.457 -19.297 -11.375 1 98.69 105 GLY B N 1
ATOM 3050 C CA . GLY B 1 105 ? 4.734 -19.078 -12.031 1 98.69 105 GLY B CA 1
ATOM 3051 C C . GLY B 1 105 ? 5.926 -19.391 -11.141 1 98.69 105 GLY B C 1
ATOM 3052 O O . GLY B 1 105 ? 6.93 -19.938 -11.602 1 98.69 105 GLY B O 1
ATOM 3053 N N . ARG B 1 106 ? 5.785 -19.078 -9.883 1 98.44 106 ARG B N 1
ATOM 3054 C CA . ARG B 1 106 ? 6.832 -19.375 -8.906 1 98.44 106 ARG B CA 1
ATOM 3055 C C . ARG B 1 106 ? 7.023 -20.891 -8.766 1 98.44 106 ARG B C 1
ATOM 3057 O O . ARG B 1 106 ? 8.148 -21.391 -8.82 1 98.44 106 ARG B O 1
ATOM 3064 N N . ALA B 1 107 ? 5.934 -21.578 -8.602 1 98.88 107 ALA B N 1
ATOM 3065 C CA . ALA B 1 107 ? 5.984 -23.031 -8.5 1 98.88 107 ALA B CA 1
ATOM 3066 C C . ALA B 1 107 ? 6.621 -23.641 -9.742 1 98.88 107 ALA B C 1
ATOM 3068 O O . ALA B 1 107 ? 7.496 -24.5 -9.641 1 98.88 107 ALA B O 1
ATOM 3069 N N . ALA B 1 108 ? 6.223 -23.188 -10.898 1 98.94 108 ALA B N 1
ATOM 3070 C CA . ALA B 1 108 ? 6.707 -23.703 -12.172 1 98.94 108 ALA B CA 1
ATOM 3071 C C . ALA B 1 108 ? 8.195 -23.438 -12.344 1 98.94 108 ALA B C 1
ATOM 3073 O O . ALA B 1 108 ? 8.953 -24.344 -12.719 1 98.94 108 ALA B O 1
ATOM 3074 N N . CYS B 1 109 ? 8.617 -22.219 -12.062 1 98.94 109 CYS B N 1
ATOM 3075 C CA . CYS B 1 109 ? 10.023 -21.859 -12.188 1 98.94 109 CYS B CA 1
ATOM 3076 C C . CYS B 1 109 ? 10.883 -22.703 -11.242 1 98.94 109 CYS B C 1
ATOM 3078 O O . CYS B 1 109 ? 11.922 -23.219 -11.641 1 98.94 109 CYS B O 1
ATOM 3080 N N . ILE B 1 110 ? 10.414 -22.797 -10.031 1 98.94 110 ILE B N 1
ATOM 3081 C CA . ILE B 1 110 ? 11.211 -23.516 -9.039 1 98.94 110 ILE B CA 1
ATOM 3082 C C . ILE B 1 110 ? 11.305 -25 -9.43 1 98.94 110 ILE B C 1
ATOM 3084 O O . ILE B 1 110 ? 12.383 -25.594 -9.383 1 98.94 110 ILE B O 1
ATOM 3088 N N . ALA B 1 111 ? 10.203 -25.625 -9.852 1 98.88 111 ALA B N 1
ATOM 3089 C CA . ALA B 1 111 ? 10.227 -27.016 -10.297 1 98.88 111 ALA B CA 1
ATOM 3090 C C . ALA B 1 111 ? 11.172 -27.203 -11.484 1 98.88 111 ALA B C 1
ATOM 3092 O O . ALA B 1 111 ? 11.969 -28.141 -11.508 1 98.88 111 ALA B O 1
ATOM 3093 N N . ALA B 1 112 ? 11.102 -26.312 -12.43 1 98.94 112 ALA B N 1
ATOM 3094 C CA . ALA B 1 112 ? 11.945 -26.375 -13.617 1 98.94 112 ALA B CA 1
ATOM 3095 C C . ALA B 1 112 ? 13.422 -26.25 -13.25 1 98.94 112 ALA B C 1
ATOM 3097 O O . ALA B 1 112 ? 14.281 -26.875 -13.875 1 98.94 112 ALA B O 1
ATOM 3098 N N . ALA B 1 113 ? 13.719 -25.453 -12.281 1 98.88 113 ALA B N 1
ATOM 3099 C CA . ALA B 1 113 ? 15.094 -25.188 -11.891 1 98.88 113 ALA B CA 1
ATOM 3100 C C . ALA B 1 113 ? 15.672 -26.359 -11.086 1 98.88 113 ALA B C 1
ATOM 3102 O O . ALA B 1 113 ? 16.812 -26.766 -11.312 1 98.88 113 ALA B O 1
ATOM 3103 N N . LEU B 1 114 ? 14.883 -26.891 -10.195 1 98.75 114 LEU B N 1
ATOM 3104 C CA . LEU B 1 114 ? 15.422 -27.828 -9.203 1 98.75 114 LEU B CA 1
ATOM 3105 C C . LEU B 1 114 ? 15.211 -29.266 -9.648 1 98.75 114 LEU B C 1
ATOM 3107 O O . LEU B 1 114 ? 15.93 -30.172 -9.203 1 98.75 114 LEU B O 1
ATOM 3111 N N . TRP B 1 115 ? 14.227 -29.547 -10.461 1 98.75 115 TRP B N 1
ATOM 3112 C CA . TRP B 1 115 ? 13.938 -30.875 -10.969 1 98.75 115 TRP B CA 1
ATOM 3113 C C . TRP B 1 115 ? 13.742 -30.859 -12.484 1 98.75 115 TRP B C 1
ATOM 3115 O O . TRP B 1 115 ? 12.68 -31.234 -12.984 1 98.75 115 TRP B O 1
ATOM 3125 N N . PRO B 1 116 ? 14.789 -30.484 -13.234 1 98.81 116 PRO B N 1
ATOM 3126 C CA . PRO B 1 116 ? 14.648 -30.344 -14.688 1 98.81 116 PRO B CA 1
ATOM 3127 C C . PRO B 1 116 ? 14.25 -31.641 -15.367 1 98.81 116 PRO B C 1
ATOM 3129 O O . PRO B 1 116 ? 13.648 -31.625 -16.453 1 98.81 116 PRO B O 1
ATOM 3132 N N . GLU B 1 117 ? 14.516 -32.75 -14.734 1 98.69 117 GLU B N 1
ATOM 3133 C CA . GLU B 1 117 ? 14.141 -34.062 -15.312 1 98.69 117 GLU B CA 1
ATOM 3134 C C . GLU B 1 117 ? 12.633 -34.25 -15.258 1 98.69 117 GLU B C 1
ATOM 3136 O O . GLU B 1 117 ? 12.094 -35.094 -15.992 1 98.69 117 GLU B O 1
ATOM 3141 N N . ARG B 1 118 ? 11.93 -33.5 -14.43 1 98.81 118 ARG B N 1
ATOM 3142 C CA . ARG B 1 118 ? 10.492 -33.656 -14.258 1 98.81 118 ARG B CA 1
ATOM 3143 C C . ARG B 1 118 ? 9.742 -32.625 -15.125 1 98.81 118 ARG B C 1
ATOM 3145 O O . ARG B 1 118 ? 8.508 -32.656 -15.195 1 98.81 118 ARG B O 1
ATOM 3152 N N . VAL B 1 119 ? 10.445 -31.734 -15.805 1 98.94 119 VAL B N 1
ATOM 3153 C CA . VAL B 1 119 ? 9.836 -30.641 -16.562 1 98.94 119 VAL B CA 1
ATOM 3154 C C . VAL B 1 119 ? 10.336 -30.672 -18 1 98.94 119 VAL B C 1
ATOM 3156 O O . VAL B 1 119 ? 11.508 -30.375 -18.266 1 98.94 119 VAL B O 1
ATOM 3159 N N . ARG B 1 120 ? 9.445 -30.969 -18.859 1 98.44 120 ARG B N 1
ATOM 3160 C CA . ARG B 1 120 ? 9.781 -31.047 -20.281 1 98.44 120 ARG B CA 1
ATOM 3161 C C . ARG B 1 120 ? 9.992 -29.672 -20.875 1 98.44 120 ARG B C 1
ATOM 3163 O O . ARG B 1 120 ? 10.812 -29.5 -21.781 1 98.44 120 ARG B O 1
ATOM 3170 N N . GLY B 1 121 ? 9.297 -28.75 -20.469 1 98.81 121 GLY B N 1
ATOM 3171 C CA . GLY B 1 121 ? 9.32 -27.344 -20.891 1 98.81 121 GLY B CA 1
ATOM 3172 C C . GLY B 1 121 ? 8.578 -26.438 -19.938 1 98.81 121 GLY B C 1
ATOM 3173 O O . GLY B 1 121 ? 7.727 -26.891 -19.172 1 98.81 121 GLY B O 1
ATOM 3174 N N . LEU B 1 122 ? 8.938 -25.141 -20 1 98.94 122 LEU B N 1
ATOM 3175 C CA . LEU B 1 122 ? 8.383 -24.156 -19.094 1 98.94 122 LEU B CA 1
ATOM 3176 C C . LEU B 1 122 ? 7.809 -22.969 -19.859 1 98.94 122 LEU B C 1
ATOM 3178 O O . LEU B 1 122 ? 8.461 -22.438 -20.766 1 98.94 122 LEU B O 1
ATOM 3182 N N . VAL B 1 123 ? 6.594 -22.625 -19.578 1 98.94 123 VAL B N 1
ATOM 3183 C CA . VAL B 1 123 ? 6.078 -21.297 -19.922 1 98.94 123 VAL B CA 1
ATOM 3184 C C . VAL B 1 123 ? 5.957 -20.453 -18.656 1 98.94 123 VAL B C 1
ATOM 3186 O O . VAL B 1 123 ? 5.203 -20.797 -17.734 1 98.94 123 VAL B O 1
ATOM 3189 N N . SER B 1 124 ? 6.684 -19.422 -18.562 1 98.75 124 SER B N 1
ATOM 3190 C CA . SER B 1 124 ? 6.684 -18.531 -17.406 1 98.75 124 SER B CA 1
ATOM 3191 C C . SER B 1 124 ? 6.203 -17.125 -17.781 1 98.75 124 SER B C 1
ATOM 3193 O O . SER B 1 124 ? 6.688 -16.547 -18.75 1 98.75 124 SER B O 1
ATOM 3195 N N . VAL B 1 125 ? 5.242 -16.641 -17.047 1 98.56 125 VAL B N 1
ATOM 3196 C CA . VAL B 1 125 ? 4.785 -15.281 -17.266 1 98.56 125 VAL B CA 1
ATOM 3197 C C . VAL B 1 125 ? 5.633 -14.305 -16.453 1 98.56 125 VAL B C 1
ATOM 3199 O O . VAL B 1 125 ? 5.816 -14.492 -15.25 1 98.56 125 VAL B O 1
ATOM 3202 N N . ASP B 1 126 ? 6.195 -13.344 -17.094 1 97.56 126 ASP B N 1
ATOM 3203 C CA . ASP B 1 126 ? 6.938 -12.219 -16.547 1 97.56 126 ASP B CA 1
ATOM 3204 C C . ASP B 1 126 ? 8.273 -12.68 -15.945 1 97.56 126 ASP B C 1
ATOM 3206 O O . ASP B 1 126 ? 8.727 -12.133 -14.945 1 97.56 126 ASP B O 1
ATOM 3210 N N . GLY B 1 127 ? 8.867 -13.773 -16.484 1 97.56 127 GLY B N 1
ATOM 3211 C CA . GLY B 1 127 ? 10.281 -14.07 -16.281 1 97.56 127 GLY B CA 1
ATOM 3212 C C . GLY B 1 127 ? 10.523 -15.078 -15.172 1 97.56 127 GLY B C 1
ATOM 3213 O O . GLY B 1 127 ? 9.805 -16.062 -15.062 1 97.56 127 GLY B O 1
ATOM 3214 N N . TYR B 1 128 ? 11.703 -14.961 -14.484 1 98.12 128 TYR B N 1
ATOM 3215 C CA . TYR B 1 128 ? 12.164 -15.805 -13.383 1 98.12 128 TYR B CA 1
ATOM 3216 C C . TYR B 1 128 ? 11.438 -15.445 -12.086 1 98.12 128 TYR B C 1
ATOM 3218 O O . TYR B 1 128 ? 11.859 -14.547 -11.359 1 98.12 128 TYR B O 1
ATOM 3226 N N . ASN B 1 129 ? 10.336 -16.125 -11.703 1 96.69 129 ASN B N 1
ATOM 3227 C CA . ASN B 1 129 ? 9.406 -15.789 -10.633 1 96.69 129 ASN B CA 1
ATOM 3228 C C . ASN B 1 129 ? 9.906 -16.266 -9.281 1 96.69 129 ASN B C 1
ATOM 3230 O O . ASN B 1 129 ? 9.156 -16.281 -8.297 1 96.69 129 ASN B O 1
ATOM 3234 N N . VAL B 1 130 ? 11.164 -16.547 -9.148 1 97.38 130 VAL B N 1
ATOM 3235 C CA . VAL B 1 130 ? 11.711 -17.062 -7.898 1 97.38 130 VAL B CA 1
ATOM 3236 C C . VAL B 1 130 ? 12.078 -15.906 -6.98 1 97.38 130 VAL B C 1
ATOM 3238 O O . VAL B 1 130 ? 12.727 -14.945 -7.41 1 97.38 130 VAL B O 1
ATOM 3241 N N . GLN B 1 131 ? 11.656 -15.969 -5.758 1 95.75 131 GLN B N 1
ATOM 3242 C CA . GLN B 1 131 ? 11.945 -14.93 -4.773 1 95.75 131 GLN B CA 1
ATOM 3243 C C . GLN B 1 131 ? 13.227 -15.242 -4.008 1 95.75 131 GLN B C 1
ATOM 3245 O O . GLN B 1 131 ? 13.461 -16.391 -3.621 1 95.75 131 GLN B O 1
ATOM 3250 N N . ASN B 1 132 ? 14.047 -14.344 -3.904 1 95.88 132 ASN B N 1
ATOM 3251 C CA . ASN B 1 132 ? 15.172 -14.398 -2.977 1 95.88 132 ASN B CA 1
ATOM 3252 C C . ASN B 1 132 ? 14.93 -13.523 -1.75 1 95.88 132 ASN B C 1
ATOM 3254 O O . ASN B 1 132 ? 15.016 -12.297 -1.832 1 95.88 132 ASN B O 1
ATOM 3258 N N . LEU B 1 133 ? 14.711 -14.164 -0.652 1 96.19 133 LEU B N 1
ATOM 3259 C CA . LEU B 1 133 ? 14.273 -13.5 0.568 1 96.19 133 LEU B CA 1
ATOM 3260 C C . LEU B 1 133 ? 15.367 -12.594 1.116 1 96.19 133 LEU B C 1
ATOM 3262 O O . LEU B 1 133 ? 15.094 -11.68 1.898 1 96.19 133 LEU B O 1
ATOM 3266 N N . ALA B 1 134 ? 16.609 -12.805 0.695 1 95.31 134 ALA B N 1
ATOM 3267 C CA . ALA B 1 134 ? 17.734 -11.977 1.157 1 95.31 134 ALA B CA 1
ATOM 3268 C C . ALA B 1 134 ? 17.578 -10.531 0.692 1 95.31 134 ALA B C 1
ATOM 3270 O O . ALA B 1 134 ? 18.125 -9.617 1.299 1 95.31 134 ALA B O 1
ATOM 3271 N N . TYR B 1 135 ? 16.781 -10.352 -0.333 1 95.5 135 TYR B N 1
ATOM 3272 C CA . TYR B 1 135 ? 16.656 -9.016 -0.911 1 95.5 135 TYR B CA 1
ATOM 3273 C C . TYR B 1 135 ? 15.328 -8.383 -0.516 1 95.5 135 TYR B C 1
ATOM 3275 O O . TYR B 1 135 ? 14.984 -7.297 -0.992 1 95.5 135 TYR B O 1
ATOM 3283 N N . ALA B 1 136 ? 14.578 -9.031 0.346 1 96.25 136 ALA B N 1
ATOM 3284 C CA . ALA B 1 136 ? 13.234 -8.586 0.707 1 96.25 136 ALA B CA 1
ATOM 3285 C C . ALA B 1 136 ? 13.266 -7.211 1.361 1 96.25 136 ALA B C 1
ATOM 3287 O O . ALA B 1 136 ? 12.297 -6.457 1.288 1 96.25 136 ALA B O 1
ATOM 3288 N N . GLY B 1 137 ? 14.391 -6.832 1.969 1 97.06 137 GLY B N 1
ATOM 3289 C CA . GLY B 1 137 ? 14.508 -5.57 2.682 1 97.06 137 GLY B CA 1
ATOM 3290 C C . GLY B 1 137 ? 15.008 -4.434 1.81 1 97.06 137 GLY B C 1
ATOM 3291 O O . GLY B 1 137 ? 15.078 -3.287 2.256 1 97.06 137 GLY B O 1
ATOM 3292 N N . GLU B 1 138 ? 15.336 -4.707 0.527 1 97.69 138 GLU B N 1
ATOM 3293 C CA . GLU B 1 138 ? 15.867 -3.688 -0.373 1 97.69 138 GLU B CA 1
ATOM 3294 C C . GLU B 1 138 ? 14.75 -2.877 -1.018 1 97.69 138 GLU B C 1
ATOM 3296 O O . GLU B 1 138 ? 13.844 -3.441 -1.64 1 97.69 138 GLU B O 1
ATOM 3301 N N . PRO B 1 139 ? 14.797 -1.57 -0.872 1 98.19 139 PRO B N 1
ATOM 3302 C CA . PRO B 1 139 ? 13.742 -0.757 -1.482 1 98.19 139 PRO B CA 1
ATOM 3303 C C . PRO B 1 139 ? 13.758 -0.822 -3.008 1 98.19 139 PRO B C 1
ATOM 3305 O O . PRO B 1 139 ? 14.828 -0.871 -3.617 1 98.19 139 PRO B O 1
ATOM 3308 N N . ALA B 1 140 ? 12.625 -0.888 -3.631 1 97.94 140 ALA B N 1
ATOM 3309 C CA . ALA B 1 140 ? 12.414 -0.725 -5.066 1 97.94 140 ALA B CA 1
ATOM 3310 C C . ALA B 1 140 ? 11.992 0.703 -5.402 1 97.94 140 ALA B C 1
ATOM 3312 O O . ALA B 1 140 ? 11.758 1.515 -4.504 1 97.94 140 ALA B O 1
ATOM 3313 N N . PRO B 1 141 ? 11.977 1.082 -6.734 1 98.19 141 PRO B N 1
ATOM 3314 C CA . PRO B 1 141 ? 11.406 2.385 -7.082 1 98.19 141 PRO B CA 1
ATOM 3315 C C . PRO B 1 141 ? 10.008 2.588 -6.504 1 98.19 141 PRO B C 1
ATOM 3317 O O . PRO B 1 141 ? 9.203 1.652 -6.477 1 98.19 141 PRO B O 1
ATOM 3320 N N . PRO B 1 142 ? 9.703 3.785 -6.023 1 98.62 142 PRO B N 1
ATOM 3321 C CA . PRO B 1 142 ? 8.445 4.051 -5.328 1 98.62 142 PRO B CA 1
ATOM 3322 C C . PRO B 1 142 ? 7.223 3.627 -6.141 1 98.62 142 PRO B C 1
ATOM 3324 O O . PRO B 1 142 ? 6.246 3.123 -5.574 1 98.62 142 PRO B O 1
ATOM 3327 N N . GLU B 1 143 ? 7.246 3.826 -7.438 1 98.31 143 GLU B N 1
ATOM 3328 C CA . GLU B 1 143 ? 6.102 3.451 -8.266 1 98.31 143 GLU B CA 1
ATOM 3329 C C . GLU B 1 143 ? 5.812 1.957 -8.156 1 98.31 143 GLU B C 1
ATOM 3331 O O . GLU B 1 143 ? 4.652 1.541 -8.211 1 98.31 143 GLU B O 1
ATOM 3336 N N . TRP B 1 144 ? 6.887 1.163 -7.996 1 98.19 144 TRP B N 1
ATOM 3337 C CA . TRP B 1 144 ? 6.707 -0.273 -7.812 1 98.19 144 TRP B CA 1
ATOM 3338 C C . TRP B 1 144 ? 6.219 -0.583 -6.398 1 98.19 144 TRP B C 1
ATOM 3340 O O . TRP B 1 144 ? 5.332 -1.419 -6.211 1 98.19 144 TRP B O 1
ATOM 3350 N N . GLU B 1 145 ? 6.84 0.077 -5.418 1 98.69 145 GLU B N 1
ATOM 3351 C CA . GLU B 1 145 ? 6.434 -0.149 -4.031 1 98.69 145 GLU B CA 1
ATOM 3352 C C . GLU B 1 145 ? 4.934 0.052 -3.857 1 98.69 145 GLU B C 1
ATOM 3354 O O . GLU B 1 145 ? 4.277 -0.714 -3.148 1 98.69 145 GLU B O 1
ATOM 3359 N N . ARG B 1 146 ? 4.387 1.06 -4.516 1 98.75 146 ARG B N 1
ATOM 3360 C CA . ARG B 1 146 ? 2.963 1.368 -4.434 1 98.75 146 ARG B CA 1
ATOM 3361 C C . ARG B 1 146 ? 2.119 0.191 -4.914 1 98.75 146 ARG B C 1
ATOM 3363 O O . ARG B 1 146 ? 1.065 -0.097 -4.34 1 98.75 146 ARG B O 1
ATOM 3370 N N . THR B 1 147 ? 2.555 -0.517 -5.938 1 98.5 147 THR B N 1
ATOM 3371 C CA . THR B 1 147 ? 1.773 -1.621 -6.484 1 98.5 147 THR B CA 1
ATOM 3372 C C . THR B 1 147 ? 1.807 -2.824 -5.547 1 98.5 147 THR B C 1
ATOM 3374 O O . THR B 1 147 ? 0.959 -3.713 -5.637 1 98.5 147 THR B O 1
ATOM 3377 N N . TYR B 1 148 ? 2.77 -2.869 -4.586 1 98.5 148 TYR B N 1
ATOM 3378 C CA . TYR B 1 148 ? 2.922 -3.963 -3.633 1 98.5 148 TYR B CA 1
ATOM 3379 C C . TYR B 1 148 ? 2.152 -3.678 -2.35 1 98.5 148 TYR B C 1
ATOM 3381 O O . TYR B 1 148 ? 2.352 -4.355 -1.337 1 98.5 148 TYR B O 1
ATOM 3389 N N . TRP B 1 149 ? 1.221 -2.732 -2.398 1 98.75 149 TRP B N 1
ATOM 3390 C CA . TRP B 1 149 ? 0.558 -2.232 -1.198 1 98.75 149 TRP B CA 1
ATOM 3391 C C . TRP B 1 149 ? -0.067 -3.375 -0.404 1 98.75 149 TRP B C 1
ATOM 3393 O O . TRP B 1 149 ? 0.018 -3.402 0.826 1 98.75 149 TRP B O 1
ATOM 3403 N N . TYR B 1 150 ? -0.715 -4.316 -1.082 1 98.88 150 TYR B N 1
ATOM 3404 C CA . TYR B 1 150 ? -1.429 -5.402 -0.422 1 98.88 150 TYR B CA 1
ATOM 3405 C C . TYR B 1 150 ? -0.471 -6.273 0.383 1 98.88 150 TYR B C 1
ATOM 3407 O O . TYR B 1 150 ? -0.838 -6.801 1.436 1 98.88 150 TYR B O 1
ATOM 3415 N N . GLN B 1 151 ? 0.744 -6.445 -0.154 1 98.75 151 GLN B N 1
ATOM 3416 C CA . GLN B 1 151 ? 1.733 -7.211 0.596 1 98.75 151 GLN B CA 1
ATOM 3417 C C . GLN B 1 151 ? 2.047 -6.543 1.934 1 98.75 151 GLN B C 1
ATOM 3419 O O . GLN B 1 151 ? 2.066 -7.207 2.973 1 98.75 151 GLN B O 1
ATOM 3424 N N . TYR B 1 152 ? 2.318 -5.258 1.874 1 98.88 152 TYR B N 1
ATOM 3425 C CA . TYR B 1 152 ? 2.607 -4.527 3.102 1 98.88 152 TYR B CA 1
ATOM 3426 C C . TYR B 1 152 ? 1.401 -4.523 4.031 1 98.88 152 TYR B C 1
ATOM 3428 O O . TYR B 1 152 ? 1.548 -4.66 5.25 1 98.88 152 TYR B O 1
ATOM 3436 N N . TYR B 1 153 ? 0.177 -4.324 3.422 1 98.88 153 TYR B N 1
ATOM 3437 C CA . TYR B 1 153 ? -1.074 -4.387 4.168 1 98.88 153 TYR B CA 1
ATOM 3438 C C . TYR B 1 153 ? -1.197 -5.707 4.918 1 98.88 153 TYR B C 1
ATOM 3440 O O . TYR B 1 153 ? -1.568 -5.73 6.094 1 98.88 153 TYR B O 1
ATOM 3448 N N . PHE B 1 154 ? -0.759 -6.824 4.367 1 98.94 154 PHE B N 1
ATOM 3449 C CA . PHE B 1 154 ? -0.903 -8.164 4.914 1 98.94 154 PHE B CA 1
ATOM 3450 C C . PHE B 1 154 ? 0.114 -8.414 6.023 1 98.94 154 PHE B C 1
ATOM 3452 O O . PHE B 1 154 ? 0.031 -9.406 6.742 1 98.94 154 PHE B O 1
ATOM 3459 N N . HIS B 1 155 ? 1.048 -7.531 6.215 1 98.69 155 HIS B N 1
ATOM 3460 C CA . HIS B 1 155 ? 2.035 -7.711 7.273 1 98.69 155 HIS B CA 1
ATOM 3461 C C . HIS B 1 155 ? 1.401 -7.555 8.648 1 98.69 155 HIS B C 1
ATOM 3463 O O . HIS B 1 155 ? 1.93 -8.062 9.641 1 98.69 155 HIS B O 1
ATOM 3469 N N . SER B 1 156 ? 0.251 -6.887 8.719 1 98.25 156 SER B N 1
ATOM 3470 C CA . SER B 1 156 ? -0.374 -6.57 10 1 98.25 156 SER B CA 1
ATOM 3471 C C . SER B 1 156 ? -1.631 -7.406 10.219 1 98.25 156 SER B C 1
ATOM 3473 O O . SER B 1 156 ? -2.129 -8.047 9.297 1 98.25 156 SER B O 1
ATOM 3475 N N . GLU B 1 157 ? -2.096 -7.402 11.508 1 98.12 157 GLU B N 1
ATOM 3476 C CA . GLU B 1 157 ? -3.375 -8.047 11.797 1 98.12 157 GLU B CA 1
ATOM 3477 C C . GLU B 1 157 ? -4.527 -7.305 11.125 1 98.12 157 GLU B C 1
ATOM 3479 O O . GLU B 1 157 ? -5.508 -7.926 10.703 1 98.12 157 GLU B O 1
ATOM 3484 N N . ARG B 1 158 ? -4.426 -5.988 10.922 1 98.62 158 ARG B N 1
ATOM 3485 C CA . ARG B 1 158 ? -5.418 -5.25 10.148 1 98.62 158 ARG B CA 1
ATOM 3486 C C . ARG B 1 158 ? -5.559 -5.82 8.742 1 98.62 158 ARG B C 1
ATOM 3488 O O . ARG B 1 158 ? -6.672 -6.039 8.266 1 98.62 158 ARG B O 1
ATOM 3495 N N . GLY B 1 159 ? -4.422 -6.062 8.109 1 98.88 159 GLY B N 1
ATOM 3496 C CA . GLY B 1 159 ? -4.449 -6.637 6.777 1 98.88 159 GLY B CA 1
ATOM 3497 C C . GLY B 1 159 ? -5.031 -8.039 6.746 1 98.88 159 GLY B C 1
ATOM 3498 O O . GLY B 1 159 ? -5.766 -8.391 5.82 1 98.88 159 GLY B O 1
ATOM 3499 N N . ARG B 1 160 ? -4.629 -8.898 7.746 1 98.88 160 ARG B N 1
ATOM 3500 C CA . ARG B 1 160 ? -5.199 -10.242 7.832 1 98.88 160 ARG B CA 1
ATOM 3501 C C . ARG B 1 160 ? -6.719 -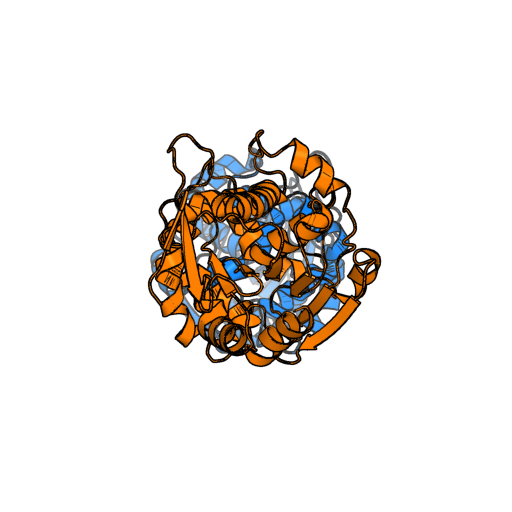10.18 7.965 1 98.88 160 ARG B C 1
ATOM 3503 O O . ARG B 1 160 ? -7.434 -10.898 7.262 1 98.88 160 ARG B O 1
ATOM 3510 N N . ARG B 1 161 ? -7.227 -9.344 8.852 1 98.88 161 ARG B N 1
ATOM 3511 C CA . ARG B 1 161 ? -8.664 -9.18 9.047 1 98.88 161 ARG B CA 1
ATOM 3512 C C . ARG B 1 161 ? -9.328 -8.625 7.789 1 98.88 161 ARG B C 1
ATOM 3514 O O . ARG B 1 161 ? -10.43 -9.031 7.434 1 98.88 161 ARG B O 1
ATOM 3521 N N . GLY B 1 162 ? -8.617 -7.633 7.168 1 98.88 162 GLY B N 1
ATOM 3522 C CA . GLY B 1 162 ? -9.125 -7.098 5.918 1 98.88 162 GLY B CA 1
ATOM 3523 C C . GLY B 1 162 ? -9.328 -8.156 4.852 1 98.88 162 GLY B C 1
ATOM 3524 O O . GLY B 1 162 ? -10.344 -8.164 4.152 1 98.88 162 GLY B O 1
ATOM 3525 N N . LEU B 1 163 ? -8.336 -9.039 4.695 1 98.94 163 LEU B N 1
ATOM 3526 C CA . LEU B 1 163 ? -8.477 -10.133 3.742 1 98.94 163 LEU B CA 1
ATOM 3527 C C . LEU B 1 163 ? -9.625 -11.055 4.137 1 98.94 163 LEU B C 1
ATOM 3529 O O . LEU B 1 163 ? -10.375 -11.531 3.279 1 98.94 163 LEU B O 1
ATOM 3533 N N . ALA B 1 164 ? -9.727 -11.344 5.398 1 98.88 164 ALA B N 1
ATOM 3534 C CA . ALA B 1 164 ? -10.75 -12.266 5.887 1 98.88 164 ALA B CA 1
ATOM 3535 C C . ALA B 1 164 ? -12.148 -11.672 5.707 1 98.88 164 ALA B C 1
ATOM 3537 O O . ALA B 1 164 ? -13.062 -12.352 5.242 1 98.88 164 ALA B O 1
ATOM 3538 N N . GLU B 1 165 ? -12.297 -10.375 6.051 1 98.75 165 GLU B N 1
ATOM 3539 C CA . GLU B 1 165 ? -13.617 -9.75 6.145 1 98.75 165 GLU B CA 1
ATOM 3540 C C . GLU B 1 165 ? -14.055 -9.18 4.797 1 98.75 165 GLU B C 1
ATOM 3542 O O . GLU B 1 165 ? -15.258 -9.094 4.52 1 98.75 165 GLU B O 1
ATOM 3547 N N . ASN B 1 166 ? -13.102 -8.805 3.992 1 98.75 166 ASN B N 1
ATOM 3548 C CA . ASN B 1 166 ? -13.414 -8.109 2.746 1 98.75 166 ASN B CA 1
ATOM 3549 C C . ASN B 1 166 ? -12.789 -8.812 1.545 1 98.75 166 ASN B C 1
ATOM 3551 O O . ASN B 1 166 ? -12.406 -8.164 0.568 1 98.75 166 ASN B O 1
ATOM 3555 N N . ARG B 1 167 ? -12.641 -10.07 1.569 1 98.12 167 ARG B N 1
ATOM 3556 C CA . ARG B 1 167 ? -11.852 -10.875 0.641 1 98.12 167 ARG B CA 1
ATOM 3557 C C . ARG B 1 167 ? -12.305 -10.656 -0.798 1 98.12 167 ARG B C 1
ATOM 3559 O O . ARG B 1 167 ? -11.477 -10.5 -1.7 1 98.12 167 ARG B O 1
ATOM 3566 N N . ASP B 1 168 ? -13.625 -10.68 -1.045 1 98.81 168 ASP B N 1
ATOM 3567 C CA . ASP B 1 168 ? -14.102 -10.531 -2.416 1 98.81 168 ASP B CA 1
ATOM 3568 C C . ASP B 1 168 ? -13.797 -9.141 -2.957 1 98.81 168 ASP B C 1
ATOM 3570 O O . ASP B 1 168 ? -13.258 -9 -4.059 1 98.81 168 ASP B O 1
ATOM 3574 N N . GLU B 1 169 ? -14.102 -8.117 -2.197 1 98.81 169 GLU B N 1
ATOM 3575 C CA . GLU B 1 169 ? -13.859 -6.742 -2.621 1 98.81 169 GLU B CA 1
ATOM 3576 C C . GLU B 1 169 ? -12.367 -6.469 -2.791 1 98.81 169 GLU B C 1
ATOM 3578 O O . GLU B 1 169 ? -11.953 -5.824 -3.756 1 98.81 169 GLU B O 1
ATOM 3583 N N . LEU B 1 170 ? -11.586 -6.926 -1.844 1 98.94 170 LEU B N 1
ATOM 3584 C CA . LEU B 1 170 ? -10.141 -6.73 -1.883 1 98.94 170 LEU B CA 1
ATOM 3585 C C . LEU B 1 170 ? -9.531 -7.418 -3.1 1 98.94 170 LEU B C 1
ATOM 3587 O O . LEU B 1 170 ? -8.758 -6.809 -3.84 1 98.94 170 LEU B O 1
ATOM 3591 N N . CYS B 1 171 ? -9.883 -8.641 -3.359 1 98.94 171 CYS B N 1
ATOM 3592 C CA . CYS B 1 171 ? -9.297 -9.391 -4.465 1 98.94 171 CYS B CA 1
ATOM 3593 C C . CYS B 1 171 ? -9.812 -8.867 -5.805 1 98.94 171 CYS B C 1
ATOM 3595 O O . CYS B 1 171 ? -9.062 -8.844 -6.785 1 98.94 171 CYS B O 1
ATOM 3597 N N . ALA B 1 172 ? -11.086 -8.492 -5.879 1 98.88 172 ALA B N 1
ATOM 3598 C CA . ALA B 1 172 ? -11.586 -7.852 -7.094 1 98.88 172 ALA B CA 1
ATOM 3599 C C . ALA B 1 172 ? -10.797 -6.586 -7.414 1 98.88 172 ALA B C 1
ATOM 3601 O O . ALA B 1 172 ? -10.516 -6.301 -8.578 1 98.88 172 ALA B O 1
ATOM 3602 N N . LEU B 1 173 ? -10.508 -5.816 -6.398 1 98.81 173 LEU B N 1
ATOM 3603 C CA . LEU B 1 173 ? -9.68 -4.629 -6.574 1 98.81 173 LEU B CA 1
ATOM 3604 C C . LEU B 1 173 ? -8.312 -5 -7.137 1 98.81 173 LEU B C 1
ATOM 3606 O O . LEU B 1 173 ? -7.809 -4.328 -8.039 1 98.81 173 LEU B O 1
ATOM 3610 N N . LEU B 1 174 ? -7.68 -6.023 -6.625 1 98.88 174 LEU B N 1
ATOM 3611 C CA . LEU B 1 174 ? -6.391 -6.477 -7.137 1 98.88 174 LEU B CA 1
ATOM 3612 C C . LEU B 1 174 ? -6.504 -6.902 -8.594 1 98.88 174 LEU B C 1
ATOM 3614 O O . LEU B 1 174 ? -5.641 -6.574 -9.414 1 98.88 174 LEU B O 1
ATOM 3618 N N . TRP B 1 175 ? -7.625 -7.648 -8.93 1 98.81 175 TRP B N 1
ATOM 3619 C CA . TRP B 1 175 ? -7.855 -8.023 -10.32 1 98.81 175 TRP B CA 1
ATOM 3620 C C . TRP B 1 175 ? -7.824 -6.801 -11.234 1 98.81 175 TRP B C 1
ATOM 3622 O O . TRP B 1 175 ? -7.117 -6.789 -12.242 1 98.81 175 TRP B O 1
ATOM 3632 N N . ARG B 1 176 ? -8.547 -5.777 -10.883 1 98.38 176 ARG B N 1
ATOM 3633 C CA . ARG B 1 176 ? -8.703 -4.586 -11.711 1 98.38 176 ARG B CA 1
ATOM 3634 C C . ARG B 1 176 ? -7.391 -3.816 -11.82 1 98.38 176 ARG B C 1
ATOM 3636 O O . ARG B 1 176 ? -7.031 -3.34 -12.898 1 98.38 176 ARG B O 1
ATOM 3643 N N . THR B 1 177 ? -6.691 -3.711 -10.711 1 98.31 177 THR B N 1
ATOM 3644 C CA . THR B 1 177 ? -5.496 -2.873 -10.695 1 98.31 177 THR B CA 1
ATOM 3645 C C . THR B 1 177 ? -4.312 -3.611 -11.312 1 98.31 177 THR B C 1
ATOM 3647 O O . THR B 1 177 ? -3.395 -2.984 -11.852 1 98.31 177 THR B O 1
ATOM 3650 N N . TRP B 1 178 ? -4.297 -4.93 -11.281 1 98.75 178 TRP B N 1
ATOM 3651 C CA . TRP B 1 178 ? -3.207 -5.73 -11.828 1 98.75 178 TRP B CA 1
ATOM 3652 C C . TRP B 1 178 ? -3.355 -5.898 -13.336 1 98.75 178 TRP B C 1
ATOM 3654 O O . TRP B 1 178 ? -2.381 -6.18 -14.039 1 98.75 178 TRP B O 1
ATOM 3664 N N . SER B 1 179 ? -4.582 -5.762 -13.82 1 98.69 179 SER B N 1
ATOM 3665 C CA . SER B 1 179 ? -4.883 -5.789 -15.25 1 98.69 179 SER B CA 1
ATOM 3666 C C . SER B 1 179 ? -5.664 -4.551 -15.672 1 98.69 179 SER B C 1
ATOM 3668 O O . SER B 1 179 ? -6.828 -4.648 -16.078 1 98.69 179 SER B O 1
ATOM 3670 N N . PRO B 1 180 ? -4.996 -3.445 -15.695 1 97.62 180 PRO B N 1
ATOM 3671 C CA . PRO B 1 180 ? -5.703 -2.172 -15.859 1 97.62 180 PRO B CA 1
ATOM 3672 C C . PRO B 1 180 ? -6.293 -2.002 -17.25 1 97.62 180 PRO B C 1
ATOM 3674 O O . PRO B 1 180 ? -7.191 -1.18 -17.453 1 97.62 180 PRO B O 1
ATOM 3677 N N . THR B 1 181 ? -5.863 -2.738 -18.25 1 97.88 181 THR B N 1
ATOM 3678 C CA . THR B 1 181 ? -6.352 -2.607 -19.609 1 97.88 181 THR B CA 1
ATOM 3679 C C . THR B 1 181 ? -7.395 -3.68 -19.922 1 97.88 181 THR B C 1
ATOM 3681 O O . THR B 1 181 ? -7.891 -3.764 -21.047 1 97.88 181 THR B O 1
ATOM 3684 N N . TRP B 1 182 ? -7.664 -4.562 -18.984 1 98.25 182 TRP B N 1
ATOM 3685 C CA . TRP B 1 182 ? -8.633 -5.641 -19.156 1 98.25 182 TRP B CA 1
ATOM 3686 C C . TRP B 1 182 ? -10.023 -5.211 -18.703 1 98.25 182 TRP B C 1
ATOM 3688 O O . TRP B 1 182 ? -10.375 -5.402 -17.531 1 98.25 182 TRP B O 1
ATOM 3698 N N . ALA B 1 183 ? -10.859 -4.777 -19.578 1 96.75 183 ALA B N 1
ATOM 3699 C CA . ALA B 1 183 ? -12.18 -4.242 -19.266 1 96.75 183 ALA B CA 1
ATOM 3700 C C . ALA B 1 183 ? -13.086 -5.316 -18.672 1 96.75 183 ALA B C 1
ATOM 3702 O O . ALA B 1 183 ? -14.055 -5.004 -17.969 1 96.75 183 ALA B O 1
ATOM 3703 N N . GLU B 1 184 ? -12.773 -6.598 -18.859 1 97.62 184 GLU B N 1
ATOM 3704 C CA . GLU B 1 184 ? -13.648 -7.707 -18.484 1 97.62 184 GLU B CA 1
ATOM 3705 C C . GLU B 1 184 ? -13.328 -8.219 -17.078 1 97.62 184 GLU B C 1
ATOM 3707 O O . GLU B 1 184 ? -13.969 -9.148 -16.594 1 97.62 184 GLU B O 1
ATOM 3712 N N . ALA B 1 185 ? -12.383 -7.598 -16.422 1 97.94 185 ALA B N 1
ATOM 3713 C CA . ALA B 1 185 ? -11.93 -8.125 -15.133 1 97.94 185 ALA B CA 1
ATOM 3714 C C . ALA B 1 185 ? -13.086 -8.258 -14.148 1 97.94 185 ALA B C 1
ATOM 3716 O O . ALA B 1 185 ? -13.266 -9.305 -13.523 1 97.94 185 ALA B O 1
ATOM 3717 N N . ASP B 1 186 ? -13.906 -7.234 -14.047 1 97.31 186 ASP B N 1
ATOM 3718 C CA . ASP B 1 186 ? -15.008 -7.23 -13.086 1 97.31 186 ASP B CA 1
ATOM 3719 C C . ASP B 1 186 ? -16.062 -8.281 -13.445 1 97.31 186 ASP B C 1
ATOM 3721 O O . ASP B 1 186 ? -16.672 -8.883 -12.562 1 97.31 186 ASP B O 1
ATOM 3725 N N . ALA B 1 187 ? -16.266 -8.445 -14.695 1 98.12 187 ALA B N 1
ATOM 3726 C CA . ALA B 1 187 ? -17.25 -9.422 -15.156 1 98.12 187 ALA B CA 1
ATOM 3727 C C . ALA B 1 187 ? -16.734 -10.852 -14.961 1 98.12 187 ALA B C 1
ATOM 3729 O O . ALA B 1 187 ? -17.516 -11.773 -14.742 1 98.12 187 ALA B O 1
ATOM 3730 N N . ALA B 1 188 ? -15.438 -11.07 -15.047 1 98.56 188 ALA B N 1
ATOM 3731 C CA . ALA B 1 188 ? -14.828 -12.398 -14.977 1 98.56 188 ALA B CA 1
ATOM 3732 C C . ALA B 1 188 ? -14.656 -12.844 -13.523 1 98.56 188 ALA B C 1
ATOM 3734 O O . ALA B 1 188 ? -14.742 -14.039 -13.227 1 98.56 188 ALA B O 1
ATOM 3735 N N . PHE B 1 189 ? -14.516 -11.93 -12.586 1 98.75 189 PHE B N 1
ATOM 3736 C CA . PHE B 1 189 ? -14.102 -12.172 -11.211 1 98.75 189 PHE B CA 1
ATOM 3737 C C . PHE B 1 189 ? -15.086 -13.094 -10.5 1 98.75 189 PHE B C 1
ATOM 3739 O O . PHE B 1 189 ? -14.688 -14.023 -9.797 1 98.75 189 PHE B O 1
ATOM 3746 N N . PRO B 1 190 ? -16.391 -12.93 -10.688 1 98.62 190 PRO B N 1
ATOM 3747 C CA . PRO B 1 190 ? -17.344 -13.711 -9.898 1 98.62 190 PRO B CA 1
ATOM 3748 C C . PRO B 1 190 ? -17.188 -15.219 -10.109 1 98.62 190 PRO B C 1
ATOM 3750 O O . PRO B 1 190 ? -17.438 -16 -9.188 1 98.62 190 PRO B O 1
ATOM 3753 N N . ALA B 1 191 ? -16.703 -15.672 -11.25 1 98.38 191 ALA B N 1
ATOM 3754 C CA . ALA B 1 191 ? -16.547 -17.094 -11.516 1 98.38 191 ALA B CA 1
ATOM 3755 C C . ALA B 1 191 ? -15.414 -17.688 -10.664 1 98.38 191 ALA B C 1
ATOM 3757 O O . ALA B 1 191 ? -15.445 -18.859 -10.312 1 98.38 191 ALA B O 1
ATOM 3758 N N . SER B 1 192 ? -14.43 -16.844 -10.305 1 98.62 192 SER B N 1
ATOM 3759 C CA . SER B 1 192 ? -13.266 -17.312 -9.555 1 98.62 192 SER B CA 1
ATOM 3760 C C . SER B 1 192 ? -13.438 -17.062 -8.062 1 98.62 192 SER B C 1
ATOM 3762 O O . SER B 1 192 ? -12.789 -17.719 -7.242 1 98.62 192 SER B O 1
ATOM 3764 N N . ALA B 1 193 ? -14.336 -16.141 -7.656 1 98.75 193 ALA B N 1
ATOM 3765 C CA . ALA B 1 193 ? -14.477 -15.656 -6.289 1 98.75 193 ALA B CA 1
ATOM 3766 C C . ALA B 1 193 ? -14.742 -16.812 -5.32 1 98.75 193 ALA B C 1
ATOM 3768 O O . ALA B 1 193 ? -14.203 -16.828 -4.211 1 98.75 193 ALA B O 1
ATOM 3769 N N . PRO B 1 194 ? -15.578 -17.844 -5.699 1 98.56 194 PRO B N 1
ATOM 3770 C CA . PRO B 1 194 ? -15.859 -18.922 -4.754 1 98.56 194 PRO B CA 1
ATOM 3771 C C . PRO B 1 194 ? -14.594 -19.641 -4.301 1 98.56 194 PRO B C 1
ATOM 3773 O O . PRO B 1 194 ? -14.531 -20.141 -3.168 1 98.56 194 PRO B O 1
ATOM 3776 N N . SER B 1 195 ? -13.539 -19.719 -5.145 1 98.56 195 SER B N 1
ATOM 3777 C CA . SER B 1 195 ? -12.297 -20.422 -4.828 1 98.56 195 SER B CA 1
ATOM 3778 C C . SER B 1 195 ? -11.562 -19.75 -3.676 1 98.56 195 SER B C 1
ATOM 3780 O O . SER B 1 195 ? -10.75 -20.375 -3.002 1 98.56 195 SER B O 1
ATOM 3782 N N . LEU B 1 196 ? -11.844 -18.469 -3.416 1 98.81 196 LEU B N 1
ATOM 3783 C CA . LEU B 1 196 ? -11.172 -17.703 -2.373 1 98.81 196 LEU B CA 1
ATOM 3784 C C . LEU B 1 196 ? -11.773 -18 -1.005 1 98.81 196 LEU B C 1
ATOM 3786 O O . LEU B 1 196 ? -11.227 -17.594 0.022 1 98.81 196 LEU B O 1
ATOM 3790 N N . HIS B 1 197 ? -12.883 -18.672 -1.024 1 98.69 197 HIS B N 1
ATOM 3791 C CA . HIS B 1 197 ? -13.57 -18.969 0.229 1 98.69 197 HIS B CA 1
ATOM 3792 C C . HIS B 1 197 ? -13.172 -20.344 0.758 1 98.69 197 HIS B C 1
ATOM 3794 O O . HIS B 1 197 ? -13.906 -20.953 1.551 1 98.69 197 HIS B O 1
ATOM 3800 N N . ASN B 1 198 ? -12.023 -20.875 0.264 1 98.62 198 ASN B N 1
ATOM 3801 C CA . ASN B 1 198 ? -11.344 -21.984 0.919 1 98.62 198 ASN B CA 1
ATOM 3802 C C . ASN B 1 198 ? -11.008 -21.656 2.371 1 98.62 198 ASN B C 1
ATOM 3804 O O . ASN B 1 198 ? -10.539 -20.562 2.674 1 98.62 198 ASN B O 1
ATOM 3808 N N . PRO B 1 199 ? -11.273 -22.609 3.336 1 98.25 199 PRO B N 1
ATOM 3809 C CA . PRO B 1 199 ? -11.031 -22.297 4.746 1 98.25 199 PRO B CA 1
ATOM 3810 C C . PRO B 1 199 ? -9.562 -21.984 5.043 1 98.25 199 PRO B C 1
ATOM 3812 O O . PRO B 1 199 ? -9.25 -21.359 6.059 1 98.25 199 PRO B O 1
ATOM 3815 N N . ASP B 1 200 ? -8.656 -22.453 4.18 1 98.69 200 ASP B N 1
ATOM 3816 C CA . ASP B 1 200 ? -7.227 -22.266 4.41 1 98.69 200 ASP B CA 1
ATOM 3817 C C . ASP B 1 200 ? -6.715 -21.016 3.693 1 98.69 200 ASP B C 1
ATOM 3819 O O . ASP B 1 200 ? -5.551 -20.641 3.852 1 98.69 200 ASP B O 1
ATOM 3823 N N . PHE B 1 201 ? -7.551 -20.344 2.914 1 98.88 201 PHE B N 1
ATOM 3824 C CA . PHE B 1 201 ? -7.148 -19.281 2.002 1 98.88 201 PHE B CA 1
ATOM 3825 C C . PHE B 1 201 ? -6.438 -18.156 2.754 1 98.88 201 PHE B C 1
ATOM 3827 O O . PHE B 1 201 ? -5.293 -17.828 2.439 1 98.88 201 PHE B O 1
ATOM 3834 N N .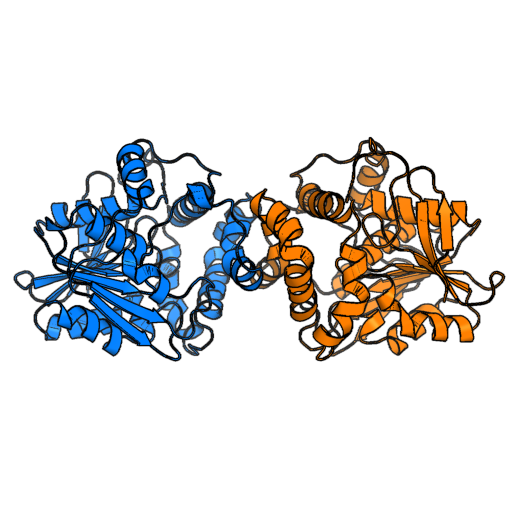 VAL B 1 202 ? -7.047 -17.609 3.791 1 98.94 202 VAL B N 1
ATOM 3835 C CA . VAL B 1 202 ? -6.52 -16.438 4.48 1 98.94 202 VAL B CA 1
ATOM 3836 C C . VAL B 1 202 ? -5.18 -16.781 5.125 1 98.94 202 VAL B C 1
ATOM 3838 O O . VAL B 1 202 ? -4.203 -16.047 4.965 1 98.94 202 VAL B O 1
ATOM 3841 N N . ASP B 1 203 ? -5.074 -17.906 5.77 1 98.88 203 ASP B N 1
ATOM 3842 C CA . ASP B 1 203 ? -3.852 -18.266 6.48 1 98.88 203 ASP B CA 1
ATOM 3843 C C . ASP B 1 203 ? -2.705 -18.516 5.504 1 98.88 203 ASP B C 1
ATOM 3845 O O . ASP B 1 203 ? -1.57 -18.109 5.754 1 98.88 203 ASP B O 1
ATOM 3849 N N . VAL B 1 204 ? -2.988 -19.188 4.41 1 98.94 204 VAL B N 1
ATOM 3850 C CA . VAL B 1 204 ? -1.964 -19.469 3.412 1 98.94 204 VAL B CA 1
ATOM 3851 C C . VAL B 1 204 ? -1.462 -18.172 2.787 1 98.94 204 VAL B C 1
ATOM 3853 O O . VAL B 1 204 ? -0.253 -17.969 2.662 1 98.94 204 VAL B O 1
ATOM 3856 N N . VAL B 1 205 ? -2.395 -17.297 2.416 1 98.94 205 VAL B N 1
ATOM 3857 C CA . VAL B 1 205 ? -2.049 -16.031 1.765 1 98.94 205 VAL B CA 1
ATOM 3858 C C . VAL B 1 205 ? -1.245 -15.164 2.725 1 98.94 205 VAL B C 1
ATOM 3860 O O . VAL B 1 205 ? -0.196 -14.625 2.357 1 98.94 205 VAL B O 1
ATOM 3863 N N . ILE B 1 206 ? -1.713 -15.039 3.953 1 98.94 206 ILE B N 1
ATOM 3864 C CA . ILE B 1 206 ? -1.04 -14.195 4.938 1 98.94 206 ILE B C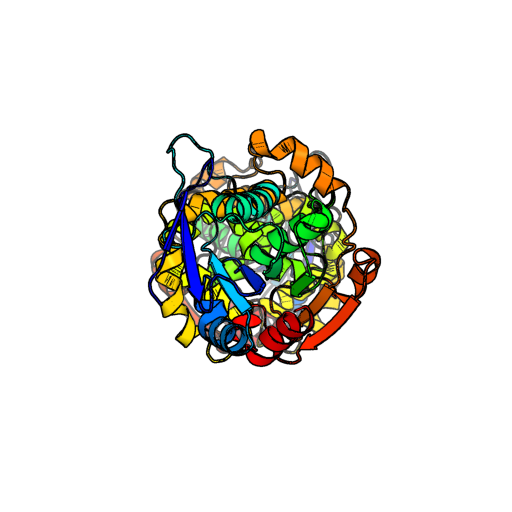A 1
ATOM 3865 C C . ILE B 1 206 ? 0.36 -14.742 5.211 1 98.94 206 ILE B C 1
ATOM 3867 O O . ILE B 1 206 ? 1.33 -13.984 5.258 1 98.94 206 ILE B O 1
ATOM 3871 N N . HIS B 1 207 ? 0.462 -16.047 5.344 1 98.94 207 HIS B N 1
ATOM 3872 C CA . HIS B 1 207 ? 1.777 -16.625 5.57 1 98.94 207 HIS B CA 1
ATOM 3873 C C . HIS B 1 207 ? 2.711 -16.359 4.395 1 98.94 207 HIS B C 1
ATOM 3875 O O . HIS B 1 207 ? 3.893 -16.062 4.594 1 98.94 207 HIS B O 1
ATOM 3881 N N . SER B 1 208 ? 2.229 -16.484 3.203 1 98.81 208 SER B N 1
ATOM 3882 C CA . SER B 1 208 ? 3.041 -16.234 2.016 1 98.81 208 SER B CA 1
ATOM 3883 C C . SER B 1 208 ? 3.666 -14.852 2.049 1 98.81 208 SER B C 1
ATOM 3885 O O . SER B 1 208 ? 4.883 -14.711 1.912 1 98.81 208 SER B O 1
ATOM 3887 N N . TYR B 1 209 ? 2.852 -13.859 2.328 1 98.69 209 TYR B N 1
ATOM 3888 C CA . TYR B 1 209 ? 3.295 -12.484 2.184 1 98.69 209 TYR B CA 1
ATOM 3889 C C . TYR B 1 209 ? 4.016 -12.008 3.441 1 98.69 209 TYR B C 1
ATOM 3891 O O . TYR B 1 209 ? 4.688 -10.969 3.426 1 98.69 209 TYR B O 1
ATOM 3899 N N . ARG B 1 210 ? 3.904 -12.703 4.516 1 98.69 210 ARG B N 1
ATOM 3900 C CA . ARG B 1 210 ? 4.723 -12.414 5.691 1 98.69 210 ARG B CA 1
ATOM 3901 C C . ARG B 1 210 ? 6.062 -13.141 5.617 1 98.69 210 ARG B C 1
ATOM 3903 O O . ARG B 1 210 ? 7.105 -12.562 5.926 1 98.69 210 ARG B O 1
ATOM 3910 N N . HIS B 1 211 ? 6.051 -14.383 5.113 1 98.62 211 HIS B N 1
ATOM 3911 C CA . HIS B 1 211 ? 7.27 -15.172 5.031 1 98.62 211 HIS B CA 1
ATOM 3912 C C . HIS B 1 211 ? 8.258 -14.562 4.039 1 98.62 211 HIS B C 1
ATOM 3914 O O . HIS B 1 211 ? 9.453 -14.492 4.316 1 98.62 211 HIS B O 1
ATOM 3920 N N . ARG B 1 212 ? 7.785 -14.156 2.906 1 97.75 212 ARG B N 1
ATOM 3921 C CA . ARG B 1 212 ? 8.672 -13.656 1.861 1 97.75 212 ARG B CA 1
ATOM 3922 C C . ARG B 1 212 ? 9.398 -12.398 2.318 1 97.75 212 ARG B C 1
ATOM 3924 O O . ARG B 1 212 ? 10.383 -11.984 1.702 1 97.75 212 ARG B O 1
ATOM 3931 N N . PHE B 1 213 ? 8.906 -11.742 3.381 1 97.88 213 PHE B N 1
ATOM 3932 C CA . PHE B 1 213 ? 9.562 -10.555 3.914 1 97.88 213 PHE B CA 1
ATOM 3933 C C . PHE B 1 213 ? 10.242 -10.859 5.246 1 97.88 213 PHE B C 1
ATOM 3935 O O . PHE B 1 213 ? 10.648 -9.945 5.965 1 97.88 213 PHE B O 1
ATOM 3942 N N . GLY B 1 214 ? 10.289 -12.117 5.637 1 96.69 214 GLY B N 1
ATOM 3943 C CA . GLY B 1 214 ? 10.977 -12.531 6.848 1 96.69 214 GLY B CA 1
ATOM 3944 C C . GLY B 1 214 ? 10.172 -12.281 8.109 1 96.69 214 GLY B C 1
ATOM 3945 O O . GLY B 1 214 ? 10.727 -12.234 9.203 1 96.69 214 GLY B O 1
ATOM 3946 N N . LEU B 1 215 ? 8.867 -12.078 7.996 1 97.69 215 LEU B N 1
ATOM 3947 C CA . LEU B 1 215 ? 8.031 -11.703 9.133 1 97.69 215 LEU B CA 1
ATOM 3948 C C . LEU B 1 215 ? 7.312 -12.922 9.703 1 97.69 215 LEU B C 1
ATOM 3950 O O . LEU B 1 215 ? 6.617 -12.82 10.719 1 97.69 215 LEU B O 1
ATOM 3954 N N . ALA B 1 216 ? 7.426 -14.109 9.109 1 98 216 ALA B N 1
ATOM 3955 C CA . ALA B 1 216 ? 6.895 -15.383 9.586 1 98 216 ALA B CA 1
ATOM 3956 C C . ALA B 1 216 ? 7.871 -16.516 9.312 1 98 216 ALA B C 1
ATOM 3958 O O . ALA B 1 216 ? 8.477 -16.578 8.242 1 98 216 ALA B O 1
ATOM 3959 N N . GLU B 1 217 ? 8.008 -17.375 10.266 1 97.62 217 GLU B N 1
ATOM 3960 C CA . GLU B 1 217 ? 8.844 -18.562 10.078 1 97.62 217 GLU B CA 1
ATOM 3961 C C . GLU B 1 217 ? 8.258 -19.5 9.023 1 97.62 217 GLU B C 1
ATOM 3963 O O . GLU B 1 217 ? 7.031 -19.609 8.906 1 97.62 217 GLU B O 1
ATOM 3968 N N . GLY B 1 218 ? 9.141 -20.109 8.266 1 97.94 218 GLY B N 1
ATOM 3969 C CA . GLY B 1 218 ? 8.695 -21.125 7.312 1 97.94 218 GLY B CA 1
ATOM 3970 C C . GLY B 1 218 ? 8.383 -22.453 7.957 1 97.94 218 GLY B C 1
ATOM 3971 O O . GLY B 1 218 ? 8.719 -22.688 9.125 1 97.94 218 GLY B O 1
ATOM 3972 N N . ASP B 1 219 ? 7.617 -23.234 7.238 1 98.19 219 ASP B N 1
ATOM 3973 C CA . ASP B 1 219 ? 7.48 -24.641 7.605 1 98.19 219 ASP B CA 1
ATOM 3974 C C . ASP B 1 219 ? 8.812 -25.375 7.484 1 98.19 219 ASP B C 1
ATOM 3976 O O . ASP B 1 219 ? 9.398 -25.422 6.402 1 98.19 219 ASP B O 1
ATOM 3980 N N . PRO B 1 220 ? 9.297 -25.969 8.562 1 97.69 220 PRO B N 1
ATOM 3981 C CA . PRO B 1 220 ? 10.594 -26.641 8.531 1 97.69 220 PRO B CA 1
ATOM 3982 C C . PRO B 1 220 ? 10.672 -27.719 7.465 1 97.69 220 PRO B C 1
ATOM 3984 O O . PRO B 1 220 ? 11.75 -28.016 6.949 1 97.69 220 PRO B O 1
ATOM 3987 N N . ARG B 1 221 ? 9.57 -28.281 7.059 1 97.19 221 ARG B N 1
ATOM 3988 C CA . ARG B 1 221 ? 9.508 -29.328 6.039 1 97.19 221 ARG B CA 1
ATOM 3989 C C . ARG B 1 221 ? 10.125 -28.844 4.73 1 97.19 221 ARG B C 1
ATOM 3991 O O . ARG B 1 221 ? 10.641 -29.656 3.951 1 97.19 221 ARG B O 1
ATOM 3998 N N . TYR B 1 222 ? 10.109 -27.484 4.547 1 98.44 222 TYR B N 1
ATOM 3999 C CA . TYR B 1 222 ? 10.508 -26.969 3.24 1 98.44 222 TYR B CA 1
ATOM 4000 C C . TYR B 1 222 ? 11.828 -26.219 3.328 1 98.44 222 TYR B C 1
ATOM 4002 O O . TYR B 1 222 ? 12.273 -25.609 2.352 1 98.44 222 TYR B O 1
ATOM 4010 N N . GLN B 1 223 ? 12.492 -26.266 4.477 1 98.06 223 GLN B N 1
ATOM 4011 C CA . GLN B 1 223 ? 13.664 -25.422 4.691 1 98.06 223 GLN B CA 1
ATOM 4012 C C . GLN B 1 223 ? 14.805 -25.828 3.76 1 98.06 223 GLN B C 1
ATOM 4014 O O . GLN B 1 223 ? 15.492 -24.953 3.205 1 98.06 223 GLN B O 1
ATOM 4019 N N . ALA B 1 224 ? 15 -27.125 3.598 1 98.31 224 ALA B N 1
ATOM 4020 C CA . ALA B 1 224 ? 16.062 -27.578 2.701 1 98.31 224 ALA B CA 1
ATOM 4021 C C . ALA B 1 224 ? 15.828 -27.078 1.279 1 98.31 224 ALA B C 1
ATOM 4023 O O . ALA B 1 224 ? 16.781 -26.688 0.59 1 98.31 224 ALA B O 1
ATOM 4024 N N . LEU B 1 225 ? 14.641 -27.094 0.855 1 98.5 225 LEU B N 1
ATOM 4025 C CA . LEU B 1 225 ? 14.289 -26.594 -0.471 1 98.5 225 LEU B CA 1
ATOM 4026 C C . LEU B 1 225 ? 14.477 -25.094 -0.554 1 98.5 225 LEU B C 1
ATOM 4028 O O . LEU B 1 225 ? 14.992 -24.578 -1.549 1 98.5 225 LEU B O 1
ATOM 4032 N N . GLU B 1 226 ? 14.062 -24.375 0.482 1 98.56 226 GLU B N 1
ATOM 4033 C CA . GLU B 1 226 ? 14.266 -22.922 0.532 1 98.56 226 GLU B CA 1
ATOM 4034 C C . GLU B 1 226 ? 15.742 -22.562 0.414 1 98.56 226 GLU B C 1
ATOM 4036 O O . GLU B 1 226 ? 16.109 -21.578 -0.24 1 98.56 226 GLU B O 1
ATOM 4041 N N . ASP B 1 227 ? 16.562 -23.391 1.019 1 98.44 227 ASP B N 1
ATOM 4042 C CA . ASP B 1 227 ? 18 -23.156 0.961 1 98.44 227 ASP B CA 1
ATOM 4043 C C . ASP B 1 227 ? 18.516 -23.281 -0.47 1 98.44 227 ASP B C 1
ATOM 4045 O O . ASP B 1 227 ? 19.406 -22.516 -0.883 1 98.44 227 ASP B O 1
ATOM 4049 N N . LEU B 1 228 ? 18.016 -24.219 -1.214 1 98.75 228 LEU B N 1
ATOM 4050 C CA . LEU B 1 228 ? 18.391 -24.391 -2.615 1 98.75 228 LEU B CA 1
ATOM 4051 C C . LEU B 1 228 ? 17.875 -23.219 -3.451 1 98.75 228 LEU B C 1
ATOM 4053 O O . LEU B 1 228 ? 18.578 -22.688 -4.309 1 98.75 228 LEU B O 1
ATOM 4057 N N . ILE B 1 229 ? 16.672 -22.797 -3.209 1 98.69 229 ILE B N 1
ATOM 4058 C CA . ILE B 1 229 ? 16.031 -21.703 -3.938 1 98.69 229 ILE B CA 1
ATOM 4059 C C . ILE B 1 229 ? 16.812 -20.422 -3.738 1 98.69 229 ILE B C 1
ATOM 4061 O O . ILE B 1 229 ? 16.984 -19.641 -4.676 1 98.69 229 ILE B O 1
ATOM 4065 N N . ALA B 1 230 ? 17.312 -20.203 -2.547 1 98.06 230 ALA B N 1
ATOM 4066 C CA . ALA B 1 230 ? 18.031 -18.984 -2.18 1 98.06 230 ALA B CA 1
ATOM 4067 C C . ALA B 1 230 ? 19.297 -18.812 -3.012 1 98.06 230 ALA B C 1
ATOM 4069 O O . ALA B 1 230 ? 19.828 -17.703 -3.104 1 98.06 230 ALA B O 1
ATOM 4070 N N . LYS B 1 231 ? 19.688 -19.922 -3.666 1 98.31 231 LYS B N 1
ATOM 4071 C CA . LYS B 1 231 ? 20.875 -19.859 -4.504 1 98.31 231 LYS B CA 1
ATOM 4072 C C . LYS B 1 231 ? 20.547 -19.375 -5.91 1 98.31 231 LYS B C 1
ATOM 4074 O O . LYS B 1 231 ? 21.422 -19.25 -6.758 1 98.31 231 LYS B O 1
ATOM 4079 N N . GLU B 1 232 ? 19.281 -19.156 -6.191 1 98.12 232 GLU B N 1
ATOM 4080 C CA . GLU B 1 232 ? 18.797 -18.656 -7.477 1 98.12 232 GLU B CA 1
ATOM 4081 C C . GLU B 1 232 ? 19.25 -19.578 -8.617 1 98.12 232 GLU B C 1
ATOM 4083 O O . GLU B 1 232 ? 19.875 -19.109 -9.578 1 98.12 232 GLU B O 1
ATOM 4088 N N . PRO B 1 233 ? 18.812 -20.828 -8.484 1 98.62 233 PRO B N 1
ATOM 4089 C CA . PRO B 1 233 ? 19.25 -21.766 -9.516 1 98.62 233 PRO B CA 1
ATOM 4090 C C . PRO B 1 233 ? 18.734 -21.391 -10.906 1 98.62 233 PRO B C 1
ATOM 4092 O O . PRO B 1 233 ? 17.641 -20.828 -11.039 1 98.62 233 PRO B O 1
ATOM 4095 N N . VAL B 1 234 ? 19.516 -21.719 -11.93 1 98.75 234 VAL B N 1
ATOM 4096 C CA . VAL B 1 234 ? 19.156 -21.438 -13.312 1 98.75 234 VAL B CA 1
ATOM 4097 C C . VAL B 1 234 ? 18.156 -22.484 -13.805 1 98.75 234 VAL B C 1
ATOM 4099 O O . VAL B 1 234 ? 18.016 -23.547 -13.203 1 98.75 234 VAL B O 1
ATOM 4102 N N . ILE B 1 235 ? 17.469 -22.141 -14.797 1 98.88 235 ILE B N 1
ATOM 4103 C CA . ILE B 1 235 ? 16.516 -23.031 -15.453 1 98.88 235 ILE B CA 1
ATOM 4104 C C . ILE B 1 235 ? 17.078 -23.5 -16.797 1 98.88 235 ILE B C 1
ATOM 4106 O O . ILE B 1 235 ? 17.312 -22.688 -17.688 1 98.88 235 ILE B O 1
ATOM 4110 N N . THR B 1 236 ? 17.203 -24.797 -16.953 1 98.81 236 THR B N 1
ATOM 4111 C CA . THR B 1 236 ? 17.922 -25.344 -18.109 1 98.81 236 THR B CA 1
ATOM 4112 C C . THR B 1 236 ? 16.953 -25.938 -19.125 1 98.81 236 THR B C 1
ATOM 4114 O O . THR B 1 236 ? 17.344 -26.25 -20.25 1 98.81 236 THR B O 1
ATOM 4117 N N . VAL B 1 237 ? 15.68 -26.094 -18.797 1 98.88 237 VAL B N 1
ATOM 4118 C CA . VAL B 1 237 ? 14.719 -26.703 -19.703 1 98.88 237 VAL B CA 1
ATOM 4119 C C . VAL B 1 237 ? 14.281 -25.672 -20.75 1 98.88 237 VAL B C 1
ATOM 4121 O O . VAL B 1 237 ? 14.383 -24.469 -20.531 1 98.88 237 VAL B O 1
ATOM 4124 N N . PRO B 1 238 ? 13.812 -26.156 -21.953 1 98.88 238 PRO B N 1
ATOM 4125 C CA . PRO B 1 238 ? 13.25 -25.203 -22.906 1 98.88 238 PRO B CA 1
ATOM 4126 C C . PRO B 1 238 ? 12.164 -24.328 -22.297 1 98.88 238 PRO B C 1
ATOM 4128 O O . PRO B 1 238 ? 11.266 -24.828 -21.609 1 98.88 238 PRO B O 1
ATOM 4131 N N . THR B 1 239 ? 12.336 -23 -22.484 1 98.88 239 THR B N 1
ATOM 4132 C CA . THR B 1 239 ? 11.453 -22.062 -21.812 1 98.88 239 THR B CA 1
ATOM 4133 C C . THR B 1 239 ? 10.938 -21 -22.766 1 98.88 239 THR B C 1
ATOM 4135 O O . THR B 1 239 ? 11.703 -20.484 -23.594 1 98.88 239 THR B O 1
ATOM 4138 N N . VAL B 1 240 ? 9.648 -20.75 -22.75 1 98.88 240 VAL B N 1
ATOM 4139 C CA . VAL B 1 240 ? 9.047 -19.562 -23.328 1 98.88 240 VAL B CA 1
ATOM 4140 C C . VAL B 1 240 ? 8.625 -18.609 -22.219 1 98.88 240 VAL B C 1
ATOM 4142 O O . VAL B 1 240 ? 7.82 -18.953 -21.359 1 98.88 240 VAL B O 1
ATOM 4145 N N . VAL B 1 241 ? 9.188 -17.406 -22.203 1 98.81 241 VAL B N 1
ATOM 4146 C CA . VAL B 1 241 ? 8.766 -16.344 -21.281 1 98.81 241 VAL B CA 1
ATOM 4147 C C . VAL B 1 241 ? 7.762 -15.43 -21.984 1 98.81 241 VAL B C 1
ATOM 4149 O O . VAL B 1 241 ? 8.047 -14.883 -23.047 1 98.81 241 VAL B O 1
ATOM 4152 N N . LEU B 1 242 ? 6.578 -15.359 -21.453 1 98.75 242 LEU B N 1
ATOM 4153 C CA . LEU B 1 242 ? 5.586 -14.375 -21.859 1 98.75 242 LEU B CA 1
ATOM 4154 C C . LEU B 1 242 ? 5.633 -13.141 -20.969 1 98.75 242 LEU B C 1
ATOM 4156 O O . LEU B 1 242 ? 5.449 -13.25 -19.75 1 98.75 242 LEU B O 1
ATOM 4160 N N . GLU B 1 243 ? 5.914 -12.039 -21.5 1 98.25 243 GLU B N 1
ATOM 4161 C CA . GLU B 1 243 ? 5.945 -10.797 -20.719 1 98.25 243 GLU B CA 1
ATOM 4162 C C . GLU B 1 243 ? 4.684 -9.977 -20.953 1 98.25 243 GLU B C 1
ATOM 4164 O O . GLU B 1 243 ? 4.348 -9.641 -22.094 1 98.25 243 GLU B O 1
ATOM 4169 N N . SER B 1 244 ? 3.994 -9.703 -19.844 1 97.38 244 SER B N 1
ATOM 4170 C CA . SER B 1 244 ? 2.814 -8.844 -19.875 1 97.38 244 SER B CA 1
ATOM 4171 C C . SER B 1 244 ? 3.191 -7.398 -20.203 1 97.38 244 SER B C 1
ATOM 4173 O O . SER B 1 244 ? 4.027 -6.805 -19.516 1 97.38 244 SER B O 1
ATOM 4175 N N . GLY B 1 245 ? 2.572 -6.816 -21.188 1 97.19 245 GLY B N 1
ATOM 4176 C CA . GLY B 1 245 ? 2.908 -5.461 -21.594 1 97.19 245 GLY B CA 1
ATOM 4177 C C . GLY B 1 245 ? 2.242 -4.398 -20.734 1 97.19 245 GLY B C 1
ATOM 4178 O O . GLY B 1 245 ? 2.648 -3.234 -20.75 1 97.19 245 GLY B O 1
ATOM 4179 N N . ASP B 1 246 ? 1.183 -4.754 -20.016 1 97.75 246 ASP B N 1
ATOM 4180 C CA . ASP B 1 246 ? 0.432 -3.809 -19.188 1 97.75 246 ASP B CA 1
ATOM 4181 C C . ASP B 1 246 ? 0.145 -4.387 -17.797 1 97.75 246 ASP B C 1
ATOM 4183 O O . ASP B 1 246 ? -0.984 -4.309 -17.312 1 97.75 246 ASP B O 1
ATOM 4187 N N . ASP B 1 247 ? 1.139 -5.078 -17.281 1 98 247 ASP B N 1
ATOM 4188 C CA . ASP B 1 247 ? 1.034 -5.605 -15.922 1 98 247 ASP B CA 1
ATOM 4189 C C . ASP B 1 247 ? 0.965 -4.477 -14.898 1 98 247 ASP B C 1
ATOM 4191 O O . ASP B 1 247 ? 1.869 -3.645 -14.828 1 98 247 ASP B O 1
ATOM 4195 N N . GLY B 1 248 ? -0.071 -4.48 -14.094 1 98.19 248 GLY B N 1
ATOM 4196 C CA . GLY B 1 248 ? -0.269 -3.424 -13.117 1 98.19 248 GLY B CA 1
ATOM 4197 C C . GLY B 1 248 ? 0.502 -3.648 -11.828 1 98.19 248 GLY B C 1
ATOM 4198 O O . GLY B 1 248 ? 0.525 -2.779 -10.953 1 98.19 248 GLY B O 1
ATOM 4199 N N . VAL B 1 249 ? 1.074 -4.773 -11.664 1 96.81 249 VAL B N 1
ATOM 4200 C CA . VAL B 1 249 ? 2.004 -5.023 -10.57 1 96.81 249 VAL B CA 1
ATOM 4201 C C . VAL B 1 249 ? 3.428 -4.703 -11.016 1 96.81 249 VAL B C 1
ATOM 4203 O O . VAL B 1 249 ? 3.961 -5.352 -11.922 1 96.81 249 VAL B O 1
ATOM 4206 N N . GLY B 1 250 ? 4.043 -3.693 -10.438 1 89.38 250 GLY B N 1
ATOM 4207 C CA . GLY B 1 250 ? 5.348 -3.193 -10.844 1 89.38 250 GLY B CA 1
ATOM 4208 C C . GLY B 1 250 ? 6.457 -4.219 -10.672 1 89.38 250 GLY B C 1
ATOM 4209 O O . GLY B 1 250 ? 6.262 -5.25 -10.031 1 89.38 250 GLY B O 1
ATOM 4210 N N . GLY B 1 251 ? 7.613 -4.039 -11.281 1 89.5 251 GLY B N 1
ATOM 4211 C CA . GLY B 1 251 ? 8.812 -4.859 -11.258 1 89.5 251 GLY B CA 1
ATOM 4212 C C . GLY B 1 251 ? 9.672 -4.695 -12.5 1 89.5 251 GLY B C 1
ATOM 4213 O O . GLY B 1 251 ? 9.281 -3.994 -13.438 1 89.5 251 GLY B O 1
ATOM 4214 N N . PRO B 1 252 ? 10.773 -5.324 -12.398 1 89.81 252 PRO B N 1
ATOM 4215 C CA . PRO B 1 252 ? 11.672 -5.211 -13.547 1 89.81 252 PRO B CA 1
ATOM 4216 C C . PRO B 1 252 ? 11.172 -5.973 -14.773 1 89.81 252 PRO B C 1
ATOM 4218 O O . PRO B 1 252 ? 10.359 -6.891 -14.641 1 89.81 252 PRO B O 1
ATOM 4221 N N . SER B 1 253 ? 11.695 -5.574 -15.898 1 92.25 253 SER B N 1
ATOM 4222 C CA . SER B 1 253 ? 11.398 -6.305 -17.125 1 92.25 253 SER B CA 1
ATOM 4223 C C . SER B 1 253 ? 11.93 -7.73 -17.062 1 92.25 253 SER B C 1
ATOM 4225 O O . SER B 1 253 ? 13.016 -7.973 -16.547 1 92.25 253 SER B O 1
ATOM 4227 N N . ALA B 1 254 ? 11.125 -8.617 -17.688 1 91.56 254 ALA B N 1
ATOM 4228 C CA . ALA B 1 254 ? 11.547 -10.016 -17.766 1 91.56 254 ALA B CA 1
ATOM 4229 C C . ALA B 1 254 ? 12.82 -10.156 -18.594 1 91.56 254 ALA B C 1
ATOM 4231 O O . ALA B 1 254 ? 13.523 -11.172 -18.484 1 91.56 254 ALA B O 1
ATOM 4232 N N . GLU B 1 255 ? 13.102 -9.242 -19.406 1 90.12 255 GLU B N 1
ATOM 4233 C CA . GLU B 1 255 ? 14.328 -9.258 -20.203 1 90.12 255 GLU B CA 1
ATOM 4234 C C . GLU B 1 255 ? 15.562 -9.312 -19.312 1 90.12 255 GLU B C 1
ATOM 4236 O O . GLU B 1 255 ? 16.578 -9.906 -19.672 1 90.12 255 GLU B O 1
ATOM 4241 N N . GLY B 1 256 ? 15.445 -8.742 -18.156 1 90.75 256 GLY B N 1
ATOM 4242 C CA . GLY B 1 256 ? 16.562 -8.719 -17.219 1 90.75 256 GLY B CA 1
ATOM 4243 C C . GLY B 1 256 ? 16.828 -10.078 -16.594 1 90.75 256 GLY B C 1
ATOM 4244 O O . GLY B 1 256 ? 17.859 -10.266 -15.953 1 90.75 256 GLY B O 1
ATOM 4245 N N . ASP B 1 257 ? 15.953 -11.008 -16.797 1 94.69 257 ASP B N 1
ATOM 4246 C CA . ASP B 1 257 ? 16.062 -12.32 -16.172 1 94.69 257 ASP B CA 1
ATOM 4247 C C . ASP B 1 257 ? 16.719 -13.32 -17.109 1 94.69 257 ASP B C 1
ATOM 4249 O O . ASP B 1 257 ? 16.828 -14.508 -16.781 1 94.69 257 ASP B O 1
ATOM 4253 N N . ARG B 1 258 ? 17.125 -12.938 -18.297 1 96.31 258 ARG B N 1
ATOM 4254 C CA . ARG B 1 258 ? 17.594 -13.852 -19.344 1 96.31 258 ARG B CA 1
ATOM 4255 C C . ARG B 1 258 ? 18.688 -14.766 -18.812 1 96.31 258 ARG B C 1
ATOM 4257 O O . ARG B 1 258 ? 18.766 -15.938 -19.188 1 96.31 258 ARG B O 1
ATOM 4264 N N . GLU B 1 259 ? 19.516 -14.312 -17.953 1 97.12 259 GLU B N 1
ATOM 4265 C CA . GLU B 1 259 ? 20.672 -15.062 -17.484 1 97.12 259 GLU B CA 1
ATOM 4266 C C . GLU B 1 259 ? 20.25 -16.281 -16.672 1 97.12 259 GLU B C 1
ATOM 4268 O O . GLU B 1 259 ? 21.016 -17.234 -16.516 1 97.12 259 GLU B O 1
ATOM 4273 N N . TYR B 1 260 ? 19.016 -16.266 -16.125 1 98.44 260 TYR B N 1
ATOM 4274 C CA . TYR B 1 260 ? 18.531 -17.359 -15.305 1 98.44 260 TYR B CA 1
ATOM 4275 C C . TYR B 1 260 ? 18.016 -18.5 -16.172 1 98.44 260 TYR B C 1
ATOM 4277 O O . TYR B 1 260 ? 17.766 -19.609 -15.672 1 98.44 260 TYR B O 1
ATOM 4285 N N . PHE B 1 261 ? 17.781 -18.234 -17.422 1 98.69 261 PHE B N 1
ATOM 4286 C CA . PHE B 1 261 ? 17.312 -19.25 -18.375 1 98.69 261 PHE B CA 1
ATOM 4287 C C . PHE B 1 261 ? 18.453 -19.672 -19.297 1 98.69 261 PHE B C 1
ATOM 4289 O O . PHE B 1 261 ? 18.797 -18.969 -20.25 1 98.69 261 PHE B O 1
ATOM 4296 N N . THR B 1 262 ? 18.969 -20.938 -19.172 1 98.5 262 THR B N 1
ATOM 4297 C CA . THR B 1 262 ? 20.188 -21.312 -19.875 1 98.5 262 THR B CA 1
ATOM 4298 C C . THR B 1 262 ? 19.891 -22.344 -20.953 1 98.5 262 THR B C 1
ATOM 4300 O O . THR B 1 262 ? 20.766 -22.656 -21.766 1 98.5 262 THR B O 1
ATOM 4303 N N . GLY B 1 263 ? 18.703 -22.938 -21 1 98.25 263 GLY B N 1
ATOM 4304 C CA . GLY B 1 263 ? 18.266 -23.797 -22.094 1 98.25 263 GLY B CA 1
ATOM 4305 C C . GLY B 1 263 ? 17.719 -23.016 -23.281 1 98.25 263 GLY B C 1
ATOM 4306 O O . GLY B 1 263 ? 17.953 -21.812 -23.406 1 98.25 263 GLY B O 1
ATOM 4307 N N . ALA B 1 264 ? 17.125 -23.797 -24.203 1 98.38 264 ALA B N 1
ATOM 4308 C CA . ALA B 1 264 ? 16.391 -23.109 -25.266 1 98.38 264 ALA B CA 1
ATOM 4309 C C . ALA B 1 264 ? 15.438 -22.078 -24.719 1 98.38 264 ALA B C 1
ATOM 4311 O O . ALA B 1 264 ? 14.781 -22.312 -23.688 1 98.38 264 ALA B O 1
ATOM 4312 N N . TYR B 1 265 ? 15.406 -20.891 -25.312 1 98.12 265 TYR B N 1
ATOM 4313 C CA . TYR B 1 265 ? 14.719 -19.75 -24.703 1 98.12 265 TYR B CA 1
ATOM 4314 C C . TYR B 1 265 ? 14.047 -18.891 -25.766 1 98.12 265 TYR B C 1
ATOM 4316 O O . TYR B 1 265 ? 14.641 -18.594 -26.797 1 98.12 265 TYR B O 1
ATOM 4324 N N . GLU B 1 266 ? 12.812 -18.594 -25.484 1 98.31 266 GLU B N 1
ATOM 4325 C CA . GLU B 1 266 ? 12.086 -17.609 -26.281 1 98.31 266 GLU B CA 1
ATOM 4326 C C . GLU B 1 266 ? 11.375 -16.594 -25.391 1 98.31 266 GLU B C 1
ATOM 4328 O O . GLU B 1 266 ? 10.797 -16.953 -24.359 1 98.31 266 GLU B O 1
ATOM 4333 N N . HIS B 1 267 ? 11.477 -15.344 -25.703 1 98.19 267 HIS B N 1
ATOM 4334 C CA . HIS B 1 267 ? 10.805 -14.25 -25 1 98.19 267 HIS B CA 1
ATOM 4335 C C . HIS B 1 267 ? 9.781 -13.57 -25.906 1 98.19 267 HIS B C 1
ATOM 4337 O O . HIS B 1 267 ? 10.109 -13.133 -27.016 1 98.19 267 HIS B O 1
ATOM 4343 N N . ARG B 1 268 ? 8.516 -13.57 -25.469 1 98.19 268 ARG B N 1
ATOM 4344 C CA . ARG B 1 268 ? 7.418 -12.945 -26.203 1 98.19 268 ARG B CA 1
ATOM 4345 C C . ARG B 1 268 ? 6.766 -11.852 -25.359 1 98.19 268 ARG B C 1
ATOM 4347 O O . ARG B 1 268 ? 6.383 -12.086 -24.219 1 98.19 268 ARG B O 1
ATOM 4354 N N . VAL B 1 269 ? 6.602 -10.664 -25.906 1 98 269 VAL B N 1
ATOM 4355 C CA . VAL B 1 269 ? 5.887 -9.586 -25.25 1 98 269 VAL B CA 1
ATOM 4356 C C . VAL B 1 269 ? 4.438 -9.547 -25.719 1 98 269 VAL B C 1
ATOM 4358 O O . VAL B 1 269 ? 4.164 -9.688 -26.922 1 98 269 VAL B O 1
ATOM 4361 N N . LEU B 1 270 ? 3.529 -9.453 -24.812 1 98.44 270 LEU B N 1
ATOM 4362 C CA . LEU B 1 270 ? 2.105 -9.344 -25.094 1 98.44 270 LEU B CA 1
ATOM 4363 C C . LEU B 1 270 ? 1.585 -7.949 -24.781 1 98.44 270 LEU B C 1
ATOM 4365 O O . LEU B 1 270 ? 1.097 -7.695 -23.688 1 98.44 270 LEU B O 1
ATOM 4369 N N . PRO B 1 271 ? 1.626 -7.031 -25.766 1 97.62 271 PRO B N 1
ATOM 4370 C CA . PRO B 1 271 ? 1.168 -5.664 -25.516 1 97.62 271 PRO B CA 1
ATOM 4371 C C . PRO B 1 271 ? -0.298 -5.602 -25.094 1 97.62 271 PRO B C 1
ATOM 4373 O O . PRO B 1 271 ? -1.132 -6.336 -25.625 1 97.62 271 PRO B O 1
ATOM 4376 N N . GLY B 1 272 ? -0.585 -4.805 -24.156 1 97.69 272 GLY B N 1
ATOM 4377 C CA . GLY B 1 272 ? -1.958 -4.555 -23.75 1 97.69 272 GLY B CA 1
ATOM 4378 C C . GLY B 1 272 ? -2.5 -5.613 -22.797 1 97.69 272 GLY B C 1
ATOM 4379 O O . GLY B 1 272 ? -3.666 -5.559 -22.406 1 97.69 272 GLY B O 1
ATOM 4380 N N . VAL B 1 273 ? -1.692 -6.574 -22.422 1 98.56 273 VAL B N 1
ATOM 4381 C CA . VAL B 1 273 ? -2.127 -7.664 -21.547 1 98.56 273 VAL B CA 1
ATOM 4382 C C . VAL B 1 273 ? -1.631 -7.422 -20.125 1 98.56 273 VAL B C 1
ATOM 4384 O O . VAL B 1 273 ? -0.477 -7.035 -19.922 1 98.56 273 VAL B O 1
ATOM 4387 N N . GLY B 1 274 ? -2.535 -7.586 -19.156 1 98.56 274 GLY B N 1
ATOM 4388 C CA . GLY B 1 274 ? -2.201 -7.371 -17.75 1 98.56 274 GLY B CA 1
ATOM 4389 C C . GLY B 1 274 ? -1.664 -8.609 -17.062 1 98.56 274 GLY B C 1
ATOM 4390 O O . GLY B 1 274 ? -0.949 -9.406 -17.688 1 98.56 274 GLY B O 1
ATOM 4391 N N . HIS B 1 275 ? -1.896 -8.711 -15.789 1 98.56 275 HIS B N 1
ATOM 4392 C CA . HIS B 1 275 ? -1.252 -9.695 -14.93 1 98.56 275 HIS B CA 1
ATOM 4393 C C . HIS B 1 275 ? -1.848 -11.086 -15.133 1 98.56 275 HIS B C 1
ATOM 4395 O O . HIS B 1 275 ? -1.227 -12.094 -14.789 1 98.56 275 HIS B O 1
ATOM 4401 N N . ASN B 1 276 ? -3.047 -11.18 -15.609 1 98.69 276 ASN B N 1
ATOM 4402 C CA . ASN B 1 276 ? -3.77 -12.43 -15.805 1 98.69 276 ASN B CA 1
ATOM 4403 C C . ASN B 1 276 ? -3.66 -12.922 -17.234 1 98.69 276 ASN B C 1
ATOM 4405 O O . ASN B 1 276 ? -4.676 -13.109 -17.922 1 98.69 276 ASN B O 1
ATOM 4409 N N . VAL B 1 277 ? -2.523 -13.32 -17.656 1 98.75 277 VAL B N 1
ATOM 4410 C CA . VAL B 1 277 ? -2.17 -13.555 -19.047 1 98.75 277 VAL B CA 1
ATOM 4411 C C . VAL B 1 277 ? -3.027 -14.688 -19.609 1 98.75 277 VAL B C 1
ATOM 4413 O O . VAL B 1 277 ? -3.643 -14.539 -20.672 1 98.75 277 VAL B O 1
ATOM 4416 N N . PRO B 1 278 ? -3.186 -15.867 -18.953 1 98.88 278 PRO B N 1
ATOM 4417 C CA . PRO B 1 278 ? -3.91 -16.969 -19.594 1 98.88 278 PRO B CA 1
ATOM 4418 C C . PRO B 1 278 ? -5.375 -16.625 -19.859 1 98.88 278 PRO B C 1
ATOM 4420 O O . PRO B 1 278 ? -5.969 -17.125 -20.812 1 98.88 278 PRO B O 1
ATOM 4423 N N . GLN B 1 279 ? -5.918 -15.812 -19 1 98.44 279 GLN B N 1
ATOM 4424 C CA . GLN B 1 279 ? -7.32 -15.461 -19.203 1 98.44 279 GLN B CA 1
ATOM 4425 C C . GLN B 1 279 ? -7.461 -14.289 -20.172 1 98.44 279 GLN B C 1
ATOM 4427 O O . GLN B 1 279 ? -8.422 -14.227 -20.938 1 98.44 279 GLN B O 1
ATOM 4432 N N . GLU B 1 280 ? -6.543 -13.359 -20.203 1 98.69 280 GLU B N 1
ATOM 4433 C CA . GLU B 1 280 ? -6.59 -12.164 -21.047 1 98.69 280 GLU B CA 1
ATOM 4434 C C . GLU B 1 280 ? -6.148 -12.477 -22.469 1 98.69 280 GLU B C 1
ATOM 4436 O O . GLU B 1 280 ? -6.613 -11.844 -23.422 1 98.69 280 GLU B O 1
ATOM 4441 N N . ALA B 1 281 ? -5.242 -13.367 -22.625 1 98.69 281 ALA B N 1
ATOM 4442 C CA . ALA B 1 281 ? -4.672 -13.734 -23.906 1 98.69 281 ALA B CA 1
ATOM 4443 C C . ALA B 1 281 ? -4.547 -15.25 -24.047 1 98.69 281 ALA B C 1
ATOM 4445 O O . ALA B 1 281 ? -3.447 -15.773 -24.25 1 98.69 281 ALA B O 1
ATOM 4446 N N . PRO B 1 282 ? -5.688 -15.945 -24.062 1 98.69 282 PRO B N 1
ATOM 4447 C CA . PRO B 1 282 ? -5.656 -17.406 -24.016 1 98.69 282 PRO B CA 1
ATOM 4448 C C . PRO B 1 282 ? -4.988 -18.031 -25.25 1 98.69 282 PRO B C 1
ATOM 4450 O O . PRO B 1 282 ? -4.289 -19.047 -25.125 1 98.69 282 PRO B O 1
ATOM 4453 N N . GLU B 1 283 ? -5.133 -17.484 -26.422 1 98.56 283 GLU B N 1
ATOM 4454 C CA . GLU B 1 283 ? -4.527 -18.047 -27.625 1 98.56 283 GLU B CA 1
ATOM 4455 C C . GLU B 1 283 ? -3.008 -17.953 -27.578 1 98.56 283 GLU B C 1
ATOM 4457 O O . GLU B 1 283 ? -2.305 -18.906 -27.906 1 98.56 283 GLU B O 1
ATOM 4462 N N . ALA B 1 284 ? -2.535 -16.75 -27.219 1 98.88 284 ALA B N 1
ATOM 4463 C CA . ALA B 1 284 ? -1.091 -16.547 -27.125 1 98.88 284 ALA B CA 1
ATOM 4464 C C . ALA B 1 284 ? -0.489 -17.484 -26.062 1 98.88 284 ALA B C 1
ATOM 4466 O O . ALA B 1 284 ? 0.586 -18.047 -26.281 1 98.88 284 ALA B O 1
ATOM 4467 N N . PHE B 1 285 ? -1.165 -17.562 -24.953 1 98.94 285 PHE B N 1
ATOM 4468 C CA . PHE B 1 285 ? -0.7 -18.453 -23.891 1 98.94 285 PHE B CA 1
ATOM 4469 C C . PHE B 1 285 ? -0.671 -19.906 -24.359 1 98.94 285 PHE B C 1
ATOM 4471 O O . PHE B 1 285 ? 0.327 -20.594 -24.172 1 98.94 285 PHE B O 1
ATOM 4478 N N . ALA B 1 286 ? -1.737 -20.391 -24.984 1 98.88 286 ALA B N 1
ATOM 4479 C CA . ALA B 1 286 ? -1.827 -21.766 -25.469 1 98.88 286 ALA B CA 1
ATOM 4480 C C . ALA B 1 286 ? -0.757 -22.031 -26.531 1 98.88 286 ALA B C 1
ATOM 4482 O O . ALA B 1 286 ? -0.162 -23.109 -26.547 1 98.88 286 ALA B O 1
ATOM 4483 N N . ALA B 1 287 ? -0.542 -21.094 -27.359 1 98.88 287 ALA B N 1
ATOM 4484 C CA . ALA B 1 287 ? 0.469 -21.25 -28.406 1 98.88 287 ALA B CA 1
ATOM 4485 C C . ALA B 1 287 ? 1.856 -21.438 -27.797 1 98.88 287 ALA B C 1
ATOM 4487 O O . ALA B 1 287 ? 2.662 -22.219 -28.297 1 98.88 287 ALA B O 1
ATOM 4488 N N . ALA B 1 288 ? 2.148 -20.641 -26.75 1 98.94 288 ALA B N 1
ATOM 4489 C CA . ALA B 1 288 ? 3.426 -20.797 -26.062 1 98.94 288 ALA B CA 1
ATOM 4490 C C . ALA B 1 288 ? 3.576 -22.219 -25.5 1 98.94 288 ALA B C 1
ATOM 4492 O O . ALA B 1 288 ? 4.621 -22.844 -25.672 1 98.94 288 ALA B O 1
ATOM 4493 N N . VAL B 1 289 ? 2.564 -22.703 -24.859 1 98.88 289 VAL B N 1
ATOM 4494 C CA . VAL B 1 289 ? 2.596 -24.047 -24.281 1 98.88 289 VAL B CA 1
ATOM 4495 C C . VAL B 1 289 ? 2.738 -25.078 -25.391 1 98.88 289 VAL B C 1
ATOM 4497 O O . VAL B 1 289 ? 3.576 -25.984 -25.297 1 98.88 289 VAL B O 1
ATOM 4500 N N . ALA B 1 290 ? 2.006 -24.953 -26.469 1 98.62 290 ALA B N 1
ATOM 4501 C CA . ALA B 1 290 ? 1.99 -25.906 -27.578 1 98.62 290 ALA B CA 1
ATOM 4502 C C . ALA B 1 290 ? 3.359 -26 -28.234 1 98.62 290 ALA B C 1
ATOM 4504 O O . ALA B 1 290 ? 3.76 -27.062 -28.703 1 98.62 290 ALA B O 1
ATOM 4505 N N . SER B 1 291 ? 4.047 -24.938 -28.234 1 98.44 291 SER B N 1
ATOM 4506 C CA . SER B 1 291 ? 5.344 -24.891 -28.891 1 98.44 291 SER B CA 1
ATOM 4507 C C . SER B 1 291 ? 6.359 -25.781 -28.172 1 98.44 291 SER B C 1
ATOM 4509 O O . SER B 1 291 ? 7.426 -26.062 -28.719 1 98.44 291 SER B O 1
ATOM 4511 N N . LEU B 1 292 ? 6.047 -26.188 -26.984 1 98.44 292 LEU B N 1
ATOM 4512 C CA . LEU B 1 292 ? 6.969 -26.984 -26.172 1 98.44 292 LEU B CA 1
ATOM 4513 C C . LEU B 1 292 ? 6.559 -28.453 -26.172 1 98.44 292 LEU B C 1
ATOM 4515 O O . LEU B 1 292 ? 7.164 -29.266 -25.469 1 98.44 292 LEU B O 1
ATOM 4519 N N . LEU B 1 293 ? 5.488 -28.812 -26.891 1 94.69 293 LEU B N 1
ATOM 4520 C CA . LEU B 1 293 ? 4.977 -30.188 -26.938 1 94.69 293 LEU B CA 1
ATOM 4521 C C . LEU B 1 293 ? 5.68 -31 -28.016 1 94.69 293 LEU B C 1
ATOM 4523 O O . LEU B 1 293 ? 6.156 -30.438 -29 1 94.69 293 LEU B O 1
#

Radius of gyration: 27.69 Å; Cα contacts (8 Å, |Δi|>4): 1306; chains: 2; bounding box: 42×85×59 Å

Nearest PDB structures (foldseek):
  5bov-assembly2_B  TM=9.859E-01  e=1.156E-40  Klebsiella pneumoniae subsp. pneumoniae MGH 78578
  5xwz-assembly1_A  TM=6.909E-01  e=4.064E-13  Cladophialophora bantiana CBS 173.52
  6jrb-assembly1_A  TM=6.609E-01  e=1.187E-12  Clonostachys rosea
  5xo6-assembly4_G  TM=6.950E-01  e=7.983E-12  Rhinocladiella mackenziei CBS 650.93
  8jlv-assembly5_E  TM=6.708E-01  e=1.141E-11  Exophiala aquamarina CBS 119918

Foldseek 3Di:
DDWDWFDFPWKTKIKDKAADPPFAEEEEEEAPPFAQLLCVPQRNVLRVVGYTYIYIGFQLWDPMDTPDPPDQLAQALLVRLVVVVRVCVRSVQQAHAYEYAHSSLSSQLLCLQPPVRRYLEYEHEQANNQAQLVCLPPDDPPLLVVLCVLLVLLLDVNSLVCCVVVVLVVRLVNQCLQQVLDPCSNVSSVVGSVGNPRPSNSSNVSNHSCVSNPNDDGDPVRVVSSVVSNVLGARAHAYEYEYEQAGSNDDDGNVVNVVSYNHRYHYHYDHSGGRSCCNRPVPVSSVRSSVSD/DDWDWFDFPWKTKIKDKAADPPFAEEEEEEAPPFAQLLQVPQRNVLRVVGYTYIYIGFQQWDPMDTPDPPDQLAQALLVRLVVVVRVCVRSVQQAHAYEYAHSSLSSQLLCLQPPVRRYQEYEHEQARNFAQLVCLPPDDPPLQVVLCVLLVLLLDVNSLVCCVVVVLVVRLVNQCLQQVLDPCSNVSSVVGSVGNPRPSNSSNVSNHSCVSNPNDDGDPVRVVSSVVSNVLGARAHAYEYEYEQAGSNDDDGNVVNVVSYNHRYHYHYDHSGGRSCCNRPVPVSSVRSSVSD